Protein AF-0000000067661059 (afdb_homodimer)

InterPro domains:
  IPR000169 Cysteine peptidase, cysteine active site [PS00139] (116-127)
  IPR000668 Peptidase C1A, papain C-terminal [PF00112] (98-311)
  IPR000668 Peptidase C1A, papain C-terminal [PR00705] (116-131)
  IPR000668 Peptidase C1A, papain C-terminal [PR00705] (260-270)
  IPR000668 Peptidase C1A, papain C-terminal [PR00705] (275-281)
  IPR000668 Peptidase C1A, papain C-terminal [SM00645] (98-312)
  IPR013128 Peptidase C1A [PTHR12411] (4-305)
  IPR013201 Cathepsin propeptide inhibitor domain (I29) [PF08246] (10-70)
  IPR013201 Cathepsin propeptide inhibitor domain (I29) [SM00848] (10-70)
  IPR025660 Cysteine peptidase, histidine active site [PS00639] (258-268)
  IPR025661 Cysteine peptidase, asparagine active site [PS00640] (275-294)
  IPR038765 Papain-like cysteine peptidase superfamily [SSF54001] (3-312)
  IPR039417 Papain-like cysteine endopeptidase [cd02248] (99-311)

Radius of gyration: 27.98 Å; Cα contacts (8 Å, |Δi|>4): 1411; chains: 2; bounding box: 58×82×64 Å

Nearest PDB structures (foldseek):
  2c0y-assembly1_A  TM=9.669E-01  e=1.622E-48  Homo sapiens
  7pk4-assembly1_A  TM=9.900E-01  e=1.505E-33  Homo sapiens
  8qkb-assembly1_C  TM=9.863E-01  e=9.351E-33  Homo sapiens
  5mqy-assembly1_A  TM=9.883E-01  e=1.942E-32  Homo sapiens
  2yj9-assembly1_A  TM=9.855E-01  e=2.064E-32  Homo sapiens

Sequence (626 aa):
MFESTLDAHWELWKKTHGRSYKNDVEDAHRRELWENNLKMITVHNLEASMGLHTYELGMNHMGDLTEEEILQFSATLIPPTDIQRAPSPFAGASGSPVPDTVDWRQKGYVTSVKMQGACGACWAFSVAGALEGQLAKTTGKLVDLSPQNLVDCSGKYGNHGCNGGYISRAFQYVIDNQGIDSDASYPYTGRDDPCRYNPATRAANCSSYHFLRHGDEDALKQAVATIGPISVIIDARRPRFSFYRSGVYNDPSCTQNVNHAVLVVGYGTLDGQDYWLVKNSWGTSFGDQGYIRMARNQNDQCGIALYACYPVMMFESTLDAHWELWKKTHGRSYKNDVEDAHRRELWENNLKMITVHNLEASMGLHTYELGMNHMGDLTEEEILQFSATLIPPTDIQRAPSPFAGASGSPVPDTVDWRQKGYVTSVKMQGACGACWAFSVAGALEGQLAKTTGKLVDLSPQNLVDCSGKYGNHGCNGGYISRAFQYVIDNQGIDSDASYPYTGRDDPCRYNPATRAANCSSYHFLRHGDEDALKQAVATIGPISVIIDARRPRFSFYRSGVYNDPSCTQNVNHAVLVVGYGTLDGQDYWLVKNSWGTSFGDQGYIRMARNQNDQCGIALYACYPVM

Organism: Oreochromis niloticus (NCBI:txid8128)

Foldseek 3Di:
DDDPVCVVVLVVLCVVLVDDDDDPVLSVLLRVQLVVLVVVQVVVVVCVVVVNDQFGFADFNCSSDDLVQLCLLQAAADDDPDPPQDAPPCPLPPPDDFDQKFFCVVVQQFDAAAALPSQNLLLLVLLQSLQQNQCCVVPVDRFAFESLLLLAPLVVLPANRSNYYHNQSSLVCLQVVQFTAGCVVVPRDNDHDHRDDDPVRGDGGFNHKHAFDAQDLVRVQSCCRPPFKKKWFFAQSDSRSQGTADGEDDDQVADLPTRHIWIFGMWHDDPNFTWTWIAGRNALRTYPGRIHTYGDPPSCGRRGRRGIMHTDD/DDDPVCVVVLVVLCVVLVDDDPDPVLSVLLRVQLVVLVVVQVVVVVCVVVVNDQFGFADFNCSSDDLVQVCLLQAAADDDPDPPQDAPPCPLPVPDDFDQKFFCVVVQQFDAAAALPSQNLLLLVLLQSLQQNQCCVVPVDRFAFESLLLLAPLVVLPANRSNYYHNQSSLVCLQVVQFTAGCVVVPRDNDHDHRDDDPVRGDGGFNHKHAFDAQDLVRVQSCCRPPFKKKWFFAQSDSRSQRTADGEDDDQVADLPTRHIWIFGMWHDDPNFTWTWIAGRNALRTYPGRIHTYGDPPSCGRRGRRGIMHTDD

Structure (mmCIF, N/CA/C/O backbone):
data_AF-0000000067661059-model_v1
#
loop_
_entity.id
_entity.type
_entity.pdbx_description
1 polymer 'Cathepsin S, ortholog 2, tandem duplicate 2'
#
loop_
_atom_site.group_PDB
_atom_site.id
_atom_site.type_symbol
_atom_site.label_atom_id
_atom_site.label_alt_id
_atom_site.label_comp_id
_atom_site.label_asym_id
_atom_site.label_entity_id
_atom_site.label_seq_id
_atom_site.pdbx_PDB_ins_code
_atom_site.Cartn_x
_atom_site.Cartn_y
_atom_site.Cartn_z
_atom_site.occupancy
_atom_site.B_iso_or_equiv
_atom_site.auth_seq_id
_atom_site.auth_comp_id
_atom_site.auth_asym_id
_atom_site.auth_atom_id
_atom_site.pdbx_PDB_model_num
ATOM 1 N N . MET A 1 1 ? -31.578 3.195 5.457 1 62.59 1 MET A N 1
ATOM 2 C CA . MET A 1 1 ? -31.562 1.883 6.098 1 62.59 1 MET A CA 1
ATOM 3 C C . MET A 1 1 ? -30.141 1.333 6.164 1 62.59 1 MET A C 1
ATOM 5 O O . MET A 1 1 ? -29.391 1.406 5.188 1 62.59 1 MET A O 1
ATOM 9 N N . PHE A 1 2 ? -29.703 1.057 7.441 1 76.62 2 PHE A N 1
ATOM 10 C CA . PHE A 1 2 ? -28.359 0.57 7.727 1 76.62 2 PHE A CA 1
ATOM 11 C C . PHE A 1 2 ? -28.156 -0.832 7.164 1 76.62 2 PHE A C 1
ATOM 13 O O . PHE A 1 2 ? -29.109 -1.612 7.078 1 76.62 2 PHE A O 1
ATOM 20 N N . GLU A 1 3 ? -27.031 -1.055 6.68 1 82.88 3 GLU A N 1
ATOM 21 C CA . GLU A 1 3 ? -26.656 -2.43 6.359 1 82.88 3 GLU A CA 1
ATOM 22 C C . GLU A 1 3 ? -26.422 -3.25 7.625 1 82.88 3 GLU A C 1
ATOM 24 O O . GLU A 1 3 ? -25.391 -3.115 8.273 1 82.88 3 GLU A O 1
ATOM 29 N N . SER A 1 4 ? -27.281 -4.137 7.969 1 86.44 4 SER A N 1
ATOM 30 C CA . SER A 1 4 ? -27.266 -4.867 9.234 1 86.44 4 SER A CA 1
ATOM 31 C C . SER A 1 4 ? -26.031 -5.754 9.336 1 86.44 4 SER A C 1
ATOM 33 O O . SER A 1 4 ? -25.562 -6.062 10.438 1 86.44 4 SER A O 1
ATOM 35 N N . THR A 1 5 ? -25.5 -6.086 8.242 1 88.75 5 THR A N 1
ATOM 36 C CA . THR A 1 5 ? -24.344 -6.957 8.227 1 88.75 5 THR A CA 1
ATOM 37 C C . THR A 1 5 ? -23.109 -6.23 8.766 1 88.75 5 THR A C 1
ATOM 39 O O . THR A 1 5 ? -22.094 -6.855 9.07 1 88.75 5 THR A O 1
ATOM 42 N N . LEU A 1 6 ? -23.188 -4.871 9 1 94.88 6 LEU A N 1
ATOM 43 C CA . LEU A 1 6 ? -22.047 -4.09 9.453 1 94.88 6 LEU A CA 1
ATOM 44 C C . LEU A 1 6 ? -22.203 -3.701 10.922 1 94.88 6 LEU A C 1
ATOM 46 O O . LEU A 1 6 ? -21.391 -2.947 11.461 1 94.88 6 LEU A O 1
ATOM 50 N N . ASP A 1 7 ? -23.266 -4.223 11.594 1 95.88 7 ASP A N 1
ATOM 51 C CA . ASP A 1 7 ? -23.531 -3.85 12.977 1 95.88 7 ASP A CA 1
ATOM 52 C C . ASP A 1 7 ? -22.328 -4.152 13.875 1 95.88 7 ASP A C 1
ATOM 54 O O . ASP A 1 7 ? -21.891 -3.295 14.648 1 95.88 7 ASP A O 1
ATOM 58 N N . ALA A 1 8 ? -21.859 -5.375 13.758 1 96.62 8 ALA A N 1
ATOM 59 C CA . ALA A 1 8 ? -20.734 -5.773 14.586 1 96.62 8 ALA A CA 1
ATOM 60 C C . ALA A 1 8 ? -19.5 -4.926 14.273 1 96.62 8 ALA A C 1
ATOM 62 O O . ALA A 1 8 ? -18.734 -4.562 15.18 1 96.62 8 ALA A O 1
ATOM 63 N N . HIS A 1 9 ? -19.328 -4.609 13.055 1 97.25 9 HIS A N 1
ATOM 64 C CA . HIS A 1 9 ? -18.172 -3.818 12.648 1 97.25 9 HIS A CA 1
ATOM 65 C C . HIS A 1 9 ? -18.281 -2.377 13.133 1 97.25 9 HIS A C 1
ATOM 67 O O . HIS A 1 9 ? -17.281 -1.751 13.484 1 97.25 9 HIS A O 1
ATOM 73 N N . TRP A 1 10 ? -19.516 -1.812 13.117 1 97.56 10 TRP A N 1
ATOM 74 C CA . TRP A 1 10 ? -19.734 -0.48 13.672 1 97.56 10 TRP A CA 1
ATOM 75 C C . TRP A 1 10 ? -19.328 -0.422 15.141 1 97.56 10 TRP A C 1
ATOM 77 O O . TRP A 1 10 ? -18.594 0.479 15.555 1 97.56 10 TRP A O 1
ATOM 87 N N . GLU A 1 11 ? -19.766 -1.435 15.891 1 97.56 11 GLU A N 1
ATOM 88 C CA . GLU A 1 11 ? -19.438 -1.486 17.312 1 97.56 11 GLU A CA 1
ATOM 89 C C . GLU A 1 11 ? -17.922 -1.651 17.516 1 97.56 11 GLU A C 1
ATOM 91 O O . GLU A 1 11 ? -17.344 -1.009 18.391 1 97.56 11 GLU A O 1
ATOM 96 N N . LEU A 1 12 ? -17.359 -2.541 16.734 1 97.56 12 LEU A N 1
ATOM 97 C CA . LEU A 1 12 ? -15.922 -2.752 16.828 1 97.56 12 LEU A CA 1
ATOM 98 C C . LEU A 1 12 ? -15.164 -1.473 16.484 1 97.56 12 LEU A C 1
ATOM 100 O O . LEU A 1 12 ? -14.164 -1.149 17.125 1 97.56 12 LEU A O 1
ATOM 104 N N . TRP A 1 13 ? -15.617 -0.78 15.43 1 97.88 13 TRP A N 1
ATOM 105 C CA . TRP A 1 13 ? -14.984 0.472 15.031 1 97.88 13 TRP A CA 1
ATOM 106 C C . TRP A 1 13 ? -15.062 1.505 16.141 1 97.88 13 TRP A C 1
ATOM 108 O O . TRP A 1 13 ? -14.086 2.191 16.438 1 97.88 13 TRP A O 1
ATOM 118 N N . LYS A 1 14 ? -16.25 1.691 16.781 1 97.75 14 LYS A N 1
ATOM 119 C CA . LYS A 1 14 ? -16.406 2.605 17.922 1 97.75 14 LYS A CA 1
ATOM 120 C C . LYS A 1 14 ? -15.422 2.281 19.031 1 97.75 14 LYS A C 1
ATOM 122 O O . LYS A 1 14 ? -14.781 3.178 19.578 1 97.75 14 LYS A O 1
ATOM 127 N N . LYS A 1 15 ? -15.359 0.996 19.297 1 97.44 15 LYS A N 1
ATOM 128 C CA . LYS A 1 15 ? -14.445 0.563 20.359 1 97.44 15 LYS A CA 1
ATOM 129 C C . LYS A 1 15 ? -12.992 0.874 19.984 1 97.44 15 LYS A C 1
ATOM 131 O O . LYS A 1 15 ? -12.234 1.388 20.812 1 97.44 15 LYS A O 1
ATOM 136 N N . THR A 1 16 ? -12.633 0.566 18.766 1 96.94 16 THR A N 1
ATOM 137 C CA . THR A 1 16 ? -11.273 0.771 18.266 1 96.94 16 THR A CA 1
ATOM 138 C C . THR A 1 16 ? -10.875 2.24 18.375 1 96.94 16 THR A C 1
ATOM 140 O O . THR A 1 16 ? -9.734 2.557 18.703 1 96.94 16 THR A O 1
ATOM 143 N N . HIS A 1 17 ? -11.828 3.123 18.125 1 95.12 17 HIS A N 1
ATOM 144 C CA . HIS A 1 17 ? -11.5 4.543 18.047 1 95.12 17 HIS A CA 1
ATOM 145 C C . HIS A 1 17 ? -12.023 5.297 19.266 1 95.12 17 HIS A C 1
ATOM 147 O O . HIS A 1 17 ? -12.055 6.531 19.266 1 95.12 17 HIS A O 1
ATOM 153 N N . GLY A 1 18 ? -12.57 4.551 20.266 1 94.94 18 GLY A N 1
ATOM 154 C CA . GLY A 1 18 ? -13.008 5.152 21.516 1 94.94 18 GLY A CA 1
ATOM 155 C C . GLY A 1 18 ? -14.188 6.086 21.344 1 94.94 18 GLY A C 1
ATOM 156 O O . GLY A 1 18 ? -14.211 7.172 21.938 1 94.94 18 GLY A O 1
ATOM 157 N N . ARG A 1 19 ? -15.141 5.66 20.531 1 95.56 19 ARG A N 1
ATOM 158 C CA . ARG A 1 19 ? -16.297 6.516 20.25 1 95.56 19 ARG A CA 1
ATOM 159 C C . ARG A 1 19 ? -17.484 6.148 21.125 1 95.56 19 ARG A C 1
ATOM 161 O O . ARG A 1 19 ? -17.75 4.965 21.344 1 95.56 19 ARG A O 1
ATOM 168 N N . SER A 1 20 ? -18.062 7.129 21.672 1 95.25 20 SER A N 1
ATOM 169 C CA . SER A 1 20 ? -19.344 7.035 22.375 1 95.25 20 SER A CA 1
ATOM 170 C C . SER A 1 20 ? -20.234 8.234 22.062 1 95.25 20 SER A C 1
ATOM 172 O O . SER A 1 20 ? -19.734 9.352 21.891 1 95.25 20 SER A O 1
ATOM 174 N N . TYR A 1 21 ? -21.469 7.93 22.031 1 96 21 TYR A N 1
ATOM 175 C CA . TYR A 1 21 ? -22.422 8.984 21.656 1 96 21 TYR A CA 1
ATOM 176 C C . TYR A 1 21 ? -23.453 9.195 22.75 1 96 21 TYR A C 1
ATOM 178 O O . TYR A 1 21 ? -23.766 8.273 23.516 1 96 21 TYR A O 1
ATOM 186 N N . LYS A 1 22 ? -24.031 10.375 22.797 1 94.44 22 LYS A N 1
ATOM 187 C CA . LYS A 1 22 ? -24.891 10.805 23.891 1 94.44 22 LYS A CA 1
ATOM 188 C C . LYS A 1 22 ? -26.188 10 23.922 1 94.44 22 LYS A C 1
ATOM 190 O O . LYS A 1 22 ? -26.734 9.734 25 1 94.44 22 LYS A O 1
ATOM 195 N N . ASN A 1 23 ? -26.688 9.734 22.734 1 94.69 23 ASN A N 1
ATOM 196 C CA . ASN A 1 23 ? -27.953 9.016 22.641 1 94.69 23 ASN A CA 1
ATOM 197 C C . ASN A 1 23 ? -28.031 8.203 21.344 1 94.69 23 ASN A C 1
ATOM 199 O O . ASN A 1 23 ? -27.141 8.266 20.516 1 94.69 23 ASN A O 1
ATOM 203 N N . ASP A 1 24 ? -29.062 7.488 21.188 1 94.5 24 ASP A N 1
ATOM 204 C CA . ASP A 1 24 ? -29.25 6.57 20.062 1 94.5 24 ASP A CA 1
ATOM 205 C C . ASP A 1 24 ? -29.406 7.332 18.75 1 94.5 24 ASP A C 1
ATOM 207 O O . ASP A 1 24 ? -29.031 6.836 17.688 1 94.5 24 ASP A O 1
ATOM 211 N N . VAL A 1 25 ? -29.969 8.469 18.875 1 95.56 25 VAL A N 1
ATOM 212 C CA . VAL A 1 25 ? -30.203 9.273 17.688 1 95.56 25 VAL A CA 1
ATOM 213 C C . VAL A 1 25 ? -28.859 9.711 17.094 1 95.56 25 VAL A C 1
ATOM 215 O O . VAL A 1 25 ? -28.641 9.594 15.883 1 95.56 25 VAL A O 1
ATOM 218 N N . GLU A 1 26 ? -27.984 10.172 17.953 1 95.75 26 GLU A N 1
ATOM 219 C CA . GLU A 1 26 ? -26.656 10.555 17.484 1 95.75 26 GLU A CA 1
ATOM 220 C C . GLU A 1 26 ? -25.891 9.344 16.953 1 95.75 26 GLU A C 1
ATOM 222 O O . GLU A 1 26 ? -25.219 9.438 15.93 1 95.75 26 GLU A O 1
ATOM 227 N N . ASP A 1 27 ? -26.031 8.242 17.656 1 96.5 27 ASP A N 1
ATOM 228 C CA . ASP A 1 27 ? -25.375 7.02 17.219 1 96.5 27 ASP A CA 1
ATOM 229 C C . ASP A 1 27 ? -25.812 6.633 15.805 1 96.5 27 ASP A C 1
ATOM 231 O O . ASP A 1 27 ? -24.984 6.301 14.953 1 96.5 27 ASP A O 1
ATOM 235 N N . ALA A 1 28 ? -27.062 6.723 15.594 1 95.88 28 ALA A N 1
ATOM 236 C CA . ALA A 1 28 ? -27.609 6.367 14.289 1 95.88 28 ALA A CA 1
ATOM 237 C C . ALA A 1 28 ? -27.109 7.316 13.211 1 95.88 28 ALA A C 1
ATOM 239 O O . ALA A 1 28 ? -26.812 6.895 12.094 1 95.88 28 ALA A O 1
ATOM 240 N N . HIS A 1 29 ? -27.094 8.57 13.531 1 96 29 HIS A N 1
ATOM 241 C CA . HIS A 1 29 ? -26.625 9.562 12.57 1 96 29 HIS A CA 1
ATOM 242 C C . HIS A 1 29 ? -25.172 9.32 12.203 1 96 29 HIS A C 1
ATOM 244 O O . HIS A 1 29 ? -24.812 9.336 11.023 1 96 29 HIS A O 1
ATOM 250 N N . ARG A 1 30 ? -24.312 9.102 13.203 1 97.5 30 ARG A N 1
ATOM 251 C CA . ARG A 1 30 ? -22.891 8.836 13 1 97.5 30 ARG A CA 1
ATOM 252 C C . ARG A 1 30 ? -22.672 7.539 12.227 1 97.5 30 ARG A C 1
ATOM 254 O O . ARG A 1 30 ? -21.781 7.449 11.383 1 97.5 30 ARG A O 1
ATOM 261 N N . ARG A 1 31 ? -23.469 6.578 12.477 1 97.38 31 ARG A N 1
ATOM 262 C CA . ARG A 1 31 ? -23.406 5.316 11.75 1 97.38 31 ARG A CA 1
ATOM 263 C C . ARG A 1 31 ? -23.688 5.527 10.266 1 97.38 31 ARG A C 1
ATOM 265 O O . ARG A 1 31 ? -23.047 4.926 9.414 1 97.38 31 ARG A O 1
ATOM 272 N N . GLU A 1 32 ? -24.703 6.324 10.055 1 96.88 32 GLU A N 1
ATOM 273 C CA . GLU A 1 32 ? -25.016 6.633 8.664 1 96.88 32 GLU A CA 1
ATOM 274 C C . GLU A 1 32 ? -23.828 7.281 7.961 1 96.88 32 GLU A C 1
ATOM 276 O O . GLU A 1 32 ? -23.516 6.941 6.82 1 96.88 32 GLU A O 1
ATOM 281 N N . LEU A 1 33 ? -23.203 8.273 8.609 1 96.38 33 LEU A N 1
ATOM 282 C CA . LEU A 1 33 ? -22.016 8.922 8.062 1 96.38 33 LEU A CA 1
ATOM 283 C C . LEU A 1 33 ? -20.906 7.898 7.824 1 96.38 33 LEU A C 1
ATOM 285 O O . LEU A 1 33 ? -20.266 7.91 6.773 1 96.38 33 LEU A O 1
ATOM 289 N N . TRP A 1 34 ? -20.719 7.023 8.773 1 97.5 34 TRP A N 1
ATOM 290 C CA . TRP A 1 34 ? -19.719 5.965 8.703 1 97.5 34 TRP A CA 1
ATOM 291 C C . TRP A 1 34 ? -19.953 5.059 7.504 1 97.5 34 TRP A C 1
ATOM 293 O O . TRP A 1 34 ? -19.031 4.762 6.742 1 97.5 34 TRP A O 1
ATOM 303 N N . GLU A 1 35 ? -21.156 4.652 7.27 1 97.06 35 GLU A N 1
ATOM 304 C CA . GLU A 1 35 ? -21.5 3.793 6.137 1 97.06 35 GLU A CA 1
ATOM 305 C C . GLU A 1 35 ? -21.312 4.523 4.812 1 97.06 35 GLU A C 1
ATOM 307 O O . GLU A 1 35 ? -20.875 3.93 3.826 1 97.06 35 GLU A O 1
ATOM 312 N N . ASN A 1 36 ? -21.734 5.773 4.812 1 95.88 36 ASN A N 1
ATOM 313 C CA . ASN A 1 36 ? -21.547 6.562 3.6 1 95.88 36 ASN A CA 1
ATOM 314 C C . ASN A 1 36 ? -20.078 6.695 3.24 1 95.88 36 ASN A C 1
ATOM 316 O O . ASN A 1 36 ? -19.703 6.586 2.07 1 95.88 36 ASN A O 1
ATOM 320 N N . ASN A 1 37 ? -19.266 6.973 4.23 1 96.69 37 ASN A N 1
ATOM 321 C CA . ASN A 1 37 ? -17.844 7.062 3.994 1 96.69 37 ASN A CA 1
ATOM 322 C C . ASN A 1 37 ? -17.25 5.727 3.545 1 96.69 37 ASN A C 1
ATOM 324 O O . ASN A 1 37 ? -16.375 5.684 2.678 1 96.69 37 ASN A O 1
ATOM 328 N N . LEU A 1 38 ? -17.75 4.609 4.121 1 97.38 38 LEU A N 1
ATOM 329 C CA . LEU A 1 38 ? -17.312 3.281 3.697 1 97.38 38 LEU A CA 1
ATOM 330 C C . LEU A 1 38 ? -17.656 3.039 2.23 1 97.38 38 LEU A C 1
ATOM 332 O O . LEU A 1 38 ? -16.844 2.475 1.486 1 97.38 38 LEU A O 1
ATOM 336 N N . LYS A 1 39 ? -18.828 3.441 1.831 1 96 39 LYS A N 1
ATOM 337 C CA . LYS A 1 39 ? -19.234 3.307 0.436 1 96 39 LYS A CA 1
ATOM 338 C C . LYS A 1 39 ? -18.328 4.113 -0.486 1 96 39 LYS A C 1
ATOM 340 O O . LYS A 1 39 ? -17.922 3.629 -1.544 1 96 39 LYS A O 1
ATOM 345 N N . MET A 1 40 ? -18.047 5.309 -0.098 1 96 40 MET A N 1
ATOM 346 C CA . MET A 1 40 ? -17.141 6.152 -0.886 1 96 40 MET A CA 1
ATOM 347 C C . MET A 1 40 ? -15.781 5.488 -1.052 1 96 40 MET A C 1
ATOM 349 O O . MET A 1 40 ? -15.242 5.434 -2.158 1 96 40 MET A O 1
ATOM 353 N N . ILE A 1 41 ? -15.234 4.98 0.043 1 97.81 41 ILE A N 1
ATOM 354 C CA . ILE A 1 41 ? -13.953 4.293 0.038 1 97.81 41 ILE A CA 1
ATOM 355 C C . ILE A 1 41 ? -14.008 3.094 -0.907 1 97.81 41 ILE A C 1
ATOM 357 O O . ILE A 1 41 ? -13.109 2.898 -1.729 1 97.81 41 ILE A O 1
ATOM 361 N N . THR A 1 42 ? -15.078 2.33 -0.818 1 97.44 42 THR A N 1
ATOM 362 C CA . THR A 1 42 ? -15.258 1.127 -1.623 1 97.44 42 THR A CA 1
ATOM 363 C C . THR A 1 42 ? -15.273 1.469 -3.111 1 97.44 42 THR A C 1
ATOM 365 O O . THR A 1 42 ? -14.562 0.848 -3.904 1 97.44 42 THR A O 1
ATOM 368 N N . VAL A 1 43 ? -16.062 2.43 -3.438 1 97.5 43 VAL A N 1
ATOM 369 C CA . VAL A 1 43 ? -16.203 2.82 -4.836 1 97.5 43 VAL A CA 1
ATOM 370 C C . VAL A 1 43 ? -14.883 3.355 -5.367 1 97.5 43 VAL A C 1
ATOM 372 O O . VAL A 1 43 ? -14.453 2.994 -6.469 1 97.5 43 VAL A O 1
ATOM 375 N N . HIS A 1 44 ? -14.258 4.188 -4.629 1 97.81 44 HIS A N 1
ATOM 376 C CA . HIS A 1 44 ? -12.977 4.734 -5.051 1 97.81 44 HIS A CA 1
ATOM 377 C C . HIS A 1 44 ? -11.961 3.625 -5.297 1 97.81 44 HIS A C 1
ATOM 379 O O . HIS A 1 44 ? -11.258 3.637 -6.309 1 97.81 44 HIS A O 1
ATOM 385 N N . ASN A 1 45 ? -11.859 2.713 -4.332 1 98.12 45 ASN A N 1
ATOM 386 C CA . ASN A 1 45 ? -10.875 1.638 -4.445 1 98.12 45 ASN A CA 1
ATOM 387 C C . ASN A 1 45 ? -11.195 0.708 -5.609 1 98.12 45 ASN A C 1
ATOM 389 O O . ASN A 1 45 ? -10.289 0.174 -6.254 1 98.12 45 ASN A O 1
ATOM 393 N N . LEU A 1 46 ? -12.492 0.472 -5.852 1 97.88 46 LEU A N 1
ATOM 394 C CA . LEU A 1 46 ? -12.898 -0.268 -7.043 1 97.88 46 LEU A CA 1
ATOM 395 C C . LEU A 1 46 ? -12.414 0.433 -8.305 1 97.88 46 LEU A C 1
ATOM 397 O O . LEU A 1 46 ? -11.844 -0.203 -9.195 1 97.88 46 LEU A O 1
ATOM 401 N N . GLU A 1 47 ? -12.602 1.708 -8.383 1 97.88 47 GLU A N 1
ATOM 402 C CA . GLU A 1 47 ? -12.141 2.494 -9.523 1 97.88 47 GLU A CA 1
ATOM 403 C C . GLU A 1 47 ? -10.617 2.443 -9.641 1 97.88 47 GLU A C 1
ATOM 405 O O . GLU A 1 47 ? -10.078 2.346 -10.75 1 97.88 47 GLU A O 1
ATOM 410 N N . ALA A 1 48 ? -9.953 2.57 -8.5 1 97.38 48 ALA A N 1
ATOM 411 C CA . ALA A 1 48 ? -8.5 2.475 -8.508 1 97.38 48 ALA A CA 1
ATOM 412 C C . ALA A 1 48 ? -8.039 1.137 -9.078 1 97.38 48 ALA A C 1
ATOM 414 O O . ALA A 1 48 ? -7.055 1.076 -9.82 1 97.38 48 ALA A O 1
ATOM 415 N N . SER A 1 49 ? -8.75 0.054 -8.742 1 96.44 49 SER A N 1
ATOM 416 C CA . SER A 1 49 ? -8.398 -1.28 -9.219 1 96.44 49 SER A CA 1
ATOM 417 C C . SER A 1 49 ? -8.539 -1.378 -10.734 1 96.44 49 SER A C 1
ATOM 419 O O . SER A 1 49 ? -7.98 -2.285 -11.359 1 96.44 49 SER A O 1
ATOM 421 N N . MET A 1 50 ? -9.289 -0.481 -11.344 1 96.38 50 MET A N 1
ATOM 422 C CA . MET A 1 50 ? -9.484 -0.468 -12.789 1 96.38 50 MET A CA 1
ATOM 423 C C . MET A 1 50 ? -8.609 0.591 -13.445 1 96.38 50 MET A C 1
ATOM 425 O O . MET A 1 50 ? -8.789 0.91 -14.625 1 96.38 50 MET A O 1
ATOM 429 N N . GLY A 1 51 ? -7.754 1.248 -12.68 1 94.5 51 GLY A N 1
ATOM 430 C CA . GLY A 1 51 ? -6.738 2.133 -13.234 1 94.5 51 GLY A CA 1
ATOM 431 C C . GLY A 1 51 ? -7.168 3.588 -13.266 1 94.5 51 GLY A C 1
ATOM 432 O O . GLY A 1 51 ? -6.477 4.434 -13.828 1 94.5 51 GLY A O 1
ATOM 433 N N . LEU A 1 52 ? -8.289 3.928 -12.594 1 96.88 52 LEU A N 1
ATOM 434 C CA . LEU A 1 52 ? -8.82 5.285 -12.68 1 96.88 52 LEU A CA 1
ATOM 435 C C . LEU A 1 52 ? -8.141 6.199 -11.664 1 96.88 52 LEU A C 1
ATOM 437 O O . LEU A 1 52 ? -8.219 7.426 -11.781 1 96.88 52 LEU A O 1
ATOM 441 N N . HIS A 1 53 ? -7.559 5.613 -10.633 1 96.94 53 HIS A N 1
ATOM 442 C CA . HIS A 1 53 ? -6.855 6.371 -9.602 1 96.94 53 HIS A CA 1
ATOM 443 C C . HIS A 1 53 ? -5.504 5.742 -9.281 1 96.94 53 HIS A C 1
ATOM 445 O O . HIS A 1 53 ? -5.316 4.539 -9.461 1 96.94 53 HIS A O 1
ATOM 451 N N . THR A 1 54 ? -4.562 6.535 -8.734 1 97.5 54 THR A N 1
ATOM 452 C CA . THR A 1 54 ? -3.217 6.078 -8.406 1 97.5 54 THR A CA 1
ATOM 453 C C . THR A 1 54 ? -3.064 5.883 -6.902 1 97.5 54 THR A C 1
ATOM 455 O O . THR A 1 54 ? -1.954 5.676 -6.406 1 97.5 54 THR A O 1
ATOM 458 N N . TYR A 1 55 ? -4.18 5.988 -6.184 1 97.69 55 TYR A N 1
ATOM 459 C CA . TYR A 1 55 ? -4.156 5.852 -4.73 1 97.69 55 TYR A CA 1
ATOM 460 C C . TYR A 1 55 ? -5.422 5.168 -4.227 1 97.69 55 TYR A C 1
ATOM 462 O O . TYR A 1 55 ? -6.406 5.059 -4.961 1 97.69 55 TYR A O 1
ATOM 470 N N . GLU A 1 56 ? -5.332 4.672 -3.025 1 97.88 56 GLU A N 1
ATOM 471 C CA . GLU A 1 56 ? -6.457 4.012 -2.373 1 97.88 56 GLU A CA 1
ATOM 472 C C . GLU A 1 56 ? -6.848 4.727 -1.082 1 97.88 56 GLU A C 1
ATOM 474 O O . GLU A 1 56 ? -6.074 5.527 -0.553 1 97.88 56 GLU A O 1
ATOM 479 N N . LEU A 1 57 ? -8.039 4.449 -0.714 1 98.38 57 LEU A N 1
ATOM 480 C CA . LEU A 1 57 ? -8.578 5 0.526 1 98.38 57 LEU A CA 1
ATOM 481 C C . LEU A 1 57 ? -8.758 3.908 1.574 1 98.38 57 LEU A C 1
ATOM 483 O O . LEU A 1 57 ? -8.742 2.719 1.247 1 98.38 57 LEU A O 1
ATOM 487 N N . GLY A 1 58 ? -8.898 4.293 2.785 1 98 58 GLY A N 1
ATOM 488 C CA . GLY A 1 58 ? -9.172 3.4 3.9 1 98 58 GLY A CA 1
ATOM 489 C C . GLY A 1 58 ? -9.875 4.082 5.055 1 98 58 GLY A C 1
ATOM 490 O O . GLY A 1 58 ? -9.664 5.27 5.305 1 98 58 GLY A O 1
ATOM 491 N N . MET A 1 59 ? -10.672 3.291 5.711 1 97.75 59 MET A N 1
ATOM 492 C CA . MET A 1 59 ? -11.359 3.803 6.895 1 97.75 59 MET A CA 1
ATOM 493 C C . MET A 1 59 ? -10.359 4.172 7.984 1 97.75 59 MET A C 1
ATOM 495 O O . MET A 1 59 ? -9.312 3.535 8.109 1 97.75 59 MET A O 1
ATOM 499 N N . ASN A 1 60 ? -10.633 5.176 8.727 1 96.81 60 ASN A N 1
ATOM 500 C CA . ASN A 1 60 ? -9.82 5.602 9.859 1 96.81 60 ASN A CA 1
ATOM 501 C C . ASN A 1 60 ? -10.672 6.238 10.953 1 96.81 60 ASN A C 1
ATOM 503 O O . ASN A 1 60 ? -11.867 5.984 11.039 1 96.81 60 ASN A O 1
ATOM 507 N N . HIS A 1 61 ? -10.094 7 11.844 1 95.19 61 HIS A N 1
ATOM 508 C CA . HIS A 1 61 ? -10.766 7.5 13.039 1 95.19 61 HIS A CA 1
ATOM 509 C C . HIS A 1 61 ? -11.773 8.586 12.68 1 95.19 61 HIS A C 1
ATOM 511 O O . HIS A 1 61 ? -12.531 9.039 13.539 1 95.19 61 HIS A O 1
ATOM 517 N N . MET A 1 62 ? -11.859 8.992 11.406 1 94.56 62 MET A N 1
ATOM 518 C CA . MET A 1 62 ? -12.773 10.062 11.008 1 94.56 62 MET A CA 1
ATOM 519 C C . MET A 1 62 ? -14.016 9.492 10.328 1 94.56 62 MET A C 1
ATOM 521 O O . MET A 1 62 ? -14.789 10.227 9.711 1 94.56 62 MET A O 1
ATOM 525 N N . GLY A 1 63 ? -14.195 8.258 10.375 1 96.12 63 GLY A N 1
ATOM 526 C CA . GLY A 1 63 ? -15.234 7.562 9.641 1 96.12 63 GLY A CA 1
ATOM 527 C C . GLY A 1 63 ? -16.625 8.07 9.953 1 96.12 63 GLY A C 1
ATOM 528 O O . GLY A 1 63 ? -17.516 8.016 9.094 1 96.12 63 GLY A O 1
ATOM 529 N N . ASP A 1 64 ? -16.891 8.562 11.188 1 96.38 64 ASP A N 1
ATOM 530 C CA . ASP A 1 64 ? -18.234 8.961 11.625 1 96.38 64 ASP A CA 1
ATOM 531 C C . ASP A 1 64 ? -18.422 10.469 11.484 1 96.38 64 ASP A C 1
ATOM 533 O O . ASP A 1 64 ? -19.391 11.023 12.023 1 96.38 64 ASP A O 1
ATOM 537 N N . LEU A 1 65 ? -17.5 11.156 10.766 1 93.75 65 LEU A N 1
ATOM 538 C CA . LEU A 1 65 ? -17.547 12.617 10.703 1 93.75 65 LEU A CA 1
ATOM 539 C C . LEU A 1 65 ? -18.078 13.086 9.352 1 93.75 65 LEU A C 1
ATOM 541 O O . LEU A 1 65 ? -17.875 12.406 8.336 1 93.75 65 LEU A O 1
ATOM 545 N N . THR A 1 66 ? -18.734 14.242 9.422 1 91.12 66 THR A N 1
ATOM 546 C CA . THR A 1 66 ? -19.125 14.93 8.195 1 91.12 66 THR A CA 1
ATOM 547 C C . THR A 1 66 ? -17.922 15.609 7.559 1 91.12 66 THR A C 1
ATOM 549 O O . THR A 1 66 ? -16.875 15.773 8.195 1 91.12 66 THR A O 1
ATOM 552 N N . GLU A 1 67 ? -18.109 15.984 6.332 1 85.62 67 GLU A N 1
ATOM 553 C CA . GLU A 1 67 ? -17.047 16.734 5.656 1 85.62 67 GLU A CA 1
ATOM 554 C C . GLU A 1 67 ? -16.703 18.016 6.426 1 85.62 67 GLU A C 1
ATOM 556 O O . GLU A 1 67 ? -15.531 18.375 6.551 1 85.62 67 GLU A O 1
ATOM 561 N N . GLU A 1 68 ? -17.719 18.672 6.934 1 83.88 68 GLU A N 1
ATOM 562 C CA . GLU A 1 68 ? -17.531 19.922 7.68 1 83.88 68 GLU A CA 1
ATOM 563 C C . GLU A 1 68 ? -16.766 19.672 8.977 1 83.88 68 GLU A C 1
ATOM 565 O O . GLU A 1 68 ? -15.914 20.469 9.359 1 83.88 68 GLU A O 1
ATOM 570 N N . GLU A 1 69 ? -17.078 18.594 9.617 1 86.38 69 GLU A N 1
ATOM 571 C CA . GLU A 1 69 ? -16.375 18.266 10.852 1 86.38 69 GLU A CA 1
ATOM 572 C C . GLU A 1 69 ? -14.914 17.922 10.578 1 86.38 69 GLU A C 1
ATOM 574 O O . GLU A 1 69 ? -14.031 18.281 11.359 1 86.38 69 GLU A O 1
ATOM 579 N N . ILE A 1 70 ? -14.68 17.281 9.516 1 82.5 70 ILE A N 1
ATOM 580 C CA . ILE A 1 70 ? -13.32 16.891 9.141 1 82.5 70 ILE A CA 1
ATOM 581 C C . ILE A 1 70 ? -12.492 18.141 8.844 1 82.5 70 ILE A C 1
ATOM 583 O O . ILE A 1 70 ? -11.312 18.219 9.188 1 82.5 70 ILE A O 1
ATOM 587 N N . LEU A 1 71 ? -13.133 19.141 8.234 1 80.06 71 LEU A N 1
ATOM 588 C CA . LEU A 1 71 ? -12.453 20.375 7.891 1 80.06 71 LEU A CA 1
ATOM 589 C C . LEU A 1 71 ? -11.953 21.094 9.141 1 80.06 71 LEU A C 1
ATOM 591 O O . LEU A 1 71 ? -11.008 21.875 9.078 1 80.06 71 LEU A O 1
ATOM 595 N N . GLN A 1 72 ? -12.594 20.797 10.25 1 75.88 72 GLN A N 1
ATOM 596 C CA . GLN A 1 72 ? -12.164 21.422 11.492 1 75.88 72 GLN A CA 1
ATOM 597 C C . GLN A 1 72 ? -10.766 20.969 11.891 1 75.88 72 GLN A C 1
ATOM 599 O O . GLN A 1 72 ? -10.07 21.641 12.648 1 75.88 72 GLN A O 1
ATOM 604 N N . PHE A 1 73 ? -10.43 19.797 11.391 1 69.31 73 PHE A N 1
ATOM 605 C CA . PHE A 1 73 ? -9.086 19.297 11.633 1 69.31 73 PHE A CA 1
ATOM 606 C C . PHE A 1 73 ? -8.055 20.141 10.891 1 69.31 73 PHE A C 1
ATOM 608 O O . PHE A 1 73 ? -6.863 20.094 11.195 1 69.31 73 PHE A O 1
ATOM 615 N N . SER A 1 74 ? -8.406 20.891 9.867 1 66.94 74 SER A N 1
ATOM 616 C CA . SER A 1 74 ? -7.48 21.609 9 1 66.94 74 SER A CA 1
ATOM 617 C C . SER A 1 74 ? -7.793 23.109 8.977 1 66.94 74 SER A C 1
ATOM 619 O O . SER A 1 74 ? -6.988 23.906 8.492 1 66.94 74 SER A O 1
ATOM 621 N N . ALA A 1 75 ? -9.062 23.547 9.586 1 59.88 75 ALA A N 1
ATOM 622 C CA . ALA A 1 75 ? -9.633 24.875 9.359 1 59.88 75 ALA A CA 1
ATOM 623 C C . ALA A 1 75 ? -8.945 25.922 10.219 1 59.88 75 ALA A C 1
ATOM 625 O O . ALA A 1 75 ? -8.312 25.594 11.227 1 59.88 75 ALA A O 1
ATOM 626 N N . THR A 1 76 ? -8.258 26.812 9.625 1 64 76 THR A N 1
ATOM 627 C CA . THR A 1 76 ? -8.094 28.141 10.211 1 64 76 THR A CA 1
ATOM 628 C C . THR A 1 76 ? -6.695 28.672 9.945 1 64 76 THR A C 1
ATOM 630 O O . THR A 1 76 ? -6.094 29.312 10.812 1 64 76 THR A O 1
ATOM 633 N N . LEU A 1 77 ? -6.309 28.188 8.672 1 65.81 77 LEU A N 1
ATOM 634 C CA . LEU A 1 77 ? -5.09 28.906 8.312 1 65.81 77 LEU A CA 1
ATOM 635 C C . LEU A 1 77 ? -5.422 30.234 7.652 1 65.81 77 LEU A C 1
ATOM 637 O O . LEU A 1 77 ? -6.227 30.297 6.723 1 65.81 77 LEU A O 1
ATOM 641 N N . ILE A 1 78 ? -5.199 31.297 8.258 1 60.44 78 ILE A N 1
ATOM 642 C CA . ILE A 1 78 ? -5.426 32.625 7.707 1 60.44 78 ILE A CA 1
ATOM 643 C C . ILE A 1 78 ? -4.113 33.188 7.168 1 60.44 78 ILE A C 1
ATOM 645 O O . ILE A 1 78 ? -3.221 33.562 7.938 1 60.44 78 ILE A O 1
ATOM 649 N N . PRO A 1 79 ? -3.977 33.062 5.777 1 61.19 79 PRO A N 1
ATOM 650 C CA . PRO A 1 79 ? -2.732 33.656 5.289 1 61.19 79 PRO A CA 1
ATOM 651 C C . PRO A 1 79 ? -2.656 35.156 5.566 1 61.19 79 PRO A C 1
ATOM 653 O O . PRO A 1 79 ? -3.678 35.844 5.535 1 61.19 79 PRO A O 1
ATOM 656 N N . PRO A 1 80 ? -1.428 35.562 5.953 1 59.38 80 PRO A N 1
ATOM 657 C CA . PRO A 1 80 ? -1.304 37 6.094 1 59.38 80 PRO A CA 1
ATOM 658 C C . PRO A 1 80 ? -1.408 37.75 4.758 1 59.38 80 PRO A C 1
ATOM 660 O O . PRO A 1 80 ? -1.135 37.156 3.705 1 59.38 80 PRO A O 1
ATOM 663 N N . THR A 1 81 ? -2.119 38.844 4.695 1 54.84 81 THR A N 1
ATOM 664 C CA . THR A 1 81 ? -2.244 39.688 3.508 1 54.84 81 THR A CA 1
ATOM 665 C C . THR A 1 81 ? -0.879 40.188 3.066 1 54.84 81 THR A C 1
ATOM 667 O O . THR A 1 81 ? -0.694 40.562 1.905 1 54.84 81 THR A O 1
ATOM 670 N N . ASP A 1 82 ? 0.099 40.312 3.896 1 55 82 ASP A N 1
ATOM 671 C CA . ASP A 1 82 ? 1.364 40.969 3.574 1 55 82 ASP A CA 1
ATOM 672 C C . ASP A 1 82 ? 2.537 40 3.732 1 55 82 ASP A C 1
ATOM 674 O O . ASP A 1 82 ? 3.33 40.125 4.668 1 55 82 ASP A O 1
ATOM 678 N N . ILE A 1 83 ? 2.521 38.906 2.99 1 60.47 83 ILE A N 1
ATOM 679 C CA . ILE A 1 83 ? 3.658 38 3.113 1 60.47 83 ILE A CA 1
ATOM 680 C C . ILE A 1 83 ? 4.898 38.625 2.5 1 60.47 83 ILE A C 1
ATOM 682 O O . ILE A 1 83 ? 4.887 39.031 1.335 1 60.47 83 ILE A O 1
ATOM 686 N N . GLN A 1 84 ? 5.855 39.188 3.367 1 52.38 84 GLN A N 1
ATOM 687 C CA . GLN A 1 84 ? 7.148 39.656 2.859 1 52.38 84 GLN A CA 1
ATOM 688 C C . GLN A 1 84 ? 7.984 38.469 2.365 1 52.38 84 GLN A C 1
ATOM 690 O O . GLN A 1 84 ? 8.328 37.562 3.141 1 52.38 84 GLN A O 1
ATOM 695 N N . ARG A 1 85 ? 7.852 38.156 1.035 1 56.75 85 ARG A N 1
ATOM 696 C CA . ARG A 1 85 ? 8.664 37.094 0.467 1 56.75 85 ARG A CA 1
ATOM 697 C C . ARG A 1 85 ? 10.086 37.562 0.181 1 56.75 85 ARG A C 1
ATOM 699 O O . ARG A 1 85 ? 10.305 38.312 -0.76 1 56.75 85 ARG A O 1
ATOM 706 N N . ALA A 1 86 ? 10.898 37.781 1.26 1 50.81 86 ALA A N 1
ATOM 707 C CA . ALA A 1 86 ? 12.289 38.094 0.93 1 50.81 86 ALA A CA 1
ATOM 708 C C . ALA A 1 86 ? 12.898 36.969 0.094 1 50.81 86 ALA A C 1
ATOM 710 O O . ALA A 1 86 ? 12.516 35.812 0.227 1 50.81 86 ALA A O 1
ATOM 711 N N . PRO A 1 87 ? 13.586 37.344 -1.002 1 49.97 87 PRO A N 1
ATOM 712 C CA . PRO A 1 87 ? 14.273 36.344 -1.801 1 49.97 87 PRO A CA 1
ATOM 713 C C . PRO A 1 87 ? 15.039 35.344 -0.943 1 49.97 87 PRO A C 1
ATOM 715 O O . PRO A 1 87 ? 15.781 35.719 -0.04 1 49.97 87 PRO A O 1
ATOM 718 N N . SER A 1 88 ? 14.477 34.188 -0.608 1 57.56 88 SER A N 1
ATOM 719 C CA . SER A 1 88 ? 15.195 33.125 0.085 1 57.56 88 SER A CA 1
ATOM 720 C C . SER A 1 88 ? 16.609 32.969 -0.46 1 57.56 88 SER A C 1
ATOM 722 O O . SER A 1 88 ? 16.828 33 -1.675 1 57.56 88 SER A O 1
ATOM 724 N N . PRO A 1 89 ? 17.688 33.281 0.454 1 55.66 89 PRO A N 1
ATOM 725 C CA . PRO A 1 89 ? 19.047 32.969 -0.019 1 55.66 89 PRO A CA 1
ATOM 726 C C . PRO A 1 89 ? 19.141 31.578 -0.648 1 55.66 89 PRO A C 1
ATOM 728 O O . PRO A 1 89 ? 20.156 31.25 -1.264 1 55.66 89 PRO A O 1
ATOM 731 N N . PHE A 1 90 ? 18.234 30.812 -0.261 1 58.88 90 PHE A N 1
ATOM 732 C CA . PHE A 1 90 ? 18.328 29.469 -0.838 1 58.88 90 PHE A CA 1
ATOM 733 C C . PHE A 1 90 ? 18.188 29.531 -2.355 1 58.88 90 PHE A C 1
ATOM 735 O O . PHE A 1 90 ? 17.078 29.688 -2.877 1 58.88 90 PHE A O 1
ATOM 742 N N . ALA A 1 91 ? 19.203 30.203 -2.834 1 49.78 91 ALA A N 1
ATOM 743 C CA . ALA A 1 91 ? 19.344 30.016 -4.273 1 49.78 91 ALA A CA 1
ATOM 744 C C . ALA A 1 91 ? 19.594 28.547 -4.609 1 49.78 91 ALA A C 1
ATOM 746 O O . ALA A 1 91 ? 20.688 28.031 -4.367 1 49.78 91 ALA A O 1
ATOM 747 N N . GLY A 1 92 ? 18.766 27.688 -4.043 1 49.44 92 GLY A N 1
ATOM 748 C CA . GLY A 1 92 ? 19.062 26.344 -4.531 1 49.44 92 GLY A CA 1
ATOM 749 C C . GLY A 1 92 ? 19.859 26.344 -5.82 1 49.44 92 GLY A C 1
ATOM 750 O O . GLY A 1 92 ? 19.594 27.125 -6.73 1 49.44 92 GLY A O 1
ATOM 751 N N . ALA A 1 93 ? 21.172 26.297 -5.617 1 43.19 93 ALA A N 1
ATOM 752 C CA . ALA A 1 93 ? 21.953 26.234 -6.852 1 43.19 93 ALA A CA 1
ATOM 753 C C . ALA A 1 93 ? 21.125 25.656 -7.992 1 43.19 93 ALA A C 1
ATOM 755 O O . ALA A 1 93 ? 20.844 24.453 -8.008 1 43.19 93 ALA A O 1
ATOM 756 N N . SER A 1 94 ? 20.344 26.344 -8.414 1 48.72 94 SER A N 1
ATOM 757 C CA . SER A 1 94 ? 19.766 26.078 -9.727 1 48.72 94 SER A CA 1
ATOM 758 C C . SER A 1 94 ? 20.75 25.328 -10.625 1 48.72 94 SER A C 1
ATOM 760 O O . SER A 1 94 ? 21.875 25.766 -10.828 1 48.72 94 SER A O 1
ATOM 762 N N . GLY A 1 95 ? 20.828 24.016 -10.305 1 55.88 95 GLY A N 1
ATOM 763 C CA . GLY A 1 95 ? 21.531 23.188 -11.289 1 55.88 95 GLY A CA 1
ATOM 764 C C . GLY A 1 95 ? 22.203 21.969 -10.688 1 55.88 95 GLY A C 1
ATOM 765 O O . GLY A 1 95 ? 22.672 21.094 -11.406 1 55.88 95 GLY A O 1
ATOM 766 N N . SER A 1 96 ? 22.406 22.172 -9.297 1 65.75 96 SER A N 1
ATOM 767 C CA . SER A 1 96 ? 23.141 20.984 -8.859 1 65.75 96 SER A CA 1
ATOM 768 C C . SER A 1 96 ? 22.203 19.781 -8.742 1 65.75 96 SER A C 1
ATOM 770 O O . SER A 1 96 ? 21.078 19.891 -8.258 1 65.75 96 SER A O 1
ATOM 772 N N . PRO A 1 97 ? 22.625 18.766 -9.188 1 87 97 PRO A N 1
ATOM 773 C CA . PRO A 1 97 ? 21.797 17.547 -9.172 1 87 97 PRO A CA 1
ATOM 774 C C . PRO A 1 97 ? 21.5 17.078 -7.758 1 87 97 PRO A C 1
ATOM 776 O O . PRO A 1 97 ? 22.344 17.156 -6.875 1 87 97 PRO A O 1
ATOM 779 N N . VAL A 1 98 ? 20.219 17.094 -7.41 1 93.69 98 VAL A N 1
ATOM 780 C CA . VAL A 1 98 ? 19.781 16.5 -6.148 1 93.69 98 VAL A CA 1
ATOM 781 C C . VAL A 1 98 ? 19.375 15.055 -6.371 1 93.69 98 VAL A C 1
ATOM 783 O O . VAL A 1 98 ? 19.109 14.641 -7.504 1 93.69 98 VAL A O 1
ATOM 786 N N . PRO A 1 99 ? 19.422 14.281 -5.242 1 96.5 99 PRO A N 1
ATOM 787 C CA . PRO A 1 99 ? 19.047 12.875 -5.391 1 96.5 99 PRO A CA 1
ATOM 788 C C . PRO A 1 99 ? 17.641 12.703 -5.945 1 96.5 99 PRO A C 1
ATOM 790 O O . PRO A 1 99 ? 16.781 13.57 -5.754 1 96.5 99 PRO A O 1
ATOM 793 N N . ASP A 1 100 ? 17.375 11.555 -6.559 1 95.81 100 ASP A N 1
ATOM 794 C CA . ASP A 1 100 ? 16.062 11.234 -7.109 1 95.81 100 ASP A CA 1
ATOM 795 C C . ASP A 1 100 ? 15.055 10.953 -6 1 95.81 100 ASP A C 1
ATOM 797 O O . ASP A 1 100 ? 13.852 11.141 -6.188 1 95.81 100 ASP A O 1
ATOM 801 N N . THR A 1 101 ? 15.594 10.477 -4.895 1 97.81 101 THR A N 1
ATOM 802 C CA . THR A 1 101 ? 14.742 10.148 -3.758 1 97.81 101 THR A CA 1
ATOM 803 C C . THR A 1 101 ? 15.359 10.641 -2.453 1 97.81 101 THR A C 1
ATOM 805 O O . THR A 1 101 ? 16.578 10.516 -2.256 1 97.81 101 THR A O 1
ATOM 808 N N . VAL A 1 102 ? 14.547 11.25 -1.643 1 98.44 102 VAL A N 1
ATOM 809 C CA . VAL A 1 102 ? 14.93 11.672 -0.301 1 98.44 102 VAL A CA 1
ATOM 810 C C . VAL A 1 102 ? 13.859 11.258 0.702 1 98.44 102 VAL A C 1
ATOM 812 O O . VAL A 1 102 ? 12.664 11.375 0.425 1 98.44 102 VAL A O 1
ATOM 815 N N . ASP A 1 103 ? 14.266 10.695 1.808 1 98.5 103 ASP A N 1
ATOM 816 C CA . ASP A 1 103 ? 13.422 10.375 2.955 1 98.5 103 ASP A CA 1
ATOM 817 C C . ASP A 1 103 ? 14.133 10.695 4.266 1 98.5 103 ASP A C 1
ATOM 819 O O . ASP A 1 103 ? 14.977 9.922 4.723 1 98.5 103 ASP A O 1
ATOM 823 N N . TRP A 1 104 ? 13.805 11.727 4.824 1 98.75 104 TRP A N 1
ATOM 824 C CA . TRP A 1 104 ? 14.523 12.219 5.996 1 98.75 104 TRP A CA 1
ATOM 825 C C . TRP A 1 104 ? 14.188 11.391 7.23 1 98.75 104 TRP A C 1
ATOM 827 O O . TRP A 1 104 ? 14.859 11.492 8.258 1 98.75 104 TRP A O 1
ATOM 837 N N . ARG A 1 105 ? 13.109 10.57 7.191 1 97.94 105 ARG A N 1
ATOM 838 C CA . ARG A 1 105 ? 12.82 9.648 8.281 1 97.94 105 ARG A CA 1
ATOM 839 C C . ARG A 1 105 ? 13.984 8.688 8.508 1 97.94 105 ARG A C 1
ATOM 841 O O . ARG A 1 105 ? 14.258 8.289 9.641 1 97.94 105 ARG A O 1
ATOM 848 N N . GLN A 1 106 ? 14.656 8.406 7.438 1 95.44 106 GLN A N 1
ATOM 849 C CA . GLN A 1 106 ? 15.727 7.418 7.469 1 95.44 106 GLN A CA 1
ATOM 850 C C . GLN A 1 106 ? 17.031 8.031 7.98 1 95.44 106 GLN A C 1
ATOM 852 O O . GLN A 1 106 ? 17.984 7.316 8.266 1 95.44 106 GLN A O 1
ATOM 857 N N . LYS A 1 107 ? 17.047 9.305 8.172 1 96.5 107 LYS A N 1
ATOM 858 C CA . LYS A 1 107 ? 18.266 9.992 8.562 1 96.5 107 LYS A CA 1
ATOM 859 C C . LYS A 1 107 ? 18.125 10.633 9.938 1 96.5 107 LYS A C 1
ATOM 861 O O . LYS A 1 107 ? 19 11.383 10.375 1 96.5 107 LYS A O 1
ATOM 866 N N . GLY A 1 108 ? 17 10.484 10.516 1 97.12 108 GLY A N 1
ATOM 867 C CA . GLY A 1 108 ? 16.812 10.93 11.883 1 97.12 108 GLY A CA 1
ATOM 868 C C . GLY A 1 108 ? 16.422 12.391 11.984 1 97.12 108 GLY A C 1
ATOM 869 O O . GLY A 1 108 ? 16.75 13.062 12.961 1 97.12 108 GLY A O 1
ATOM 870 N N . TYR A 1 109 ? 15.75 12.906 10.977 1 98.31 109 TYR A N 1
ATOM 871 C CA . TYR A 1 109 ? 15.383 14.32 10.969 1 98.31 109 TYR A CA 1
ATOM 872 C C . TYR A 1 109 ? 13.898 14.5 11.258 1 98.31 109 TYR A C 1
ATOM 874 O O . TYR A 1 109 ? 13.391 15.625 11.258 1 98.31 109 TYR A O 1
ATOM 882 N N . VAL A 1 110 ? 13.156 13.422 11.422 1 98.81 110 VAL A N 1
ATOM 883 C CA . VAL A 1 110 ? 11.703 13.5 11.547 1 98.81 110 VAL A CA 1
ATOM 884 C C . VAL A 1 110 ? 11.25 12.781 12.812 1 98.81 110 VAL A C 1
ATOM 886 O O . VAL A 1 110 ? 11.562 11.602 13.008 1 98.81 110 VAL A O 1
ATOM 889 N N . THR A 1 111 ? 10.594 13.461 13.703 1 98.56 111 THR A N 1
ATOM 890 C CA . THR A 1 111 ? 10.047 12.844 14.898 1 98.56 111 THR A CA 1
ATOM 891 C C . THR A 1 111 ? 8.797 12.031 14.57 1 98.56 111 THR A C 1
ATOM 893 O O . THR A 1 111 ? 8.336 12.031 13.422 1 98.56 111 THR A O 1
ATOM 896 N N . SER A 1 112 ? 8.25 11.367 15.508 1 97.81 112 SER A N 1
ATOM 897 C CA . SER A 1 112 ? 7.086 10.508 15.312 1 97.81 112 SER A CA 1
ATOM 898 C C . SER A 1 112 ? 5.863 11.328 14.914 1 97.81 112 SER A C 1
ATOM 900 O O . SER A 1 112 ? 5.816 12.539 15.148 1 97.81 112 SER A O 1
ATOM 902 N N . VAL A 1 113 ? 4.953 10.672 14.273 1 98.06 113 VAL A N 1
ATOM 903 C CA . VAL A 1 113 ? 3.676 11.281 13.914 1 98.06 113 VAL A CA 1
ATOM 904 C C . VAL A 1 113 ? 2.879 11.594 15.18 1 98.06 113 VAL A C 1
ATOM 906 O O . VAL A 1 113 ? 2.783 10.758 16.078 1 98.06 113 VAL A O 1
ATOM 909 N N . LYS A 1 114 ? 2.357 12.789 15.195 1 96.31 114 LYS A N 1
ATOM 910 C CA . LYS A 1 114 ? 1.584 13.242 16.344 1 96.31 114 LYS A CA 1
ATOM 911 C C . LYS A 1 114 ? 0.107 13.391 15.992 1 96.31 114 LYS A C 1
ATOM 913 O O . LYS A 1 114 ? -0.295 13.117 14.859 1 96.31 114 LYS A O 1
ATOM 918 N N . MET A 1 115 ? -0.701 13.719 17.016 1 93.94 115 MET A N 1
ATOM 919 C CA . MET A 1 115 ? -2.145 13.875 16.859 1 93.94 115 MET A CA 1
ATOM 920 C C . MET A 1 115 ? -2.605 15.234 17.359 1 93.94 115 MET A C 1
ATOM 922 O O . MET A 1 115 ? -2.711 15.453 18.578 1 93.94 115 MET A O 1
ATOM 926 N N . GLN A 1 116 ? -2.953 16.062 16.484 1 92.69 116 GLN A N 1
ATOM 927 C CA . GLN A 1 116 ? -3.348 17.406 16.875 1 92.69 116 GLN A CA 1
ATOM 928 C C . GLN A 1 116 ? -4.754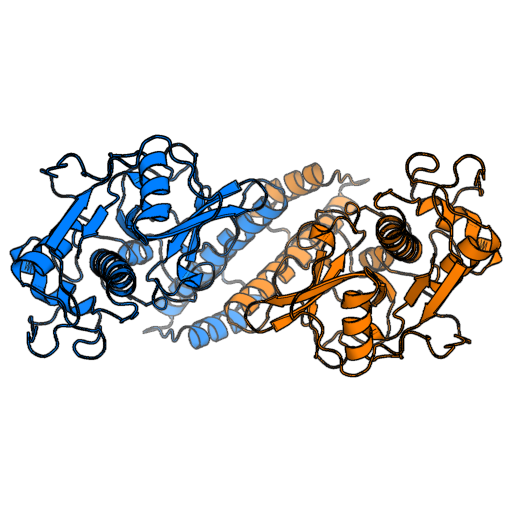 17.422 17.469 1 92.69 116 GLN A C 1
ATOM 930 O O . GLN A 1 116 ? -5.098 18.312 18.25 1 92.69 116 GLN A O 1
ATOM 935 N N . GLY A 1 117 ? -5.562 16.391 17.031 1 88.31 117 GLY A N 1
ATOM 936 C CA . GLY A 1 117 ? -6.93 16.359 17.531 1 88.31 117 GLY A CA 1
ATOM 937 C C . GLY A 1 117 ? -7.809 17.438 16.938 1 88.31 117 GLY A C 1
ATOM 938 O O . GLY A 1 117 ? -7.652 17.797 15.766 1 88.31 117 GLY A O 1
ATOM 939 N N . ALA A 1 118 ? -8.766 17.906 17.688 1 84 118 ALA A N 1
ATOM 940 C CA . ALA A 1 118 ? -9.773 18.844 17.188 1 84 118 ALA A CA 1
ATOM 941 C C . ALA A 1 118 ? -9.242 20.281 17.188 1 84 118 ALA A C 1
ATOM 943 O O . ALA A 1 118 ? -9.852 21.172 16.594 1 84 118 ALA A O 1
ATOM 944 N N . CYS A 1 119 ? -8.086 20.469 17.844 1 89.38 119 CYS A N 1
ATOM 945 C CA . CYS A 1 119 ? -7.473 21.797 17.859 1 89.38 119 CYS A CA 1
ATOM 946 C C . CYS A 1 119 ? -6.891 22.141 16.484 1 89.38 119 CYS A C 1
ATOM 948 O O . CYS A 1 119 ? -6.152 21.344 15.906 1 89.38 119 CYS A O 1
ATOM 950 N N . GLY A 1 120 ? -7.281 23.312 15.914 1 89 120 GLY A N 1
ATOM 951 C CA . GLY A 1 120 ? -6.719 23.781 14.656 1 89 120 GLY A CA 1
ATOM 952 C C . GLY A 1 120 ? -5.26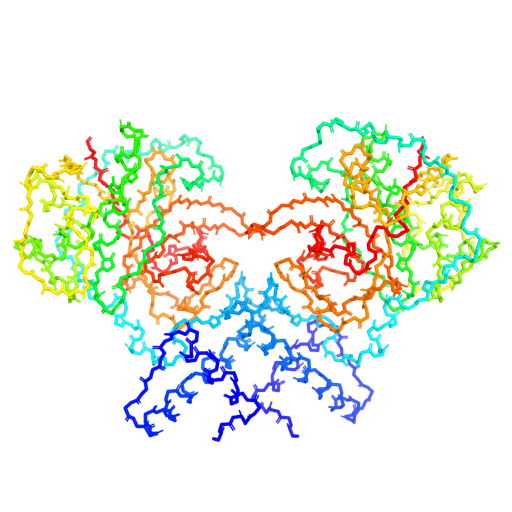2 24.188 14.773 1 89 120 GLY A C 1
ATOM 953 O O . GLY A 1 120 ? -4.902 25.328 14.477 1 89 120 GLY A O 1
ATOM 954 N N . ALA A 1 121 ? -4.418 23.234 15.195 1 92.38 121 ALA A N 1
ATOM 955 C CA . ALA A 1 121 ? -3.035 23.547 15.539 1 92.38 121 ALA A CA 1
ATOM 956 C C . ALA A 1 121 ? -2.07 22.984 14.5 1 92.38 121 ALA A C 1
ATOM 958 O O . ALA A 1 121 ? -0.872 22.844 14.758 1 92.38 121 ALA A O 1
ATOM 959 N N . CYS A 1 122 ? -2.59 22.688 13.273 1 94.75 122 CYS A N 1
ATOM 960 C CA . CYS A 1 122 ? -1.743 22.094 12.25 1 94.75 122 CYS A CA 1
ATOM 961 C C . CYS A 1 122 ? -0.534 22.984 11.961 1 94.75 122 CYS A C 1
ATOM 963 O O . CYS A 1 122 ? 0.566 22.484 11.727 1 94.75 122 CYS A O 1
ATOM 965 N N . TRP A 1 123 ? -0.732 24.312 12.016 1 94.62 123 TRP A N 1
ATOM 966 C CA . TRP A 1 123 ? 0.351 25.266 11.797 1 94.62 123 TRP A CA 1
ATOM 967 C C . TRP A 1 123 ? 1.46 25.078 12.82 1 94.62 123 TRP A C 1
ATOM 969 O O . TRP A 1 123 ? 2.645 25.109 12.484 1 94.62 123 TRP A O 1
ATOM 979 N N . ALA A 1 124 ? 1.07 24.844 14.008 1 96.5 124 ALA A N 1
ATOM 980 C CA . ALA A 1 124 ? 2.039 24.672 15.094 1 96.5 124 ALA A CA 1
ATOM 981 C C . ALA A 1 124 ? 2.811 23.359 14.93 1 96.5 124 ALA A C 1
ATOM 983 O O . ALA A 1 124 ? 4.023 23.312 15.148 1 96.5 124 ALA A O 1
ATOM 984 N N . PHE A 1 125 ? 2.082 22.297 14.531 1 97 125 PHE A N 1
ATOM 985 C CA . PHE A 1 125 ? 2.723 21 14.328 1 97 125 PHE A CA 1
ATOM 986 C C . PHE A 1 125 ? 3.697 21.062 13.156 1 97 125 PHE A C 1
ATOM 988 O O . PHE A 1 125 ? 4.797 20.5 13.234 1 97 125 PHE A O 1
ATOM 995 N N . SER A 1 126 ? 3.301 21.672 12.117 1 97.62 126 SER A N 1
ATOM 996 C CA . SER A 1 126 ? 4.152 21.812 10.945 1 97.62 126 SER A CA 1
ATOM 997 C C . SER A 1 126 ? 5.441 22.562 11.281 1 97.62 126 SER A C 1
ATOM 999 O O . SER A 1 126 ? 6.535 22.109 10.945 1 97.62 126 SER A O 1
ATOM 1001 N N . VAL A 1 127 ? 5.305 23.672 11.977 1 97.5 127 VAL A N 1
ATOM 1002 C CA . VAL A 1 127 ? 6.438 24.516 12.328 1 97.5 127 VAL A CA 1
ATOM 1003 C C . VAL A 1 127 ? 7.363 23.766 13.289 1 97.5 127 VAL A C 1
ATOM 1005 O O . VAL A 1 127 ? 8.578 23.75 13.094 1 97.5 127 VAL A O 1
ATOM 1008 N N . ALA A 1 128 ? 6.77 23.172 14.312 1 98.38 128 ALA A N 1
ATOM 1009 C CA . ALA A 1 128 ? 7.578 22.406 15.25 1 98.38 128 ALA A CA 1
ATOM 1010 C C . ALA A 1 128 ? 8.375 21.328 14.523 1 98.38 128 ALA A C 1
ATOM 1012 O O . ALA A 1 128 ? 9.562 21.125 14.805 1 98.38 128 ALA A O 1
ATOM 1013 N N . GLY A 1 129 ? 7.707 20.641 13.586 1 98.62 129 GLY A N 1
ATOM 1014 C CA . GLY A 1 129 ? 8.383 19.594 12.836 1 98.62 129 GLY A CA 1
ATOM 1015 C C . GLY A 1 129 ? 9.57 20.109 12.039 1 98.62 129 GLY A C 1
ATOM 1016 O O . GLY A 1 129 ? 10.625 19.469 12 1 98.62 129 GLY A O 1
ATOM 1017 N N . ALA A 1 130 ? 9.391 21.219 11.367 1 98.56 130 ALA A N 1
ATOM 1018 C CA . ALA A 1 130 ? 10.484 21.812 10.602 1 98.56 130 ALA A CA 1
ATOM 1019 C C . ALA A 1 130 ? 11.656 22.188 11.508 1 98.56 130 ALA A C 1
ATOM 1021 O O . ALA A 1 130 ? 12.812 21.953 11.172 1 98.56 130 ALA A O 1
ATOM 1022 N N . LEU A 1 131 ? 11.367 22.734 12.648 1 98.62 131 LEU A N 1
ATOM 1023 C CA . LEU A 1 131 ? 12.391 23.109 13.609 1 98.62 131 LEU A CA 1
ATOM 1024 C C . LEU A 1 131 ? 13.117 21.875 14.133 1 98.62 131 LEU A C 1
ATOM 1026 O O . LEU A 1 131 ? 14.336 21.906 14.32 1 98.62 131 LEU A O 1
ATOM 1030 N N . GLU A 1 132 ? 12.352 20.828 14.406 1 98.69 132 GLU A N 1
ATOM 1031 C CA . GLU A 1 132 ? 12.953 19.578 14.867 1 98.69 132 GLU A CA 1
ATOM 1032 C C . GLU A 1 132 ? 13.984 19.047 13.867 1 98.69 132 GLU A C 1
ATOM 1034 O O . GLU A 1 132 ? 15.062 18.609 14.258 1 98.69 132 GLU A O 1
ATOM 1039 N N . GLY A 1 133 ? 13.602 19.094 12.625 1 98.31 133 GLY A N 1
ATOM 1040 C CA . GLY A 1 133 ? 14.531 18.672 11.594 1 98.31 133 GLY A CA 1
ATOM 1041 C C . GLY A 1 133 ? 15.812 19.484 11.578 1 98.31 133 GLY A C 1
ATOM 1042 O O . GLY A 1 133 ? 16.906 18.922 11.508 1 98.31 133 GLY A O 1
ATOM 1043 N N . GLN A 1 134 ? 15.695 20.781 11.672 1 97.44 134 GLN A N 1
ATOM 1044 C CA . GLN A 1 134 ? 16.859 21.656 11.672 1 97.44 134 GLN A CA 1
ATOM 1045 C C . GLN A 1 134 ? 17.703 21.438 12.93 1 97.44 134 GLN A C 1
ATOM 1047 O O . GLN A 1 134 ? 18.938 21.484 12.867 1 97.44 134 GLN A O 1
ATOM 1052 N N . LEU A 1 135 ? 17.031 21.266 14 1 97.69 135 LEU A N 1
ATOM 1053 C CA . LEU A 1 135 ? 17.734 20.969 15.242 1 97.69 135 LEU A CA 1
ATOM 1054 C C . LEU A 1 135 ? 18.578 19.703 15.102 1 97.69 135 LEU A C 1
ATOM 1056 O O . LEU A 1 135 ? 19.734 19.672 15.508 1 97.69 135 LEU A O 1
ATOM 1060 N N . ALA A 1 136 ? 17.953 18.688 14.594 1 97.94 136 ALA A N 1
ATOM 1061 C CA . ALA A 1 136 ? 18.656 17.438 14.367 1 97.94 136 ALA A CA 1
ATOM 1062 C C . ALA A 1 136 ? 19.859 17.641 13.438 1 97.94 136 ALA A C 1
ATOM 1064 O O . ALA A 1 136 ? 20.938 17.094 13.688 1 97.94 136 ALA A O 1
ATOM 1065 N N . LYS A 1 137 ? 19.609 18.375 12.453 1 96 137 LYS A N 1
ATOM 1066 C CA . LYS A 1 137 ? 20.672 18.656 11.492 1 96 137 LYS A CA 1
ATOM 1067 C C . LYS A 1 137 ? 21.844 19.375 12.156 1 96 137 LYS A C 1
ATOM 1069 O O . LYS A 1 137 ? 23 19.047 11.898 1 96 137 LYS A O 1
ATOM 1074 N N . THR A 1 138 ? 21.609 20.266 12.984 1 95.31 138 THR A N 1
ATOM 1075 C CA . THR A 1 138 ? 22.609 21.156 13.562 1 95.31 138 THR A CA 1
ATOM 1076 C C . THR A 1 138 ? 23.297 20.484 14.75 1 95.31 138 THR A C 1
ATOM 1078 O O . THR A 1 138 ? 24.516 20.656 14.953 1 95.31 138 THR A O 1
ATOM 1081 N N . THR A 1 139 ? 22.578 19.719 15.477 1 96.12 139 THR A N 1
ATOM 1082 C CA . THR A 1 139 ? 23.109 19.234 16.734 1 96.12 139 THR A CA 1
ATOM 1083 C C . THR A 1 139 ? 23.359 17.734 16.688 1 96.12 139 THR A C 1
ATOM 1085 O O . THR A 1 139 ? 24.031 17.172 17.547 1 96.12 139 THR A O 1
ATOM 1088 N N . GLY A 1 140 ? 22.688 17.078 15.734 1 96.44 140 GLY A N 1
ATOM 1089 C CA . GLY A 1 140 ? 22.75 15.625 15.672 1 96.44 140 GLY A CA 1
ATOM 1090 C C . GLY A 1 140 ? 21.75 14.945 16.578 1 96.44 140 GLY A C 1
ATOM 1091 O O . GLY A 1 140 ? 21.703 13.719 16.656 1 96.44 140 GLY A O 1
ATOM 1092 N N . LYS A 1 141 ? 20.953 15.789 17.234 1 96.31 141 LYS A N 1
ATOM 1093 C CA . LYS A 1 141 ? 19.984 15.234 18.172 1 96.31 141 LYS A CA 1
ATOM 1094 C C . LYS A 1 141 ? 18.562 15.539 17.734 1 96.31 141 LYS A C 1
ATOM 1096 O O . LYS A 1 141 ? 18.219 16.703 17.5 1 96.31 141 LYS A O 1
ATOM 1101 N N . LEU A 1 142 ? 17.781 14.477 17.641 1 97.62 142 LEU A N 1
ATOM 1102 C CA . LEU A 1 142 ? 16.375 14.641 17.328 1 97.62 142 LEU A CA 1
ATOM 1103 C C . LEU A 1 142 ? 15.539 14.797 18.594 1 97.62 142 LEU A C 1
ATOM 1105 O O . LEU A 1 142 ? 15.523 13.906 19.438 1 97.62 142 LEU A O 1
ATOM 1109 N N . VAL A 1 143 ? 14.922 15.922 18.75 1 97.62 143 VAL A N 1
ATOM 1110 C CA . VAL A 1 143 ? 14.133 16.25 19.922 1 97.62 143 VAL A CA 1
ATOM 1111 C C . VAL A 1 143 ? 12.719 16.641 19.516 1 97.62 143 VAL A C 1
ATOM 1113 O O . VAL A 1 143 ? 12.531 17.375 18.547 1 97.62 143 VAL A O 1
ATOM 1116 N N . ASP A 1 144 ? 11.742 16.078 20.266 1 98.5 144 ASP A N 1
ATOM 1117 C CA . ASP A 1 144 ? 10.367 16.531 20.078 1 98.5 144 ASP A CA 1
ATOM 1118 C C . ASP A 1 144 ? 10.164 17.938 20.641 1 98.5 144 ASP A C 1
ATOM 1120 O O . ASP A 1 144 ? 10.32 18.156 21.844 1 98.5 144 ASP A O 1
ATOM 1124 N N . LEU A 1 145 ? 9.789 18.844 19.766 1 98.56 145 LEU A N 1
ATOM 1125 C CA . LEU A 1 145 ? 9.484 20.203 20.219 1 98.56 145 LEU A CA 1
ATOM 1126 C C . LEU A 1 145 ? 7.984 20.359 20.484 1 98.56 145 LEU A C 1
ATOM 1128 O O . LEU A 1 145 ? 7.188 19.516 20.062 1 98.56 145 LEU A O 1
ATOM 1132 N N . SER A 1 146 ? 7.605 21.406 21.141 1 98.56 146 SER A N 1
ATOM 1133 C CA . SER A 1 146 ? 6.254 21.531 21.672 1 98.56 146 SER A CA 1
ATOM 1134 C C . SER A 1 146 ? 5.363 22.344 20.734 1 98.56 146 SER A C 1
ATOM 1136 O O . SER A 1 146 ? 5.461 23.562 20.688 1 98.56 146 SER A O 1
ATOM 1138 N N . PRO A 1 147 ? 4.441 21.688 20.078 1 97.94 147 PRO A N 1
ATOM 1139 C CA . PRO A 1 147 ? 3.43 22.469 19.375 1 97.94 147 PRO A CA 1
ATOM 1140 C C . PRO A 1 147 ? 2.564 23.297 20.312 1 97.94 147 PRO A C 1
ATOM 1142 O O . PRO A 1 147 ? 2.119 24.391 19.953 1 97.94 147 PRO A O 1
ATOM 1145 N N . GLN A 1 148 ? 2.354 22.844 21.562 1 98.25 148 GLN A N 1
ATOM 1146 C CA . GLN A 1 148 ? 1.53 23.547 22.531 1 98.25 148 GLN A CA 1
ATOM 1147 C C . GLN A 1 148 ? 2.15 24.891 22.891 1 98.25 148 GLN A C 1
ATOM 1149 O O . GLN A 1 148 ? 1.435 25.875 23.141 1 98.25 148 GLN A O 1
ATOM 1154 N N . ASN A 1 149 ? 3.439 24.891 22.984 1 98.56 149 ASN A N 1
ATOM 1155 C CA . ASN A 1 149 ? 4.141 26.141 23.234 1 98.56 149 ASN A CA 1
ATOM 1156 C C . ASN A 1 149 ? 3.785 27.188 22.172 1 98.56 149 ASN A C 1
ATOM 1158 O O . ASN A 1 149 ? 3.576 28.359 22.5 1 98.56 149 ASN A O 1
ATOM 1162 N N . LEU A 1 150 ? 3.674 26.844 20.953 1 97.69 150 LEU A N 1
ATOM 1163 C CA . LEU A 1 150 ? 3.305 27.75 19.875 1 97.69 150 LEU A CA 1
ATOM 1164 C C . LEU A 1 150 ? 1.835 28.141 19.969 1 97.69 150 LEU A C 1
ATOM 1166 O O . LEU A 1 150 ? 1.491 29.312 19.812 1 97.69 150 LEU A O 1
ATOM 1170 N N . VAL A 1 151 ? 1.003 27.188 20.266 1 96.38 151 VAL A N 1
ATOM 1171 C CA . VAL A 1 151 ? -0.437 27.406 20.359 1 96.38 151 VAL A CA 1
ATOM 1172 C C . VAL A 1 151 ? -0.731 28.438 21.438 1 96.38 151 VAL A C 1
ATOM 1174 O O . VAL A 1 151 ? -1.504 29.375 21.219 1 96.38 151 VAL A O 1
ATOM 1177 N N . ASP A 1 152 ? -0.047 28.312 22.531 1 98 152 ASP A N 1
ATOM 1178 C CA . ASP A 1 152 ? -0.37 29.109 23.703 1 98 152 ASP A CA 1
ATOM 1179 C C . ASP A 1 152 ? 0.309 30.484 23.641 1 98 152 ASP A C 1
ATOM 1181 O O . ASP A 1 152 ? -0.206 31.469 24.188 1 98 152 ASP A O 1
ATOM 1185 N N . CYS A 1 153 ? 1.414 30.562 23 1 98.19 153 CYS A N 1
ATOM 1186 C CA . CYS A 1 153 ? 2.264 31.703 23.328 1 98.19 153 CYS A CA 1
ATOM 1187 C C . CYS A 1 153 ? 2.418 32.625 22.109 1 98.19 153 CYS A C 1
ATOM 1189 O O . CYS A 1 153 ? 2.963 33.719 22.234 1 98.19 153 CYS A O 1
ATOM 1191 N N . SER A 1 154 ? 1.868 32.25 20.969 1 95.88 154 SER A N 1
ATOM 1192 C CA . SER A 1 154 ? 2.178 33.062 19.781 1 95.88 154 SER A CA 1
ATOM 1193 C C . SER A 1 154 ? 1.01 33.969 19.406 1 95.88 154 SER A C 1
ATOM 1195 O O . SER A 1 154 ? 0.936 34.438 18.266 1 95.88 154 SER A O 1
ATOM 1197 N N . GLY A 1 155 ? 0.108 34.188 20.281 1 93.94 155 GLY A N 1
ATOM 1198 C CA . GLY A 1 155 ? -1.069 35 20.016 1 93.94 155 GLY A CA 1
ATOM 1199 C C . GLY A 1 155 ? -0.733 36.406 19.578 1 93.94 155 GLY A C 1
ATOM 1200 O O . GLY A 1 155 ? -1.389 36.969 18.688 1 93.94 155 GLY A O 1
ATOM 1201 N N . LYS A 1 156 ? 0.276 37.031 20.188 1 94.5 156 LYS A N 1
ATOM 1202 C CA . LYS A 1 156 ? 0.658 38.406 19.906 1 94.5 156 LYS A CA 1
ATOM 1203 C C . LYS A 1 156 ? 1.139 38.562 18.453 1 94.5 156 LYS A C 1
ATOM 1205 O O . LYS A 1 156 ? 1.21 39.688 17.938 1 94.5 156 LYS A O 1
ATOM 1210 N N . TYR A 1 157 ? 1.439 37.469 17.828 1 93.25 157 TYR A N 1
ATOM 1211 C CA . TYR A 1 157 ? 1.967 37.5 16.453 1 93.25 157 TYR A CA 1
ATOM 1212 C C . TYR A 1 157 ? 0.856 37.281 15.438 1 93.25 157 TYR A C 1
ATOM 1214 O O . TYR A 1 157 ? 1.116 37.219 14.234 1 93.25 157 TYR A O 1
ATOM 1222 N N . GLY A 1 158 ? -0.375 37.094 15.945 1 90.31 158 GLY A N 1
ATOM 1223 C CA . GLY A 1 158 ? -1.521 36.969 15.062 1 90.31 158 GLY A CA 1
ATOM 1224 C C . GLY A 1 158 ? -2.066 35.562 14.984 1 90.31 158 GLY A C 1
ATOM 1225 O O . GLY A 1 158 ? -3.012 35.281 14.242 1 90.31 158 GLY A O 1
ATOM 1226 N N . ASN A 1 159 ? -1.484 34.625 15.664 1 92.44 159 ASN A N 1
ATOM 1227 C CA . ASN A 1 159 ? -2.037 33.281 15.75 1 92.44 159 ASN A CA 1
ATOM 1228 C C . ASN A 1 159 ? -3.174 33.219 16.766 1 92.44 159 ASN A C 1
ATOM 1230 O O . ASN A 1 159 ? -3.203 33.969 17.734 1 92.44 159 ASN A O 1
ATOM 1234 N N . HIS A 1 160 ? -4.09 32.281 16.562 1 91.69 160 HIS A N 1
ATOM 1235 C CA . HIS A 1 160 ? -5.289 32.188 17.391 1 91.69 160 HIS A CA 1
ATOM 1236 C C . HIS A 1 160 ? -5.438 30.828 18.047 1 91.69 160 HIS A C 1
ATOM 1238 O O . HIS A 1 160 ? -6.539 30.281 18.109 1 91.69 160 HIS A O 1
ATOM 1244 N N . GLY A 1 161 ? -4.301 30.25 18.391 1 92.44 161 GLY A N 1
ATOM 1245 C CA . GLY A 1 161 ? -4.344 28.953 19.078 1 92.44 161 GLY A CA 1
ATOM 1246 C C . GLY A 1 161 ? -5.086 27.891 18.281 1 92.44 161 GLY A C 1
ATOM 1247 O O . GLY A 1 161 ? -4.777 27.656 17.109 1 92.44 161 GLY A O 1
ATOM 1248 N N . CYS A 1 162 ? -6.109 27.375 18.891 1 91.06 162 CYS A N 1
ATOM 1249 C CA . CYS A 1 162 ? -6.883 26.297 18.297 1 91.06 162 CYS A CA 1
ATOM 1250 C C . CYS A 1 162 ? -7.805 26.828 17.203 1 91.06 162 CYS A C 1
ATOM 1252 O O . CYS A 1 162 ? -8.438 26.062 16.484 1 91.06 162 CYS A O 1
ATOM 1254 N N . ASN A 1 163 ? -7.805 28.031 17 1 88.94 163 ASN A N 1
ATOM 1255 C CA . ASN A 1 163 ? -8.625 28.625 15.953 1 88.94 163 ASN A CA 1
ATOM 1256 C C . ASN A 1 163 ? -7.793 29 14.727 1 88.94 163 ASN A C 1
ATOM 1258 O O . ASN A 1 163 ? -8.25 29.766 13.867 1 88.94 163 ASN A O 1
ATOM 1262 N N . GLY A 1 164 ? -6.566 28.578 14.766 1 89.06 164 GLY A N 1
ATOM 1263 C CA . GLY A 1 164 ? -5.77 28.734 13.562 1 89.06 164 GLY A CA 1
ATOM 1264 C C . GLY A 1 164 ? -4.523 29.578 13.781 1 89.06 164 GLY A C 1
ATOM 1265 O O . GLY A 1 164 ? -4.352 30.172 14.844 1 89.06 164 GLY A O 1
ATOM 1266 N N . GLY A 1 165 ? -3.723 29.594 12.773 1 91.56 165 GLY A N 1
ATOM 1267 C CA . GLY A 1 165 ? -2.469 30.328 12.734 1 91.56 165 GLY A CA 1
ATOM 1268 C C . GLY A 1 165 ? -1.731 30.188 11.422 1 91.56 165 GLY A C 1
ATOM 1269 O O . GLY A 1 165 ? -2.26 29.625 10.461 1 91.56 165 GLY A O 1
ATOM 1270 N N . TYR A 1 166 ? -0.597 30.797 11.461 1 92.06 166 TYR A N 1
ATOM 1271 C CA . TYR A 1 166 ? 0.206 30.766 10.242 1 92.06 166 TYR A CA 1
ATOM 1272 C C . TYR A 1 166 ? 1.655 30.422 10.555 1 92.06 166 TYR A C 1
ATOM 1274 O O . TYR A 1 166 ? 2.191 30.828 11.586 1 92.06 166 TYR A O 1
ATOM 1282 N N . ILE A 1 167 ? 2.234 29.766 9.625 1 93.38 167 ILE A N 1
ATOM 1283 C CA . ILE A 1 167 ? 3.547 29.172 9.812 1 93.38 167 ILE A CA 1
ATOM 1284 C C . ILE A 1 167 ? 4.582 30.25 10.102 1 93.38 167 ILE A C 1
ATOM 1286 O O . ILE A 1 167 ? 5.344 30.156 11.062 1 93.38 167 ILE A O 1
ATOM 1290 N N . SER A 1 168 ? 4.609 31.312 9.289 1 92.81 168 SER A N 1
ATOM 1291 C CA . SER A 1 168 ? 5.645 32.312 9.445 1 92.81 168 SER A CA 1
ATOM 1292 C C . SER A 1 168 ? 5.504 33.062 10.773 1 92.81 168 SER A C 1
ATOM 1294 O O . SER A 1 168 ? 6.508 33.438 11.383 1 92.81 168 SER A O 1
ATOM 1296 N N . ARG A 1 169 ? 4.285 33.25 11.242 1 93.88 169 ARG A N 1
ATOM 1297 C CA . ARG A 1 169 ? 4.039 33.906 12.523 1 93.88 169 ARG A CA 1
ATOM 1298 C C . ARG A 1 169 ? 4.574 33.062 13.68 1 93.88 169 ARG A C 1
ATOM 1300 O O . ARG A 1 169 ? 5.078 33.594 14.664 1 93.88 169 ARG A O 1
ATOM 1307 N N . ALA A 1 170 ? 4.406 31.812 13.508 1 95.5 170 ALA A N 1
ATOM 1308 C CA . ALA A 1 170 ? 4.926 30.891 14.523 1 95.5 170 ALA A CA 1
ATOM 1309 C C . ALA A 1 170 ? 6.453 30.922 14.547 1 95.5 170 ALA A C 1
ATOM 1311 O O . ALA A 1 170 ? 7.062 30.938 15.625 1 95.5 170 ALA A O 1
ATOM 1312 N N . PHE A 1 171 ? 7.078 30.922 13.391 1 96.62 171 PHE A N 1
ATOM 1313 C CA . PHE A 1 171 ? 8.531 31.031 13.336 1 96.62 171 PHE A CA 1
ATOM 1314 C C . PHE A 1 171 ? 8.984 32.344 13.969 1 96.62 171 PHE A C 1
ATOM 1316 O O . PHE A 1 171 ? 9.953 32.375 14.734 1 96.62 171 PHE A O 1
ATOM 1323 N N . GLN A 1 172 ? 8.289 33.438 13.648 1 96.19 172 GLN A N 1
ATOM 1324 C CA . GLN A 1 172 ? 8.656 34.75 14.18 1 96.19 172 GLN A CA 1
ATOM 1325 C C . GLN A 1 172 ? 8.586 34.75 15.703 1 96.19 172 GLN A C 1
ATOM 1327 O O . GLN A 1 172 ? 9.438 35.344 16.375 1 96.19 172 GLN A O 1
ATOM 1332 N N . TYR A 1 173 ? 7.574 34.125 16.219 1 97.25 173 TYR A N 1
ATOM 1333 C CA . TYR A 1 173 ? 7.492 34 17.672 1 97.25 173 TYR A CA 1
ATOM 1334 C C . TYR A 1 173 ? 8.742 33.344 18.234 1 97.25 173 TYR A C 1
ATOM 1336 O O . TYR A 1 173 ? 9.336 33.844 19.203 1 97.25 173 TYR A O 1
ATOM 1344 N N . VAL A 1 174 ? 9.164 32.219 17.656 1 98.06 174 VAL A N 1
ATOM 1345 C CA . VAL A 1 174 ? 10.305 31.469 18.156 1 98.06 174 VAL A CA 1
ATOM 1346 C C . VAL A 1 174 ? 11.57 32.312 18.078 1 98.06 174 VAL A C 1
ATOM 1348 O O . VAL A 1 174 ? 12.406 32.281 18.984 1 98.06 174 VAL A O 1
ATOM 1351 N N . ILE A 1 175 ? 11.727 33.094 17.016 1 97.25 175 ILE A N 1
ATOM 1352 C CA . ILE A 1 175 ? 12.867 33.969 16.828 1 97.25 175 ILE A CA 1
ATOM 1353 C C . ILE A 1 175 ? 12.891 35.031 17.953 1 97.25 175 ILE A C 1
ATOM 1355 O O . ILE A 1 175 ? 13.883 35.125 18.672 1 97.25 175 ILE A O 1
ATOM 1359 N N . ASP A 1 176 ? 11.789 35.719 18.156 1 97.75 176 ASP A N 1
ATOM 1360 C CA . ASP A 1 176 ? 11.719 36.812 19.094 1 97.75 176 ASP A CA 1
ATOM 1361 C C . ASP A 1 176 ? 11.797 36.312 20.531 1 97.75 176 ASP A C 1
ATOM 1363 O O . ASP A 1 176 ? 12.391 36.969 21.406 1 97.75 176 ASP A O 1
ATOM 1367 N N . ASN A 1 177 ? 11.164 35.156 20.719 1 97.44 177 ASN A N 1
ATOM 1368 C CA . ASN A 1 177 ? 11.148 34.562 22.047 1 97.44 177 ASN A CA 1
ATOM 1369 C C . ASN A 1 177 ? 12.492 33.969 22.406 1 97.44 177 ASN A C 1
ATOM 1371 O O . ASN A 1 177 ? 12.742 33.625 23.562 1 97.44 177 ASN A O 1
ATOM 1375 N N . GLN A 1 178 ? 13.297 33.75 21.422 1 96.44 178 GLN A N 1
ATOM 1376 C CA . GLN A 1 178 ? 14.617 33.156 21.516 1 96.44 178 GLN A CA 1
ATOM 1377 C C . GLN A 1 178 ? 14.531 31.703 22 1 96.44 178 GLN A C 1
ATOM 1379 O O . GLN A 1 178 ? 15.32 31.281 22.859 1 96.44 178 GLN A O 1
ATOM 1384 N N . GLY A 1 179 ? 13.445 31.094 21.531 1 97.06 179 GLY A N 1
ATOM 1385 C CA . GLY A 1 179 ? 13.414 29.688 21.906 1 97.06 179 GLY A CA 1
ATOM 1386 C C . GLY A 1 179 ? 12.023 29.078 21.844 1 97.06 179 GLY A C 1
ATOM 1387 O O . GLY A 1 179 ? 11.031 29.797 21.719 1 97.06 179 GLY A O 1
ATOM 1388 N N . ILE A 1 180 ? 12.016 27.766 21.938 1 98.19 180 ILE A N 1
ATOM 1389 C CA . ILE A 1 180 ? 10.836 26.922 22.047 1 98.19 180 ILE A CA 1
ATOM 1390 C C . ILE A 1 180 ? 11.125 25.75 22.984 1 98.19 180 ILE A C 1
ATOM 1392 O O . ILE A 1 180 ? 12.242 25.219 23 1 98.19 180 ILE A O 1
ATOM 1396 N N . ASP A 1 181 ? 10.125 25.344 23.703 1 98.19 181 ASP A N 1
ATOM 1397 C CA . ASP A 1 181 ? 10.281 24.266 24.672 1 98.19 181 ASP A CA 1
ATOM 1398 C C . ASP A 1 181 ? 10.148 22.906 23.984 1 98.19 181 ASP A C 1
ATOM 1400 O O . ASP A 1 181 ? 9.602 22.812 22.875 1 98.19 181 ASP A O 1
ATOM 1404 N N . SER A 1 182 ? 10.672 21.891 24.672 1 97.75 182 SER A N 1
ATOM 1405 C CA . SER A 1 182 ? 10.445 20.516 24.25 1 97.75 182 SER A CA 1
ATOM 1406 C C . SER A 1 182 ? 9.023 20.062 24.562 1 97.75 182 SER A C 1
ATOM 1408 O O . SER A 1 182 ? 8.359 20.656 25.438 1 97.75 182 SER A O 1
ATOM 1410 N N . ASP A 1 183 ? 8.625 19.094 23.812 1 97.5 183 ASP A N 1
ATOM 1411 C CA . ASP A 1 183 ? 7.316 18.5 24.109 1 97.5 183 ASP A CA 1
ATOM 1412 C C . ASP A 1 183 ? 7.293 17.891 25.516 1 97.5 183 ASP A C 1
ATOM 1414 O O . ASP A 1 183 ? 6.254 17.891 26.172 1 97.5 183 ASP A O 1
ATOM 1418 N N . ALA A 1 184 ? 8.375 17.406 26.016 1 97.19 184 ALA A N 1
ATOM 1419 C CA . ALA A 1 184 ? 8.477 16.812 27.344 1 97.19 184 ALA A CA 1
ATOM 1420 C C . ALA A 1 184 ? 8.203 17.844 28.438 1 97.19 184 ALA A C 1
ATOM 1422 O O . ALA A 1 184 ? 7.523 17.562 29.422 1 97.19 184 ALA A O 1
ATOM 1423 N N . SER A 1 185 ? 8.711 19.031 28.266 1 97.62 185 SER A N 1
ATOM 1424 C CA . SER A 1 185 ? 8.586 20.078 29.281 1 97.62 185 SER A CA 1
ATOM 1425 C C . SER A 1 185 ? 7.297 20.875 29.078 1 97.62 185 SER A C 1
ATOM 1427 O O . SER A 1 185 ? 6.816 21.516 30.016 1 97.62 185 SER A O 1
ATOM 1429 N N . TYR A 1 186 ? 6.742 20.844 27.906 1 98.12 186 TYR A N 1
ATOM 1430 C CA . TYR A 1 186 ? 5.527 21.562 27.547 1 98.12 186 TYR A CA 1
ATOM 1431 C C . TYR A 1 186 ? 4.617 20.688 26.688 1 98.12 186 TYR A C 1
ATOM 1433 O O . TYR A 1 186 ? 4.457 20.953 25.484 1 98.12 186 TYR A O 1
ATOM 1441 N N . PRO A 1 187 ? 4.012 19.688 27.281 1 97.94 187 PRO A N 1
ATOM 1442 C CA . PRO A 1 187 ? 3.262 18.672 26.547 1 97.94 187 PRO A CA 1
ATOM 1443 C C . PRO A 1 187 ? 2.02 19.25 25.859 1 97.94 187 PRO A C 1
ATOM 1445 O O . PRO A 1 187 ? 1.383 20.156 26.391 1 97.94 187 PRO A O 1
ATOM 1448 N N . TYR A 1 188 ? 1.695 18.672 24.781 1 97.69 188 TYR A N 1
ATOM 1449 C CA . TYR A 1 188 ? 0.533 19.078 24 1 97.69 188 TYR A CA 1
ATOM 1450 C C . TYR A 1 188 ? -0.761 18.734 24.719 1 97.69 188 TYR A C 1
ATOM 1452 O O . TYR A 1 188 ? -0.948 17.609 25.188 1 97.69 188 TYR A O 1
ATOM 1460 N N . THR A 1 189 ? -1.657 19.688 24.828 1 96.88 189 THR A N 1
ATOM 1461 C CA . THR A 1 189 ? -2.93 19.484 25.516 1 96.88 189 THR A CA 1
ATOM 1462 C C . THR A 1 189 ? -4.094 19.594 24.531 1 96.88 189 THR A C 1
ATOM 1464 O O . THR A 1 189 ? -5.203 19.141 24.828 1 96.88 189 THR A O 1
ATOM 1467 N N . GLY A 1 190 ? -3.92 20.312 23.422 1 93.62 190 GLY A N 1
ATOM 1468 C CA . GLY A 1 190 ? -4.934 20.438 22.375 1 93.62 190 GLY A CA 1
ATOM 1469 C C . GLY A 1 190 ? -6 21.453 22.703 1 93.62 190 GLY A C 1
ATOM 1470 O O . GLY A 1 190 ? -7.113 21.391 22.172 1 93.62 190 GLY A O 1
ATOM 1471 N N . ARG A 1 191 ? -5.746 22.297 23.625 1 94.88 191 ARG A N 1
ATOM 1472 C CA . ARG A 1 191 ? -6.625 23.406 23.984 1 94.88 191 ARG A CA 1
ATOM 1473 C C . ARG A 1 191 ? -5.828 24.688 24.203 1 94.88 191 ARG A C 1
ATOM 1475 O O . ARG A 1 191 ? -4.609 24.641 24.375 1 94.88 191 ARG A O 1
ATOM 1482 N N . ASP A 1 192 ? -6.598 25.797 24.141 1 94.81 192 ASP A N 1
ATOM 1483 C CA . ASP A 1 192 ? -5.945 27.078 24.406 1 94.81 192 ASP A CA 1
ATOM 1484 C C . ASP A 1 192 ? -5.664 27.25 25.906 1 94.81 192 ASP A C 1
ATOM 1486 O O . ASP A 1 192 ? -6.586 27.25 26.719 1 94.81 192 ASP A O 1
ATOM 1490 N N . ASP A 1 193 ? -4.453 27.375 26.25 1 96.75 193 ASP A N 1
ATOM 1491 C CA . ASP A 1 193 ? -4.016 27.594 27.625 1 96.75 193 ASP A CA 1
ATOM 1492 C C . ASP A 1 193 ? -3.164 28.859 27.734 1 96.75 193 ASP A C 1
ATOM 1494 O O . ASP A 1 193 ? -2.709 29.391 26.719 1 96.75 193 ASP A O 1
ATOM 1498 N N . PRO A 1 194 ? -3.018 29.406 28.984 1 96.75 194 PRO A N 1
ATOM 1499 C CA . PRO A 1 194 ? -2.061 30.5 29.141 1 96.75 194 PRO A CA 1
ATOM 1500 C C . PRO A 1 194 ? -0.63 30.094 28.797 1 96.75 194 PRO A C 1
ATOM 1502 O O . PRO A 1 194 ? -0.238 28.953 29.062 1 96.75 194 PRO A O 1
ATOM 1505 N N . CYS A 1 195 ? 0.079 31.047 28.234 1 97.81 195 CYS A N 1
ATOM 1506 C CA . CYS A 1 195 ? 1.474 30.781 27.891 1 97.81 195 CYS A CA 1
ATOM 1507 C C . CYS A 1 195 ? 2.279 30.438 29.141 1 97.81 195 CYS A C 1
ATOM 1509 O O . CYS A 1 195 ? 2.27 31.188 30.109 1 97.81 195 CYS A O 1
ATOM 1511 N N . ARG A 1 196 ? 2.971 29.375 29.109 1 96.88 196 ARG A N 1
ATOM 1512 C CA . ARG A 1 196 ? 3.787 28.953 30.25 1 96.88 196 ARG A CA 1
ATOM 1513 C C . ARG A 1 196 ? 5.219 28.656 29.812 1 96.88 196 ARG A C 1
ATOM 1515 O O . ARG A 1 196 ? 5.883 27.781 30.375 1 96.88 196 ARG A O 1
ATOM 1522 N N . TYR A 1 197 ? 5.633 29.281 28.766 1 97 197 TYR A N 1
ATOM 1523 C CA . TYR A 1 197 ? 7 29.109 28.297 1 97 197 TYR A CA 1
ATOM 1524 C C . TYR A 1 197 ? 7.996 29.328 29.422 1 97 197 TYR A C 1
ATOM 1526 O O . TYR A 1 197 ? 7.84 30.266 30.219 1 97 197 TYR A O 1
ATOM 1534 N N . ASN A 1 198 ? 9.016 28.469 29.5 1 94.12 198 ASN A N 1
ATOM 1535 C CA . ASN A 1 198 ? 10.117 28.562 30.453 1 94.12 198 ASN A CA 1
ATOM 1536 C C . ASN A 1 198 ? 11.477 28.484 29.75 1 94.12 198 ASN A C 1
ATOM 1538 O O . ASN A 1 198 ? 11.844 27.438 29.219 1 94.12 198 ASN A O 1
ATOM 1542 N N . PRO A 1 199 ? 12.25 29.578 29.781 1 94.75 199 PRO A N 1
ATOM 1543 C CA . PRO A 1 199 ? 13.555 29.562 29.109 1 94.75 199 PRO A CA 1
ATOM 1544 C C . PRO A 1 199 ? 14.477 28.469 29.656 1 94.75 199 PRO A C 1
ATOM 1546 O O . PRO A 1 199 ? 15.367 28.016 28.938 1 94.75 199 PRO A O 1
ATOM 1549 N N . ALA A 1 200 ? 14.258 28.031 30.812 1 94.88 200 ALA A N 1
ATOM 1550 C CA . ALA A 1 200 ? 15.102 27 31.438 1 94.88 200 ALA A CA 1
ATOM 1551 C C . ALA A 1 200 ? 14.945 25.672 30.719 1 94.88 200 ALA A C 1
ATOM 1553 O O . ALA A 1 200 ? 15.828 24.797 30.812 1 94.88 200 ALA A O 1
ATOM 1554 N N . THR A 1 201 ? 13.867 25.5 30 1 94.25 201 THR A N 1
ATOM 1555 C CA . THR A 1 201 ? 13.633 24.219 29.328 1 94.25 201 THR A CA 1
ATOM 1556 C C . THR A 1 201 ? 13.609 24.406 27.812 1 94.25 201 THR A C 1
ATOM 1558 O O . THR A 1 201 ? 13.008 23.609 27.094 1 94.25 201 THR A O 1
ATOM 1561 N N . ARG A 1 202 ? 14.234 25.484 27.438 1 95.12 202 ARG A N 1
ATOM 1562 C CA . ARG A 1 202 ? 14.367 25.75 26.016 1 95.12 202 ARG A CA 1
ATOM 1563 C C . ARG A 1 202 ? 15.086 24.609 25.312 1 95.12 202 ARG A C 1
ATOM 1565 O O . ARG A 1 202 ? 16.141 24.156 25.766 1 95.12 202 ARG A O 1
ATOM 1572 N N . ALA A 1 203 ? 14.461 24.188 24.234 1 96.81 203 ALA A N 1
ATOM 1573 C CA . ALA A 1 203 ? 15.055 23.031 23.562 1 96.81 203 ALA A CA 1
ATOM 1574 C C . ALA A 1 203 ? 15.641 23.438 22.203 1 96.81 203 ALA A C 1
ATOM 1576 O O . ALA A 1 203 ? 16.531 22.75 21.688 1 96.81 203 ALA A O 1
ATOM 1577 N N . ALA A 1 204 ? 15.141 24.469 21.641 1 96.38 204 ALA A N 1
ATOM 1578 C CA . ALA A 1 204 ? 15.633 24.938 20.344 1 96.38 204 ALA A CA 1
ATOM 1579 C C . ALA A 1 204 ? 15.414 26.438 20.172 1 96.38 204 ALA A C 1
ATOM 1581 O O . ALA A 1 204 ? 14.672 27.047 20.938 1 96.38 204 ALA A O 1
ATOM 1582 N N . ASN A 1 205 ? 16.172 26.953 19.25 1 93.94 205 ASN A N 1
ATOM 1583 C CA . ASN A 1 205 ? 15.992 28.344 18.812 1 93.94 205 ASN A CA 1
ATOM 1584 C C . ASN A 1 205 ? 15.906 28.453 17.297 1 93.94 205 ASN A C 1
ATOM 1586 O O . ASN A 1 205 ? 16.078 27.453 16.594 1 93.94 205 ASN A O 1
ATOM 1590 N N . CYS A 1 206 ? 15.492 29.625 16.812 1 94.62 206 CYS A N 1
ATOM 1591 C CA . CYS A 1 206 ? 15.391 29.969 15.406 1 94.62 206 CYS A CA 1
ATOM 1592 C C . CYS A 1 206 ? 15.984 31.344 15.133 1 94.62 206 CYS A C 1
ATOM 1594 O O . CYS A 1 206 ? 15.664 32.312 15.828 1 94.62 206 CYS A O 1
ATOM 1596 N N . SER A 1 207 ? 16.906 31.375 14.164 1 95.81 207 SER A N 1
ATOM 1597 C CA . SER A 1 207 ? 17.547 32.656 13.867 1 95.81 207 SER A CA 1
ATOM 1598 C C . SER A 1 207 ? 16.75 33.438 12.82 1 95.81 207 SER A C 1
ATOM 1600 O O . SER A 1 207 ? 16.656 34.656 12.875 1 95.81 207 SER A O 1
ATOM 1602 N N . SER A 1 208 ? 16.297 32.719 11.844 1 95.75 208 SER A N 1
ATOM 1603 C CA . SER A 1 208 ? 15.477 33.312 10.781 1 95.75 208 SER A CA 1
ATOM 1604 C C . SER A 1 208 ? 14.633 32.25 10.094 1 95.75 208 SER A C 1
ATOM 1606 O O . SER A 1 208 ? 14.719 31.062 10.43 1 95.75 208 SER A O 1
ATOM 1608 N N . TYR A 1 209 ? 13.695 32.688 9.297 1 95.81 209 TYR A N 1
ATOM 1609 C CA . TYR A 1 209 ? 12.938 31.797 8.422 1 95.81 209 TYR A CA 1
ATOM 1610 C C . TYR A 1 209 ? 12.859 32.375 7.008 1 95.81 209 TYR A C 1
ATOM 1612 O O . TYR A 1 209 ? 13.008 33.562 6.809 1 95.81 209 TYR A O 1
ATOM 1620 N N . HIS A 1 210 ? 12.648 31.422 6.039 1 94.25 210 HIS A N 1
ATOM 1621 C CA . HIS A 1 210 ? 12.594 31.844 4.645 1 94.25 210 HIS A CA 1
ATOM 1622 C C . HIS A 1 210 ? 11.484 31.109 3.893 1 94.25 210 HIS A C 1
ATOM 1624 O O . HIS A 1 210 ? 11.289 29.906 4.082 1 94.25 210 HIS A O 1
ATOM 1630 N N . PHE A 1 211 ? 10.758 31.891 3.078 1 94.62 211 PHE A N 1
ATOM 1631 C CA . PHE A 1 211 ? 9.836 31.297 2.121 1 94.62 211 PHE A CA 1
ATOM 1632 C C . PHE A 1 211 ? 10.57 30.875 0.851 1 94.62 211 PHE A C 1
ATOM 1634 O O . PHE A 1 211 ? 11.477 31.578 0.398 1 94.62 211 PHE A O 1
ATOM 1641 N N . LEU A 1 212 ? 10.141 29.766 0.375 1 94.19 212 LEU A N 1
ATOM 1642 C CA . LEU A 1 212 ? 10.594 29.406 -0.962 1 94.19 212 LEU A CA 1
ATOM 1643 C C . LEU A 1 212 ? 9.797 30.141 -2.029 1 94.19 212 LEU A C 1
ATOM 1645 O O . LEU A 1 212 ? 8.773 30.766 -1.727 1 94.19 212 LEU A O 1
ATOM 1649 N N . ARG A 1 213 ? 10.359 30.047 -3.301 1 92.94 213 ARG A N 1
ATOM 1650 C CA . ARG A 1 213 ? 9.656 30.688 -4.406 1 92.94 213 ARG A CA 1
ATOM 1651 C C . ARG A 1 213 ? 8.242 30.156 -4.539 1 92.94 213 ARG A C 1
ATOM 1653 O O . ARG A 1 213 ? 8.023 28.938 -4.539 1 92.94 213 ARG A O 1
ATOM 1660 N N . HIS A 1 214 ? 7.324 31.094 -4.633 1 92.88 214 HIS A N 1
ATOM 1661 C CA . HIS A 1 214 ? 5.891 30.828 -4.637 1 92.88 214 HIS A CA 1
ATOM 1662 C C . HIS A 1 214 ? 5.508 29.891 -5.773 1 92.88 214 HIS A C 1
ATOM 1664 O O . HIS A 1 214 ? 5.77 30.172 -6.941 1 92.88 214 HIS A O 1
ATOM 1670 N N . GLY A 1 215 ? 4.941 28.719 -5.398 1 94.62 215 GLY A N 1
ATOM 1671 C CA . GLY A 1 215 ? 4.41 27.781 -6.379 1 94.62 215 GLY A CA 1
ATOM 1672 C C . GLY A 1 215 ? 5.488 27.031 -7.133 1 94.62 215 GLY A C 1
ATOM 1673 O O . GLY A 1 215 ? 5.207 26.359 -8.125 1 94.62 215 GLY A O 1
ATOM 1674 N N . ASP A 1 216 ? 6.715 27.094 -6.691 1 95.38 216 ASP A N 1
ATOM 1675 C CA . ASP A 1 216 ? 7.848 26.5 -7.402 1 95.38 216 ASP A CA 1
ATOM 1676 C C . ASP A 1 216 ? 8.203 25.125 -6.828 1 95.38 216 ASP A C 1
ATOM 1678 O O . ASP A 1 216 ? 8.945 25.047 -5.844 1 95.38 216 ASP A O 1
ATOM 1682 N N . GLU A 1 217 ? 7.746 24.109 -7.48 1 97.25 217 GLU A N 1
ATOM 1683 C CA . GLU A 1 217 ? 7.984 22.75 -7.012 1 97.25 217 GLU A CA 1
ATOM 1684 C C . GLU A 1 217 ? 9.469 22.391 -7.094 1 97.25 217 GLU A C 1
ATOM 1686 O O . GLU A 1 217 ? 9.969 21.594 -6.289 1 97.25 217 GLU A O 1
ATOM 1691 N N . ASP A 1 218 ? 10.148 22.922 -8.07 1 95.12 218 ASP A N 1
ATOM 1692 C CA . ASP A 1 218 ? 11.578 22.656 -8.172 1 95.12 218 ASP A CA 1
ATOM 1693 C C . ASP A 1 218 ? 12.336 23.234 -6.98 1 95.12 218 ASP A C 1
ATOM 1695 O O . ASP A 1 218 ? 13.242 22.594 -6.441 1 95.12 218 ASP A O 1
ATOM 1699 N N . ALA A 1 219 ? 12 24.391 -6.617 1 94.94 219 ALA A N 1
ATOM 1700 C CA . ALA A 1 219 ? 12.602 25 -5.434 1 94.94 219 ALA A CA 1
ATOM 1701 C C . ALA A 1 219 ? 12.297 24.172 -4.184 1 94.94 219 ALA A C 1
ATOM 1703 O O . ALA A 1 219 ? 13.172 24 -3.326 1 94.94 219 ALA A O 1
ATOM 1704 N N . LEU A 1 220 ? 11.086 23.734 -4.113 1 97.38 220 LEU A N 1
ATOM 1705 C CA . LEU A 1 220 ? 10.711 22.906 -2.973 1 97.38 220 LEU A CA 1
ATOM 1706 C C . LEU A 1 220 ? 11.523 21.625 -2.934 1 97.38 220 LEU A C 1
ATOM 1708 O O . LEU A 1 220 ? 12.039 21.234 -1.879 1 97.38 220 LEU A O 1
ATOM 1712 N N . LYS A 1 221 ? 11.672 20.984 -4.102 1 97.69 221 LYS A N 1
ATOM 1713 C CA . LYS A 1 221 ? 12.453 19.75 -4.168 1 97.69 221 LYS A CA 1
ATOM 1714 C C . LYS A 1 221 ? 13.891 19.984 -3.732 1 97.69 221 LYS A C 1
ATOM 1716 O O . LYS A 1 221 ? 14.445 19.219 -2.945 1 97.69 221 LYS A O 1
ATOM 1721 N N . GLN A 1 222 ? 14.508 21.031 -4.223 1 96.31 222 GLN A N 1
ATOM 1722 C CA . GLN A 1 222 ? 15.883 21.391 -3.854 1 96.31 222 GLN A CA 1
ATOM 1723 C C . GLN A 1 222 ? 16 21.641 -2.354 1 96.31 222 GLN A C 1
ATOM 1725 O O . GLN A 1 222 ? 16.969 21.219 -1.72 1 96.31 222 GLN A O 1
ATOM 1730 N N . ALA A 1 223 ? 15.047 22.359 -1.869 1 96.88 223 ALA A N 1
ATOM 1731 C CA . ALA A 1 223 ? 15.062 22.688 -0.444 1 96.88 223 ALA A CA 1
ATOM 1732 C C . ALA A 1 223 ? 14.93 21.422 0.405 1 96.88 223 ALA A C 1
ATOM 1734 O O . ALA A 1 223 ? 15.672 21.234 1.373 1 96.88 223 ALA A O 1
ATOM 1735 N N . VAL A 1 224 ? 14.016 20.547 0.029 1 98.25 224 VAL A N 1
ATOM 1736 C CA . VAL A 1 224 ? 13.836 19.297 0.767 1 98.25 224 VAL A CA 1
ATOM 1737 C C . VAL A 1 224 ? 15.141 18.5 0.749 1 98.25 224 VAL A C 1
ATOM 1739 O O . VAL A 1 224 ? 15.547 17.938 1.771 1 98.25 224 VAL A O 1
ATOM 1742 N N . ALA A 1 225 ? 15.781 18.5 -0.349 1 97.44 225 ALA A N 1
ATOM 1743 C CA . ALA A 1 225 ? 17 17.703 -0.522 1 97.44 225 ALA A CA 1
ATOM 1744 C C . ALA A 1 225 ? 18.141 18.266 0.307 1 97.44 225 ALA A C 1
ATOM 1746 O O . ALA A 1 225 ? 18.969 17.5 0.837 1 97.44 225 ALA A O 1
ATOM 1747 N N . THR A 1 226 ? 18.203 19.531 0.429 1 95.5 226 THR A N 1
ATOM 1748 C CA . THR A 1 226 ? 19.438 20.125 0.925 1 95.5 226 THR A CA 1
ATOM 1749 C C . THR A 1 226 ? 19.25 20.672 2.332 1 95.5 226 THR A C 1
ATOM 1751 O O . THR A 1 226 ? 20.203 20.766 3.105 1 95.5 226 THR A O 1
ATOM 1754 N N . ILE A 1 227 ? 18.062 21.078 2.654 1 95.62 227 ILE A N 1
ATOM 1755 C CA . ILE A 1 227 ? 17.812 21.719 3.941 1 95.62 227 ILE A CA 1
ATOM 1756 C C . ILE A 1 227 ? 17.25 20.688 4.926 1 95.62 227 ILE A C 1
ATOM 1758 O O . ILE A 1 227 ? 17.75 20.578 6.055 1 95.62 227 ILE A O 1
ATOM 1762 N N . GLY A 1 228 ? 16.359 19.906 4.578 1 97.69 228 GLY A N 1
ATOM 1763 C CA . GLY A 1 228 ? 15.617 18.984 5.43 1 97.69 228 GLY A CA 1
ATOM 1764 C C . GLY A 1 228 ? 14.109 19.141 5.293 1 97.69 228 GLY A C 1
ATOM 1765 O O . GLY A 1 228 ? 13.617 19.562 4.25 1 97.69 228 GLY A O 1
ATOM 1766 N N . PRO A 1 229 ? 13.398 18.797 6.371 1 98.69 229 PRO A N 1
ATOM 1767 C CA . PRO A 1 229 ? 11.945 18.938 6.316 1 98.69 229 PRO A CA 1
ATOM 1768 C C . PRO A 1 229 ? 11.492 20.391 6.129 1 98.69 229 PRO A C 1
ATOM 1770 O O . PRO A 1 229 ? 12.094 21.297 6.703 1 98.69 229 PRO A O 1
ATOM 1773 N N . ILE A 1 230 ? 10.43 20.562 5.301 1 98.56 230 ILE A N 1
ATOM 1774 C CA . ILE A 1 230 ? 9.93 21.891 4.953 1 98.56 230 ILE A CA 1
ATOM 1775 C C . ILE A 1 230 ? 8.469 22.016 5.371 1 98.56 230 ILE A C 1
ATOM 1777 O O . ILE A 1 230 ? 7.656 21.125 5.078 1 98.56 230 ILE A O 1
ATOM 1781 N N . SER A 1 231 ? 8.164 23.094 6.082 1 98.19 231 SER A N 1
ATOM 1782 C CA . SER A 1 231 ? 6.77 23.391 6.402 1 98.19 231 SER A CA 1
ATOM 1783 C C . SER A 1 231 ? 6.02 23.906 5.18 1 98.19 231 SER A C 1
ATOM 1785 O O . SER A 1 231 ? 6.484 24.812 4.496 1 98.19 231 SER A O 1
ATOM 1787 N N . VAL A 1 232 ? 4.848 23.266 4.906 1 97.31 232 VAL A N 1
ATOM 1788 C CA . VAL A 1 232 ? 4.047 23.672 3.758 1 97.31 232 VAL A CA 1
ATOM 1789 C C . VAL A 1 232 ? 2.576 23.75 4.156 1 97.31 232 VAL A C 1
ATOM 1791 O O . VAL A 1 232 ? 2.201 23.359 5.262 1 97.31 232 VAL A O 1
ATOM 1794 N N . ILE A 1 233 ? 1.808 24.344 3.281 1 95.75 233 ILE A N 1
ATOM 1795 C CA . ILE A 1 233 ? 0.358 24.406 3.436 1 95.75 233 ILE A CA 1
ATOM 1796 C C . ILE A 1 233 ? -0.318 23.828 2.191 1 95.75 233 ILE A C 1
ATOM 1798 O O . ILE A 1 233 ? 0.096 24.125 1.065 1 95.75 233 ILE A O 1
ATOM 1802 N N . ILE A 1 234 ? -1.35 23.031 2.441 1 95.88 234 ILE A N 1
ATOM 1803 C CA . ILE A 1 234 ? -2.012 22.375 1.322 1 95.88 234 ILE A CA 1
ATOM 1804 C C . ILE A 1 234 ? -3.521 22.562 1.424 1 95.88 234 ILE A C 1
ATOM 1806 O O . ILE A 1 234 ? -4.031 22.984 2.469 1 95.88 234 ILE A O 1
ATOM 1810 N N . ASP A 1 235 ? -4.215 22.328 0.348 1 94.38 235 ASP A N 1
ATOM 1811 C CA . ASP A 1 235 ? -5.668 22.188 0.345 1 94.38 235 ASP A CA 1
ATOM 1812 C C . ASP A 1 235 ? -6.074 20.781 0.769 1 94.38 235 ASP A C 1
ATOM 1814 O O . ASP A 1 235 ? -5.867 19.812 0.025 1 94.38 235 ASP A O 1
ATOM 1818 N N . ALA A 1 236 ? -6.582 20.641 1.932 1 93 236 ALA A N 1
ATOM 1819 C CA . ALA A 1 236 ? -6.961 19.344 2.461 1 93 236 ALA A CA 1
ATOM 1820 C C . ALA A 1 236 ? -8.477 19.203 2.566 1 93 236 ALA A C 1
ATOM 1822 O O . ALA A 1 236 ? -8.984 18.453 3.404 1 93 236 ALA A O 1
ATOM 1823 N N . ARG A 1 237 ? -9.266 19.875 1.739 1 91.5 237 ARG A N 1
ATOM 1824 C CA . ARG A 1 237 ? -10.711 19.953 1.898 1 91.5 237 ARG A CA 1
ATOM 1825 C C . ARG A 1 237 ? -11.398 18.766 1.238 1 91.5 237 ARG A C 1
ATOM 1827 O O . ARG A 1 237 ? -12.562 18.469 1.528 1 91.5 237 ARG A O 1
ATOM 1834 N N . ARG A 1 238 ? -10.703 18.078 0.382 1 92.38 238 ARG A N 1
ATOM 1835 C CA . ARG A 1 238 ? -11.352 17 -0.342 1 92.38 238 ARG A CA 1
ATOM 1836 C C . ARG A 1 238 ? -11.539 15.781 0.558 1 92.38 238 ARG A C 1
ATOM 1838 O O . ARG A 1 238 ? -10.625 15.383 1.279 1 92.38 238 ARG A O 1
ATOM 1845 N N . PRO A 1 239 ? -12.68 15.141 0.46 1 91.56 239 PRO A N 1
ATOM 1846 C CA . PRO A 1 239 ? -12.938 13.969 1.298 1 91.56 239 PRO A CA 1
ATOM 1847 C C . PRO A 1 239 ? -11.945 12.828 1.053 1 91.56 239 PRO A C 1
ATOM 1849 O O . PRO A 1 239 ? -11.57 12.117 1.989 1 91.56 239 PRO A O 1
ATOM 1852 N N . ARG A 1 240 ? -11.539 12.672 -0.175 1 95.12 240 ARG A N 1
ATOM 1853 C CA . ARG A 1 240 ? -10.617 11.594 -0.51 1 95.12 240 ARG A CA 1
ATOM 1854 C C . ARG A 1 240 ? -9.266 11.805 0.156 1 95.12 240 ARG A C 1
ATOM 1856 O O . ARG A 1 240 ? -8.555 10.836 0.439 1 95.12 240 ARG A O 1
ATOM 1863 N N . PHE A 1 241 ? -8.938 13.055 0.46 1 96.38 241 PHE A N 1
ATOM 1864 C CA . PHE A 1 241 ? -7.707 13.32 1.2 1 96.38 241 PHE A CA 1
ATOM 1865 C C . PHE A 1 241 ? -7.785 12.734 2.605 1 96.38 241 PHE A C 1
ATOM 1867 O O . PHE A 1 241 ? -6.848 12.078 3.064 1 96.38 241 PHE A O 1
ATOM 1874 N N . SER A 1 242 ? -8.898 12.922 3.291 1 95.5 242 SER A N 1
ATOM 1875 C CA . SER A 1 242 ? -9.055 12.539 4.688 1 95.5 242 SER A CA 1
ATOM 1876 C C . SER A 1 242 ? -8.984 11.023 4.859 1 95.5 242 SER A C 1
ATOM 1878 O O . SER A 1 242 ? -8.625 10.531 5.93 1 95.5 242 SER A O 1
ATOM 1880 N N . PHE A 1 243 ? -9.281 10.297 3.754 1 97.5 243 PHE A N 1
ATOM 1881 C CA . PHE A 1 243 ? -9.32 8.844 3.865 1 97.5 243 PHE A CA 1
ATOM 1882 C C . PHE A 1 243 ? -8.211 8.203 3.043 1 97.5 243 PHE A C 1
ATOM 1884 O O . PHE A 1 243 ? -8.258 7.004 2.762 1 97.5 243 PHE A O 1
ATOM 1891 N N . TYR A 1 244 ? -7.258 9.039 2.65 1 98.19 244 TYR A N 1
ATOM 1892 C CA . TYR A 1 244 ? -6.098 8.484 1.956 1 98.19 244 TYR A CA 1
ATOM 1893 C C . TYR A 1 244 ? -5.48 7.344 2.75 1 98.19 244 TYR A C 1
ATOM 1895 O O . TYR A 1 244 ? -5.395 7.406 3.979 1 98.19 244 TYR A O 1
ATOM 1903 N N . ARG A 1 245 ? -5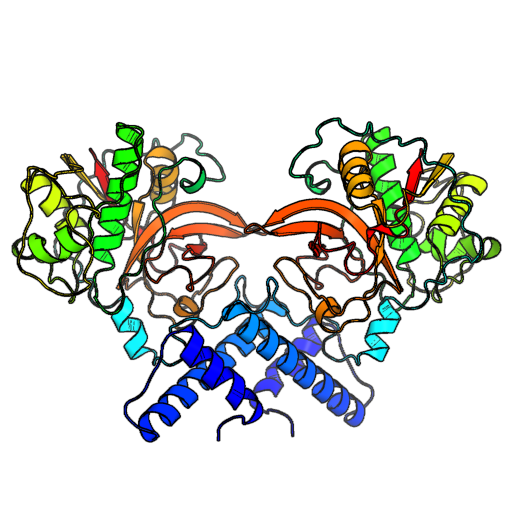.016 6.301 1.998 1 97.81 245 ARG A N 1
ATOM 1904 C CA . ARG A 1 245 ? -4.418 5.156 2.678 1 97.81 245 ARG A CA 1
ATOM 1905 C C . ARG A 1 245 ? -3.072 4.793 2.057 1 97.81 245 ARG A C 1
ATOM 1907 O O . ARG A 1 245 ? -2.107 4.512 2.77 1 97.81 245 ARG A O 1
ATOM 1914 N N . SER A 1 246 ? -3.027 4.742 0.756 1 96.81 246 SER A N 1
ATOM 1915 C CA . SER A 1 246 ? -1.802 4.316 0.09 1 96.81 246 SER A CA 1
ATOM 1916 C C . SER A 1 246 ? -1.759 4.801 -1.354 1 96.81 246 SER A C 1
ATOM 1918 O O . SER A 1 246 ? -2.756 5.305 -1.875 1 96.81 246 SER A O 1
ATOM 1920 N N . GLY A 1 247 ? -0.567 4.68 -1.997 1 97.5 247 GLY A N 1
ATOM 1921 C CA . GLY A 1 247 ? -0.38 5.156 -3.357 1 97.5 247 GLY A CA 1
ATOM 1922 C C . GLY A 1 247 ? 0.023 6.617 -3.428 1 97.5 247 GLY A C 1
ATOM 1923 O O . GLY A 1 247 ? 0.479 7.188 -2.434 1 97.5 247 GLY A O 1
ATOM 1924 N N . VAL A 1 248 ? -0.035 7.164 -4.621 1 98.69 248 VAL A N 1
ATOM 1925 C CA . VAL A 1 248 ? 0.294 8.57 -4.824 1 98.69 248 VAL A CA 1
ATOM 1926 C C . VAL A 1 248 ? -0.988 9.383 -4.992 1 98.69 248 VAL A C 1
ATOM 1928 O O . VAL A 1 248 ? -1.686 9.25 -6.004 1 98.69 248 VAL A O 1
ATOM 1931 N N . TYR A 1 249 ? -1.297 10.156 -4 1 98.75 249 TYR A N 1
ATOM 1932 C CA . TYR A 1 249 ? -2.49 11 -4.008 1 98.75 249 TYR A CA 1
ATOM 1933 C C . TYR A 1 249 ? -2.453 11.984 -5.168 1 98.75 249 TYR A C 1
ATOM 1935 O O . TYR A 1 249 ? -1.586 12.859 -5.219 1 98.75 249 TYR A O 1
ATOM 1943 N N . ASN A 1 250 ? -3.279 11.766 -6.113 1 98.12 250 ASN A N 1
ATOM 1944 C CA . ASN A 1 250 ? -3.461 12.602 -7.297 1 98.12 250 ASN A CA 1
ATOM 1945 C C . ASN A 1 250 ? -4.93 12.961 -7.504 1 98.12 250 ASN A C 1
ATOM 1947 O O . ASN A 1 250 ? -5.695 12.172 -8.055 1 98.12 250 ASN A O 1
ATOM 1951 N N . ASP A 1 251 ? -5.316 14.133 -7.004 1 96.56 251 ASP A N 1
ATOM 1952 C CA . ASP A 1 251 ? -6.695 14.609 -7.062 1 96.56 251 ASP A CA 1
ATOM 1953 C C . ASP A 1 251 ? -6.781 15.953 -7.789 1 96.56 251 ASP A C 1
ATOM 1955 O O . ASP A 1 251 ? -6.586 17 -7.184 1 96.56 251 ASP A O 1
ATOM 1959 N N . PRO A 1 252 ? -7.121 15.875 -9.016 1 93.62 252 PRO A N 1
ATOM 1960 C CA . PRO A 1 252 ? -7.137 17.109 -9.812 1 93.62 252 PRO A CA 1
ATOM 1961 C C . PRO A 1 252 ? -8.18 18.109 -9.336 1 93.62 252 PRO A C 1
ATOM 1963 O O . PRO A 1 252 ? -8.18 19.266 -9.766 1 93.62 252 PRO A O 1
ATOM 1966 N N . SER A 1 253 ? -9.062 17.703 -8.453 1 94.31 253 SER A N 1
ATOM 1967 C CA . SER A 1 253 ? -10.062 18.625 -7.938 1 94.31 253 SER A CA 1
ATOM 1968 C C . SER A 1 253 ? -9.508 19.484 -6.801 1 94.31 253 SER A C 1
ATOM 1970 O O . SER A 1 253 ? -10.148 20.422 -6.348 1 94.31 253 SER A O 1
ATOM 1972 N N . CYS A 1 254 ? -8.32 19.109 -6.391 1 93.62 254 CYS A N 1
ATOM 1973 C CA . CYS A 1 254 ? -7.656 19.938 -5.383 1 93.62 254 CYS A CA 1
ATOM 1974 C C . CYS A 1 254 ? -7.422 21.344 -5.902 1 93.62 254 CYS A C 1
ATOM 1976 O O . CYS A 1 254 ? -7.055 21.531 -7.062 1 93.62 254 CYS A O 1
ATOM 1978 N N . THR A 1 255 ? -7.594 22.375 -5.031 1 93.25 255 THR A N 1
ATOM 1979 C CA . THR A 1 255 ? -7.461 23.766 -5.457 1 93.25 255 THR A CA 1
ATOM 1980 C C . THR A 1 255 ? -6.172 24.375 -4.91 1 93.25 255 THR A C 1
ATOM 1982 O O . THR A 1 255 ? -5.391 23.688 -4.242 1 93.25 255 THR A O 1
ATOM 1985 N N . GLN A 1 256 ? -6.035 25.641 -5.258 1 93.75 256 GLN A N 1
ATOM 1986 C CA . GLN A 1 256 ? -4.891 26.406 -4.758 1 93.75 256 GLN A CA 1
ATOM 1987 C C . GLN A 1 256 ? -5.254 27.172 -3.496 1 93.75 256 GLN A C 1
ATOM 1989 O O . GLN A 1 256 ? -4.43 27.922 -2.963 1 93.75 256 GLN A O 1
ATOM 1994 N N . ASN A 1 257 ? -6.5 26.969 -3.016 1 91.38 257 ASN A N 1
ATOM 1995 C CA . ASN A 1 257 ? -6.914 27.562 -1.753 1 91.38 257 ASN A CA 1
ATOM 1996 C C . ASN A 1 257 ? -6.531 26.688 -0.562 1 91.38 257 ASN A C 1
ATOM 1998 O O . ASN A 1 257 ? -7.32 25.859 -0.113 1 91.38 257 ASN A O 1
ATOM 2002 N N . VAL A 1 258 ? -5.379 26.906 -0.038 1 92.88 258 VAL A N 1
ATOM 2003 C CA . VAL A 1 258 ? -4.773 26.031 0.95 1 92.88 258 VAL A CA 1
ATOM 2004 C C . VAL A 1 258 ? -5.387 26.281 2.324 1 92.88 258 VAL A C 1
ATOM 2006 O O . VAL A 1 258 ? -5.848 27.391 2.604 1 92.88 258 VAL A O 1
ATOM 2009 N N . ASN A 1 259 ? -5.395 25.234 3.24 1 91.38 259 ASN A N 1
ATOM 2010 C CA . ASN A 1 259 ? -6.062 25.391 4.531 1 91.38 259 ASN A CA 1
ATOM 2011 C C . ASN A 1 259 ? -5.438 24.484 5.59 1 91.38 259 ASN A C 1
ATOM 2013 O O . ASN A 1 259 ? -5.902 24.453 6.734 1 91.38 259 ASN A O 1
ATOM 2017 N N . HIS A 1 260 ? -4.387 23.766 5.277 1 94.31 260 HIS A N 1
ATOM 2018 C CA . HIS A 1 260 ? -3.834 22.781 6.199 1 94.31 260 HIS A CA 1
ATOM 2019 C C . HIS A 1 260 ? -2.312 22.75 6.125 1 94.31 260 HIS A C 1
ATOM 2021 O O . HIS A 1 260 ? -1.745 22.453 5.066 1 94.31 260 HIS A O 1
ATOM 2027 N N . ALA A 1 261 ? -1.679 23.031 7.238 1 95.69 261 ALA A N 1
ATOM 2028 C CA . ALA A 1 261 ? -0.219 23.016 7.289 1 95.69 261 ALA A CA 1
ATOM 2029 C C . ALA A 1 261 ? 0.303 21.609 7.598 1 95.69 261 ALA A C 1
ATOM 2031 O O . ALA A 1 261 ? -0.202 20.938 8.5 1 95.69 261 ALA A O 1
ATOM 2032 N N . VAL A 1 262 ? 1.215 21.188 6.816 1 97.44 262 VAL A N 1
ATOM 2033 C CA . VAL A 1 262 ? 1.835 19.875 6.977 1 97.44 262 VAL A CA 1
ATOM 2034 C C . VAL A 1 262 ? 3.342 19.984 6.75 1 97.44 262 VAL A C 1
ATOM 2036 O O . VAL A 1 262 ? 3.883 21.094 6.664 1 97.44 262 VAL A O 1
ATOM 2039 N N . LEU A 1 263 ? 4.004 18.844 6.832 1 98.75 263 LEU A N 1
ATOM 2040 C CA . LEU A 1 263 ? 5.461 18.828 6.754 1 98.75 263 LEU A CA 1
ATOM 2041 C C . LEU A 1 263 ? 5.938 17.922 5.625 1 98.75 263 LEU A C 1
ATOM 2043 O O . LEU A 1 263 ? 5.676 16.703 5.645 1 98.75 263 LEU A O 1
ATOM 2047 N N . VAL A 1 264 ? 6.613 18.516 4.613 1 98.94 264 VAL A N 1
ATOM 2048 C CA . VAL A 1 264 ? 7.254 17.688 3.594 1 98.94 264 VAL A CA 1
ATOM 2049 C C . VAL A 1 264 ? 8.578 17.141 4.133 1 98.94 264 VAL A C 1
ATOM 2051 O O . VAL A 1 264 ? 9.445 17.906 4.551 1 98.94 264 VAL A O 1
ATOM 2054 N N . VAL A 1 265 ? 8.734 15.805 4.082 1 98.94 265 VAL A N 1
ATOM 2055 C CA . VAL A 1 265 ? 9.906 15.195 4.703 1 98.94 265 VAL A CA 1
ATOM 2056 C C . VAL A 1 265 ? 10.695 14.406 3.658 1 98.94 265 VAL A C 1
ATOM 2058 O O . VAL A 1 265 ? 11.672 13.734 3.988 1 98.94 265 VAL A O 1
ATOM 2061 N N . GLY A 1 266 ? 10.281 14.461 2.428 1 98.88 266 GLY A N 1
ATOM 2062 C CA . GLY A 1 266 ? 10.977 13.758 1.356 1 98.88 266 GLY A CA 1
ATOM 2063 C C . GLY A 1 266 ? 10.219 13.789 0.041 1 98.88 266 GLY A C 1
ATOM 2064 O O . GLY A 1 266 ? 9.211 14.492 -0.085 1 98.88 266 GLY A O 1
ATOM 2065 N N . TYR A 1 267 ? 10.773 13.125 -0.913 1 98.81 267 TYR A N 1
ATOM 2066 C CA . TYR A 1 267 ? 10.172 12.922 -2.225 1 98.81 267 TYR A CA 1
ATOM 2067 C C . TYR A 1 267 ? 10.727 11.672 -2.896 1 98.81 267 TYR A C 1
ATOM 2069 O O . TYR A 1 267 ? 11.758 11.141 -2.471 1 98.81 267 TYR A O 1
ATOM 2077 N N . GLY A 1 268 ? 10.031 11.227 -3.865 1 98.5 268 GLY A N 1
ATOM 2078 C CA . GLY A 1 268 ? 10.461 10.055 -4.625 1 98.5 268 GLY A CA 1
ATOM 2079 C C . GLY A 1 268 ? 9.531 9.727 -5.777 1 98.5 268 GLY A C 1
ATOM 2080 O O . GLY A 1 268 ? 8.859 10.609 -6.312 1 98.5 268 GLY A O 1
ATOM 2081 N N . THR A 1 269 ? 9.68 8.5 -6.273 1 97.94 269 THR A N 1
ATOM 2082 C CA . THR A 1 269 ? 8.836 7.965 -7.336 1 97.94 269 THR A CA 1
ATOM 2083 C C . THR A 1 269 ? 8.273 6.602 -6.949 1 97.94 269 THR A C 1
ATOM 2085 O O . THR A 1 269 ? 9 5.75 -6.426 1 97.94 269 THR A O 1
ATOM 2088 N N . LEU A 1 270 ? 6.988 6.438 -7.031 1 95.75 270 LEU A N 1
ATOM 2089 C CA . LEU A 1 270 ? 6.297 5.176 -6.809 1 95.75 270 LEU A CA 1
ATOM 2090 C C . LEU A 1 270 ? 5.5 4.762 -8.047 1 95.75 270 LEU A C 1
ATOM 2092 O O . LEU A 1 270 ? 4.598 5.484 -8.477 1 95.75 270 LEU A O 1
ATOM 2096 N N . ASP A 1 271 ? 5.867 3.58 -8.609 1 89.75 271 ASP A N 1
ATOM 2097 C CA . ASP A 1 271 ? 5.203 3.057 -9.797 1 89.75 271 ASP A CA 1
ATOM 2098 C C . ASP A 1 271 ? 5.137 4.109 -10.906 1 89.75 271 ASP A C 1
ATOM 2100 O O . ASP A 1 271 ? 4.07 4.355 -11.477 1 89.75 271 ASP A O 1
ATOM 2104 N N . GLY A 1 272 ? 6.215 4.789 -11.055 1 93.94 272 GLY A N 1
ATOM 2105 C CA . GLY A 1 272 ? 6.352 5.75 -12.133 1 93.94 272 GLY A CA 1
ATOM 2106 C C . GLY A 1 272 ? 5.773 7.109 -11.805 1 93.94 272 GLY A C 1
ATOM 2107 O O . GLY A 1 272 ? 5.848 8.039 -12.609 1 93.94 272 GLY A O 1
ATOM 2108 N N . GLN A 1 273 ? 5.172 7.27 -10.594 1 97 273 GLN A N 1
ATOM 2109 C CA . GLN A 1 273 ? 4.566 8.531 -10.18 1 97 273 GLN A CA 1
ATOM 2110 C C . GLN A 1 273 ? 5.438 9.25 -9.156 1 97 273 GLN A C 1
ATOM 2112 O O . GLN A 1 273 ? 5.762 8.688 -8.109 1 97 273 GLN A O 1
ATOM 2117 N N . ASP A 1 274 ? 5.793 10.477 -9.484 1 98.5 274 ASP A N 1
ATOM 2118 C CA . ASP A 1 274 ? 6.578 11.273 -8.555 1 98.5 274 ASP A CA 1
ATOM 2119 C C . ASP A 1 274 ? 5.711 11.781 -7.398 1 98.5 274 ASP A C 1
ATOM 2121 O O . ASP A 1 274 ? 4.555 12.156 -7.602 1 98.5 274 ASP A O 1
ATOM 2125 N N . TYR A 1 275 ? 6.285 11.805 -6.211 1 98.88 275 TYR A N 1
ATOM 2126 C CA . TYR A 1 275 ? 5.469 12.227 -5.074 1 98.88 275 TYR A CA 1
ATOM 2127 C C . TYR A 1 275 ? 6.293 13.047 -4.086 1 98.88 275 TYR A C 1
ATOM 2129 O O . TYR A 1 275 ? 7.523 12.977 -4.09 1 98.88 275 TYR A O 1
ATOM 2137 N N . TRP A 1 276 ? 5.609 13.906 -3.309 1 98.88 276 TRP A N 1
ATOM 2138 C CA . TRP A 1 276 ? 6.086 14.445 -2.039 1 98.88 276 TRP A CA 1
ATOM 2139 C C . TRP A 1 276 ? 5.723 13.516 -0.885 1 98.88 276 TRP A C 1
ATOM 2141 O O . TRP A 1 276 ? 4.59 13.039 -0.798 1 98.88 276 TRP A O 1
ATOM 2151 N N . LEU A 1 277 ? 6.68 13.203 -0.062 1 98.88 277 LEU A N 1
ATOM 2152 C CA . LEU A 1 277 ? 6.363 12.531 1.19 1 98.88 277 LEU A CA 1
ATOM 2153 C C . LEU A 1 277 ? 6.02 13.539 2.283 1 98.88 277 LEU A C 1
ATOM 2155 O O . LEU A 1 277 ? 6.867 14.344 2.676 1 98.88 277 LEU A O 1
ATOM 2159 N N . VAL A 1 278 ? 4.773 13.422 2.783 1 98.88 278 VAL A N 1
ATOM 2160 C CA . VAL A 1 278 ? 4.254 14.461 3.67 1 98.88 278 VAL A CA 1
ATOM 2161 C C . VAL A 1 278 ? 3.85 13.844 5.008 1 98.88 278 VAL A C 1
ATOM 2163 O O . VAL A 1 278 ? 3.139 12.836 5.043 1 98.88 278 VAL A O 1
ATOM 2166 N N . LYS A 1 279 ? 4.336 14.391 6.098 1 98.81 279 LYS A N 1
ATOM 2167 C CA . LYS A 1 279 ? 3.936 14.016 7.449 1 98.81 279 LYS A CA 1
ATOM 2168 C C . LYS A 1 279 ? 2.732 14.828 7.914 1 98.81 279 LYS A C 1
ATOM 2170 O O . LYS A 1 279 ? 2.783 16.062 7.941 1 98.81 279 LYS A O 1
ATOM 2175 N N . ASN A 1 280 ? 1.671 14.141 8.203 1 97.12 280 ASN A N 1
ATOM 2176 C CA . ASN A 1 280 ? 0.47 14.758 8.75 1 97.12 280 ASN A CA 1
ATOM 2177 C C . ASN A 1 280 ? 0.466 14.727 10.273 1 97.12 280 ASN A C 1
ATOM 2179 O O . ASN A 1 280 ? 1.367 14.156 10.891 1 97.12 280 ASN A O 1
ATOM 2183 N N . SER A 1 281 ? -0.482 15.43 10.852 1 96.62 281 SER A N 1
ATOM 2184 C CA . SER A 1 281 ? -0.592 15.477 12.305 1 96.62 281 SER A CA 1
ATOM 2185 C C . SER A 1 281 ? -1.938 14.938 12.773 1 96.62 281 SER A C 1
ATOM 2187 O O . SER A 1 281 ? -2.51 15.438 13.742 1 96.62 281 SER A O 1
ATOM 2189 N N . TRP A 1 282 ? -2.48 14.008 12.023 1 94.81 282 TRP A N 1
ATOM 2190 C CA . TRP A 1 282 ? -3.783 13.43 12.336 1 94.81 282 TRP A CA 1
ATOM 2191 C C . TRP A 1 282 ? -3.637 12.016 12.891 1 94.81 282 TRP A C 1
ATOM 2193 O O . TRP A 1 282 ? -4.543 11.195 12.758 1 94.81 282 TRP A O 1
ATOM 2203 N N . GLY A 1 283 ? -2.436 11.695 13.422 1 95.06 283 GLY A N 1
ATOM 2204 C CA . GLY A 1 283 ? -2.205 10.375 14.008 1 95.06 283 GLY A CA 1
ATOM 2205 C C . GLY A 1 283 ? -1.759 9.344 12.992 1 95.06 283 GLY A C 1
ATOM 2206 O O . GLY A 1 283 ? -1.774 9.609 11.781 1 95.06 283 GLY A O 1
ATOM 2207 N N . THR A 1 284 ? -1.418 8.148 13.469 1 95.31 284 THR A N 1
ATOM 2208 C CA . THR A 1 284 ? -0.852 7.102 12.625 1 95.31 284 THR A CA 1
ATOM 2209 C C . THR A 1 284 ? -1.955 6.34 11.891 1 95.31 284 THR A C 1
ATOM 2211 O O . THR A 1 284 ? -1.681 5.586 10.961 1 95.31 284 THR A O 1
ATOM 2214 N N . SER A 1 285 ? -3.242 6.559 12.328 1 92.69 285 SER A N 1
ATOM 2215 C CA . SER A 1 285 ? -4.344 5.875 11.656 1 92.69 285 SER A CA 1
ATOM 2216 C C . SER A 1 285 ? -4.684 6.543 10.328 1 92.69 285 SER A C 1
ATOM 2218 O O . SER A 1 285 ? -5.398 5.969 9.508 1 92.69 285 SER A O 1
ATOM 2220 N N . PHE A 1 286 ? -4.195 7.754 10.125 1 94.75 286 PHE A N 1
ATOM 2221 C CA . PHE A 1 286 ? -4.344 8.43 8.844 1 94.75 286 PHE A CA 1
ATOM 2222 C C . PHE A 1 286 ? -3.301 7.941 7.844 1 94.75 286 PHE A C 1
ATOM 2224 O O . PHE A 1 286 ? -2.133 7.762 8.195 1 94.75 286 PHE A O 1
ATOM 2231 N N . GLY A 1 287 ? -3.732 7.746 6.594 1 96.62 287 GLY A N 1
ATOM 2232 C CA . GLY A 1 287 ? -2.812 7.488 5.5 1 96.62 287 GLY A CA 1
ATOM 2233 C C . GLY A 1 287 ? -1.924 6.281 5.738 1 96.62 287 GLY A C 1
ATOM 2234 O O . GLY A 1 287 ? -2.396 5.238 6.191 1 96.62 287 GLY A O 1
ATOM 2235 N N . ASP A 1 288 ? -0.702 6.375 5.324 1 96.19 288 ASP A N 1
ATOM 2236 C CA . ASP A 1 288 ? 0.324 5.363 5.551 1 96.19 288 ASP A CA 1
ATOM 2237 C C . ASP A 1 288 ? 1.104 5.645 6.832 1 96.19 288 ASP A C 1
ATOM 2239 O O . ASP A 1 288 ? 2.197 6.215 6.785 1 96.19 288 ASP A O 1
ATOM 2243 N N . GLN A 1 289 ? 0.487 5.285 7.973 1 95.44 289 GLN A N 1
ATOM 2244 C CA . GLN A 1 289 ? 1.075 5.496 9.289 1 95.44 289 GLN A CA 1
ATOM 2245 C C . GLN A 1 289 ? 1.317 6.98 9.555 1 95.44 289 GLN A C 1
ATOM 2247 O O . GLN A 1 289 ? 2.393 7.363 10.023 1 95.44 289 GLN A O 1
ATOM 2252 N N . GLY A 1 290 ? 0.428 7.805 9.109 1 97.75 290 GLY A N 1
ATOM 2253 C CA . GLY A 1 290 ? 0.489 9.234 9.391 1 97.75 290 GLY A CA 1
ATOM 2254 C C . GLY A 1 290 ? 1.057 10.039 8.234 1 97.75 290 GLY A C 1
ATOM 2255 O O . GLY A 1 290 ? 1.106 11.273 8.305 1 97.75 290 GLY A O 1
ATOM 2256 N N . TYR A 1 291 ? 1.439 9.328 7.1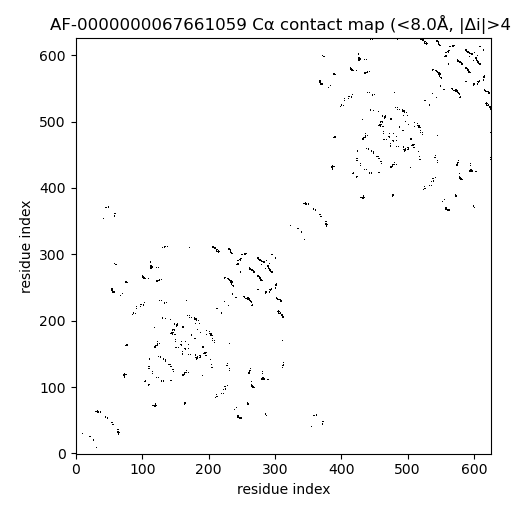37 1 98.56 291 TYR A N 1
ATOM 2257 C CA . TYR A 1 291 ? 2.055 9.992 5.996 1 98.56 291 TYR A CA 1
ATOM 2258 C C . TYR A 1 291 ? 1.175 9.875 4.758 1 98.56 291 TYR A C 1
ATOM 2260 O O . TYR A 1 291 ? 0.297 9.016 4.691 1 98.56 291 TYR A O 1
ATOM 2268 N N . ILE A 1 292 ? 1.385 10.766 3.865 1 98.69 292 ILE A N 1
ATOM 2269 C CA . ILE A 1 292 ? 0.726 10.734 2.564 1 98.69 292 ILE A CA 1
ATOM 2270 C C . ILE A 1 292 ? 1.732 11.078 1.469 1 98.69 292 ILE A C 1
ATOM 2272 O O . ILE A 1 292 ? 2.611 11.922 1.664 1 98.69 292 ILE A O 1
ATOM 2276 N N . ARG A 1 293 ? 1.679 10.406 0.345 1 98.88 293 ARG A N 1
ATOM 2277 C CA . ARG A 1 293 ? 2.432 10.734 -0.86 1 98.88 293 ARG A CA 1
ATOM 2278 C C . ARG A 1 293 ? 1.599 11.594 -1.807 1 98.88 293 ARG A C 1
ATOM 2280 O O . ARG A 1 293 ? 0.649 11.109 -2.424 1 98.88 293 ARG A O 1
ATOM 2287 N N . MET A 1 294 ? 1.963 12.859 -1.888 1 98.81 294 MET A N 1
ATOM 2288 C CA . MET A 1 294 ? 1.218 13.781 -2.744 1 98.81 294 MET A CA 1
ATOM 2289 C C . MET A 1 294 ? 1.89 13.922 -4.105 1 98.81 294 MET A C 1
ATOM 2291 O O . MET A 1 294 ? 3.115 14.016 -4.191 1 98.81 294 MET A O 1
ATOM 2295 N N . ALA A 1 295 ? 1.126 13.984 -5.117 1 98.62 295 ALA A N 1
ATOM 2296 C CA . ALA A 1 295 ? 1.658 14.016 -6.477 1 98.62 295 ALA A CA 1
ATOM 2297 C C . ALA A 1 295 ? 2.568 15.219 -6.688 1 98.62 295 ALA A C 1
ATOM 2299 O O . ALA A 1 295 ? 2.229 16.344 -6.289 1 98.62 295 ALA A O 1
ATOM 2300 N N . ARG A 1 296 ? 3.656 14.953 -7.219 1 98.12 296 ARG A N 1
ATOM 2301 C CA . ARG A 1 296 ? 4.621 15.969 -7.625 1 98.12 296 ARG A CA 1
ATOM 2302 C C . ARG A 1 296 ? 4.637 16.125 -9.141 1 98.12 296 ARG A C 1
ATOM 2304 O O . ARG A 1 296 ? 4.336 15.188 -9.875 1 98.12 296 ARG A O 1
ATOM 2311 N N . ASN A 1 297 ? 4.984 17.344 -9.617 1 96.81 297 ASN A N 1
ATOM 2312 C CA . ASN A 1 297 ? 5.039 17.641 -11.039 1 96.81 297 ASN A CA 1
ATOM 2313 C C . ASN A 1 297 ? 3.658 17.578 -11.688 1 96.81 297 ASN A C 1
ATOM 2315 O O . ASN A 1 297 ? 3.516 17.078 -12.805 1 96.81 297 ASN A O 1
ATOM 2319 N N . GLN A 1 298 ? 2.631 17.922 -10.945 1 96.75 298 GLN A N 1
ATOM 2320 C CA . GLN A 1 298 ? 1.245 17.984 -11.398 1 96.75 298 GLN A CA 1
ATOM 2321 C C . GLN A 1 298 ? 0.655 19.375 -11.18 1 96.75 298 GLN A C 1
ATOM 2323 O O . GLN A 1 298 ? -0.409 19.516 -10.57 1 96.75 298 GLN A O 1
ATOM 2328 N N . ASN A 1 299 ? 1.453 20.391 -11.617 1 96.25 299 ASN A N 1
ATOM 2329 C CA . ASN A 1 299 ? 1.023 21.781 -11.562 1 96.25 299 ASN A CA 1
ATOM 2330 C C . ASN A 1 299 ? 0.76 22.234 -10.125 1 96.25 299 ASN A C 1
ATOM 2332 O O . ASN A 1 299 ? -0.306 22.766 -9.828 1 96.25 299 ASN A O 1
ATOM 2336 N N . ASP A 1 300 ? 1.665 21.922 -9.188 1 97.38 300 ASP A N 1
ATOM 2337 C CA . ASP A 1 300 ? 1.595 22.312 -7.777 1 97.38 300 ASP A CA 1
ATOM 2338 C C . ASP A 1 300 ? 0.251 21.922 -7.172 1 97.38 300 ASP A C 1
ATOM 2340 O O . ASP A 1 300 ? -0.419 22.734 -6.547 1 97.38 300 ASP A O 1
ATOM 2344 N N . GLN A 1 301 ? -0.142 20.656 -7.457 1 97.06 301 GLN A N 1
ATOM 2345 C CA . GLN A 1 301 ? -1.439 20.156 -7.012 1 97.06 301 GLN A CA 1
ATOM 2346 C C . GLN A 1 301 ? -1.64 20.406 -5.52 1 97.06 301 GLN A C 1
ATOM 2348 O O . GLN A 1 301 ? -0.729 20.188 -4.719 1 97.06 301 GLN A O 1
ATOM 2353 N N . CYS A 1 302 ? -2.797 20.938 -5.129 1 96.75 302 CYS A N 1
ATOM 2354 C CA . CYS A 1 302 ? -3.242 21.234 -3.773 1 96.75 302 CYS A CA 1
ATOM 2355 C C . CYS A 1 302 ? -2.447 22.406 -3.184 1 96.75 302 CYS A C 1
ATOM 2357 O O . CYS A 1 302 ? -2.486 22.641 -1.976 1 96.75 302 CYS A O 1
ATOM 2359 N N . GLY A 1 303 ? -1.556 23.094 -3.967 1 96.62 303 GLY A N 1
ATOM 2360 C CA . GLY A 1 303 ? -0.875 24.312 -3.559 1 96.62 303 GLY A CA 1
ATOM 2361 C C . GLY A 1 303 ? 0.296 24.062 -2.629 1 96.62 303 GLY A C 1
ATOM 2362 O O . GLY A 1 303 ? 0.651 24.922 -1.822 1 96.62 303 GLY A O 1
ATOM 2363 N N . ILE A 1 304 ? 0.893 22.906 -2.721 1 97.62 304 ILE A N 1
ATOM 2364 C CA . ILE A 1 304 ? 1.852 22.453 -1.717 1 97.62 304 ILE A CA 1
ATOM 2365 C C . ILE A 1 304 ? 3.096 23.344 -1.759 1 97.62 304 ILE A C 1
ATOM 2367 O O . ILE A 1 304 ? 3.775 23.516 -0.745 1 97.62 304 ILE A O 1
ATOM 2371 N N . ALA A 1 305 ? 3.387 24 -2.863 1 97.31 305 ALA A N 1
ATOM 2372 C CA . ALA A 1 305 ? 4.605 24.797 -2.988 1 97.31 305 ALA A CA 1
ATOM 2373 C C . ALA A 1 305 ? 4.312 26.281 -2.811 1 97.31 305 ALA A C 1
ATOM 2375 O O . ALA A 1 305 ? 5.215 27.109 -2.898 1 97.31 305 ALA A O 1
ATOM 2376 N N . LEU A 1 306 ? 3.074 26.688 -2.535 1 95.06 306 LEU A N 1
ATOM 2377 C CA . LEU A 1 306 ? 2.686 28.094 -2.506 1 95.06 306 LEU A CA 1
ATOM 2378 C C . LEU A 1 306 ? 3.326 28.812 -1.323 1 95.06 306 LEU A C 1
ATOM 2380 O O . LEU A 1 306 ? 3.773 29.953 -1.452 1 95.06 306 LEU A O 1
ATOM 2384 N N . TYR A 1 307 ? 3.35 28.109 -0.216 1 94.06 307 TYR A N 1
ATOM 2385 C CA . TYR A 1 307 ? 3.789 28.781 1.001 1 94.06 307 TYR A CA 1
ATOM 2386 C C . TYR A 1 307 ? 4.82 27.938 1.745 1 94.06 307 TYR A C 1
ATOM 2388 O O . TYR A 1 307 ? 4.789 27.859 2.975 1 94.06 307 TYR A O 1
ATOM 2396 N N . ALA A 1 308 ? 5.676 27.297 0.953 1 96.38 308 ALA A N 1
ATOM 2397 C CA . ALA A 1 308 ? 6.742 26.5 1.562 1 96.38 308 ALA A CA 1
ATOM 2398 C C . ALA A 1 308 ? 7.719 27.391 2.324 1 96.38 308 ALA A C 1
ATOM 2400 O O . ALA A 1 308 ? 8.18 28.406 1.802 1 96.38 308 ALA A O 1
ATOM 2401 N N . CYS A 1 309 ? 8.016 27 3.568 1 95.69 309 CYS A N 1
ATOM 2402 C CA . CYS A 1 309 ? 8.812 27.828 4.465 1 95.69 309 CYS A CA 1
ATOM 2403 C C . CYS A 1 309 ? 9.688 26.969 5.363 1 95.69 309 CYS A C 1
ATOM 2405 O O . CYS A 1 309 ? 9.297 25.859 5.754 1 95.69 309 CYS A O 1
ATOM 2407 N N . TYR A 1 310 ? 10.922 27.422 5.582 1 96.5 310 TYR A N 1
ATOM 2408 C CA . TYR A 1 310 ? 11.812 26.656 6.457 1 96.5 310 TYR A CA 1
ATOM 2409 C C . TYR A 1 310 ? 12.555 27.594 7.418 1 96.5 310 TYR A C 1
ATOM 2411 O O . TYR A 1 310 ? 12.82 28.75 7.086 1 96.5 310 TYR A O 1
ATOM 2419 N N . PRO A 1 311 ? 12.836 27.078 8.617 1 96.75 311 PRO A N 1
ATOM 2420 C CA . PRO A 1 311 ? 13.617 27.828 9.602 1 96.75 311 PRO A CA 1
ATOM 2421 C C . PRO A 1 311 ? 15.125 27.672 9.414 1 96.75 311 PRO A C 1
ATOM 2423 O O . PRO A 1 311 ? 15.57 26.703 8.781 1 96.75 311 PRO A O 1
ATOM 2426 N N . VAL A 1 312 ? 15.836 28.625 9.922 1 94.75 312 VAL A N 1
ATOM 2427 C CA . VAL A 1 312 ? 17.297 28.578 10.023 1 94.75 312 VAL A CA 1
ATOM 2428 C C . VAL A 1 312 ? 17.703 28.672 11.492 1 94.75 312 VAL A C 1
ATOM 2430 O O . VAL A 1 312 ? 17.203 29.516 12.234 1 94.75 312 VAL A O 1
ATOM 2433 N N . MET A 1 313 ? 18.547 27.734 11.898 1 92.12 313 MET A N 1
ATOM 2434 C CA . MET A 1 313 ? 19 27.734 13.281 1 92.12 313 MET A CA 1
ATOM 2435 C C . MET A 1 313 ? 20.375 28.391 13.414 1 92.12 313 MET A C 1
ATOM 2437 O O . MET A 1 313 ? 21.172 28.359 12.469 1 92.12 313 MET A O 1
ATOM 2441 N N . MET B 1 1 ? -30.859 -8.68 -4.691 1 64.81 1 MET B N 1
ATOM 2442 C CA . MET B 1 1 ? -31.062 -7.379 -5.328 1 64.81 1 MET B CA 1
ATOM 2443 C C . MET B 1 1 ? -29.734 -6.621 -5.445 1 64.81 1 MET B C 1
ATOM 2445 O O . MET B 1 1 ? -28.953 -6.578 -4.492 1 64.81 1 MET B O 1
ATOM 2449 N N . PHE B 1 2 ? -29.406 -6.277 -6.734 1 77.38 2 PHE B N 1
ATOM 2450 C CA . PHE B 1 2 ? -28.172 -5.598 -7.062 1 77.38 2 PHE B CA 1
ATOM 2451 C C . PHE B 1 2 ? -28.156 -4.176 -6.508 1 77.38 2 PHE B C 1
ATOM 2453 O O . PHE B 1 2 ? -29.219 -3.553 -6.379 1 77.38 2 PHE B O 1
ATOM 2460 N N . GLU B 1 3 ? -27.062 -3.768 -6.07 1 83.12 3 GLU B N 1
ATOM 2461 C CA . GLU B 1 3 ? -26.906 -2.35 -5.762 1 83.12 3 GLU B CA 1
ATOM 2462 C C . GLU B 1 3 ? -26.844 -1.511 -7.035 1 83.12 3 GLU B C 1
ATOM 2464 O O . GLU B 1 3 ? -25.828 -1.489 -7.727 1 83.12 3 GLU B O 1
ATOM 2469 N N . SER B 1 4 ? -27.844 -0.776 -7.348 1 86.94 4 SER B N 1
ATOM 2470 C CA . SER B 1 4 ? -27.984 -0.057 -8.609 1 86.94 4 SER B CA 1
ATOM 2471 C C . SER B 1 4 ? -26.891 1.01 -8.758 1 86.94 4 SER B C 1
ATOM 2473 O O . SER B 1 4 ? -26.531 1.376 -9.875 1 86.94 4 SER B O 1
ATOM 2475 N N . THR B 1 5 ? -26.391 1.428 -7.68 1 89 5 THR B N 1
ATOM 2476 C CA . THR B 1 5 ? -25.375 2.471 -7.707 1 89 5 THR B CA 1
ATOM 2477 C C . THR B 1 5 ? -24.062 1.935 -8.289 1 89 5 THR B C 1
ATOM 2479 O O . THR B 1 5 ? -23.172 2.709 -8.633 1 89 5 THR B O 1
ATOM 2482 N N . LEU B 1 6 ? -23.938 0.586 -8.523 1 95 6 LEU B N 1
ATOM 2483 C CA . LEU B 1 6 ? -22.719 -0.014 -9.023 1 95 6 LEU B CA 1
ATOM 2484 C C . LEU B 1 6 ? -22.859 -0.428 -10.477 1 95 6 LEU B C 1
ATOM 2486 O O . LEU B 1 6 ? -21.969 -1.053 -11.047 1 95 6 LEU B O 1
ATOM 2490 N N . ASP B 1 7 ? -24.016 -0.081 -11.117 1 95.94 7 ASP B N 1
ATOM 2491 C CA . ASP B 1 7 ? -24.281 -0.494 -12.492 1 95.94 7 ASP B CA 1
ATOM 2492 C C . ASP B 1 7 ? -23.172 -0.016 -13.43 1 95.94 7 ASP B C 1
ATOM 2494 O O . ASP B 1 7 ? -22.641 -0.797 -14.219 1 95.94 7 ASP B O 1
ATOM 2498 N N . ALA B 1 8 ? -22.891 1.265 -13.32 1 96.69 8 ALA B N 1
ATOM 2499 C CA . ALA B 1 8 ? -21.859 1.831 -14.188 1 96.69 8 ALA B CA 1
ATOM 2500 C C . ALA B 1 8 ? -20.516 1.183 -13.93 1 96.69 8 ALA B C 1
ATOM 2502 O O . ALA B 1 8 ? -19.734 0.933 -14.859 1 96.69 8 ALA B O 1
ATOM 2503 N N . HIS B 1 9 ? -20.25 0.904 -12.711 1 97.31 9 HIS B N 1
ATOM 2504 C CA . HIS B 1 9 ? -18.969 0.301 -12.352 1 97.31 9 HIS B CA 1
ATOM 2505 C C . HIS B 1 9 ? -18.875 -1.143 -12.836 1 97.31 9 HIS B C 1
ATOM 2507 O O . HIS B 1 9 ? -17.812 -1.609 -13.219 1 97.31 9 HIS B O 1
ATOM 2513 N N . TRP B 1 10 ? -20 -1.894 -12.773 1 97.62 10 TRP B N 1
ATOM 2514 C CA . TRP B 1 10 ? -20.047 -3.246 -13.32 1 97.62 10 TRP B CA 1
ATOM 2515 C C . TRP B 1 10 ? -19.688 -3.244 -14.805 1 97.62 10 TRP B C 1
ATOM 2517 O O . TRP B 1 10 ? -18.828 -4.02 -15.242 1 97.62 10 TRP B O 1
ATOM 2527 N N . GLU B 1 11 ? -20.297 -2.316 -15.539 1 97.56 11 GLU B N 1
ATOM 2528 C CA . GLU B 1 11 ? -20.031 -2.215 -16.969 1 97.56 11 GLU B CA 1
ATOM 2529 C C . GLU B 1 11 ? -18.578 -1.823 -17.219 1 97.56 11 GLU B C 1
ATOM 2531 O O . GLU B 1 11 ? -17.922 -2.369 -18.125 1 97.56 11 GLU B O 1
ATOM 2536 N N . LEU B 1 12 ? -18.125 -0.854 -16.453 1 97.62 12 LEU B N 1
ATOM 2537 C CA . LEU B 1 12 ? -16.75 -0.425 -16.594 1 97.62 12 LEU B CA 1
ATOM 2538 C C . LEU B 1 12 ? -15.781 -1.571 -16.297 1 97.62 12 LEU B C 1
ATOM 2540 O O . LEU B 1 12 ? -14.773 -1.737 -16.984 1 97.62 12 LEU B O 1
ATOM 2544 N N . TRP B 1 13 ? -16.078 -2.316 -15.234 1 97.94 13 TRP B N 1
ATOM 2545 C CA . TRP B 1 13 ? -15.25 -3.457 -14.859 1 97.94 13 TRP B CA 1
ATOM 2546 C C . TRP B 1 13 ? -15.211 -4.492 -15.977 1 97.94 13 TRP B C 1
ATOM 2548 O O . TRP B 1 13 ? -14.148 -5.02 -16.312 1 97.94 13 TRP B O 1
ATOM 2558 N N . LYS B 1 14 ? -16.375 -4.871 -16.578 1 97.75 14 LYS B N 1
ATOM 2559 C CA . LYS B 1 14 ? -16.438 -5.805 -17.703 1 97.75 14 LYS B CA 1
ATOM 2560 C C . LYS B 1 14 ? -15.555 -5.336 -18.844 1 97.75 14 LYS B C 1
ATOM 2562 O O . LYS B 1 14 ? -14.805 -6.125 -19.422 1 97.75 14 LYS B O 1
ATOM 2567 N N . LYS B 1 15 ? -15.695 -4.051 -19.125 1 97.44 15 LYS B N 1
ATOM 2568 C CA . LYS B 1 15 ? -14.898 -3.486 -20.203 1 97.44 15 LYS B CA 1
ATOM 2569 C C . LYS B 1 15 ? -13.406 -3.568 -19.891 1 97.44 15 LYS B C 1
ATOM 2571 O O . LYS B 1 15 ? -12.609 -3.965 -20.75 1 97.44 15 LYS B O 1
ATOM 2576 N N . THR B 1 16 ? -13.047 -3.205 -18.688 1 96.94 16 THR B N 1
ATOM 2577 C CA . THR B 1 16 ? -11.656 -3.195 -18.234 1 96.94 16 THR B CA 1
ATOM 2578 C C . THR B 1 16 ? -11.047 -4.586 -18.359 1 96.94 16 THR B C 1
ATOM 2580 O O . THR B 1 16 ? -9.875 -4.727 -18.734 1 96.94 16 THR B O 1
ATOM 2583 N N . HIS B 1 17 ? -11.836 -5.605 -18.078 1 95.19 17 HIS B N 1
ATOM 2584 C CA . HIS B 1 17 ? -11.289 -6.957 -18.016 1 95.19 17 HIS B CA 1
ATOM 2585 C C . HIS B 1 17 ? -11.742 -7.785 -19.203 1 95.19 17 HIS B C 1
ATOM 2587 O O . HIS B 1 17 ? -11.586 -9.008 -19.219 1 95.19 17 HIS B O 1
ATOM 2593 N N . GLY B 1 18 ? -12.422 -7.137 -20.188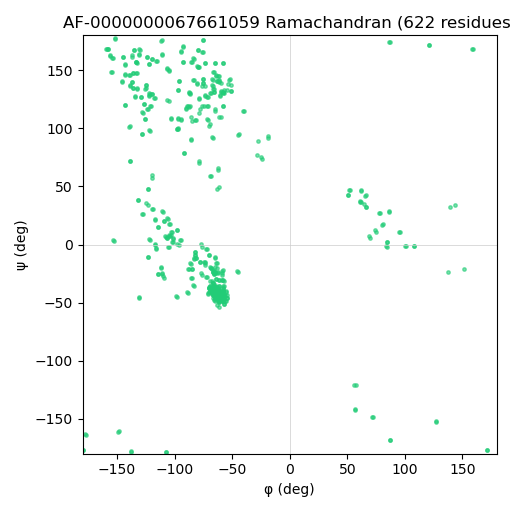 1 94.94 18 GLY B N 1
ATOM 2594 C CA . GLY B 1 18 ? -12.812 -7.797 -21.422 1 94.94 18 GLY B CA 1
ATOM 2595 C C . GLY B 1 18 ? -13.828 -8.898 -21.219 1 94.94 18 GLY B C 1
ATOM 2596 O O . GLY B 1 18 ? -13.719 -9.977 -21.797 1 94.94 18 GLY B O 1
ATOM 2597 N N . ARG B 1 19 ? -14.812 -8.633 -20.359 1 95.56 19 ARG B N 1
ATOM 2598 C CA . ARG B 1 19 ? -15.805 -9.648 -20.047 1 95.56 19 ARG B CA 1
ATOM 2599 C C . ARG B 1 19 ? -17.078 -9.469 -20.875 1 95.56 19 ARG B C 1
ATOM 2601 O O . ARG B 1 19 ? -17.516 -8.344 -21.078 1 95.56 19 ARG B O 1
ATOM 2608 N N . SER B 1 20 ? -17.516 -10.531 -21.406 1 95.25 20 SER B N 1
ATOM 2609 C CA . SER B 1 20 ? -18.812 -10.641 -22.062 1 95.25 20 SER B CA 1
ATOM 2610 C C . SER B 1 20 ? -19.5 -11.961 -21.719 1 95.25 20 SER B C 1
ATOM 2612 O O . SER B 1 20 ? -18.828 -12.984 -21.562 1 95.25 20 SER B O 1
ATOM 2614 N N . TYR B 1 21 ? -20.781 -11.852 -21.641 1 96.06 21 TYR B N 1
ATOM 2615 C CA . TYR B 1 21 ? -21.531 -13.039 -21.25 1 96.06 21 TYR B CA 1
ATOM 2616 C C . TYR B 1 21 ? -22.562 -13.414 -22.297 1 96.06 21 TYR B C 1
ATOM 2618 O O . TYR B 1 21 ? -23.031 -12.547 -23.047 1 96.06 21 TYR B O 1
ATOM 2626 N N . LYS B 1 22 ? -22.953 -14.656 -22.344 1 94.5 22 LYS B N 1
ATOM 2627 C CA . LYS B 1 22 ? -23.766 -15.219 -23.406 1 94.5 22 LYS B CA 1
ATOM 2628 C C . LYS B 1 22 ? -25.172 -14.625 -23.391 1 94.5 22 LYS B C 1
ATOM 2630 O O . LYS B 1 22 ? -25.781 -14.445 -24.453 1 94.5 22 LYS B O 1
ATOM 2635 N N . ASN B 1 23 ? -25.656 -14.43 -22.172 1 94.75 23 ASN B N 1
ATOM 2636 C CA . ASN B 1 23 ? -27.016 -13.914 -22.031 1 94.75 23 ASN B CA 1
ATOM 2637 C C . ASN B 1 23 ? -27.172 -13.117 -20.734 1 94.75 23 ASN B C 1
ATOM 2639 O O . ASN B 1 23 ? -26.25 -13.039 -19.922 1 94.75 23 ASN B O 1
ATOM 2643 N N . ASP B 1 24 ? -28.297 -12.578 -20.531 1 94.62 24 ASP B N 1
ATOM 2644 C CA . ASP B 1 24 ? -28.578 -11.695 -19.406 1 94.62 24 ASP B CA 1
ATOM 2645 C C . ASP B 1 24 ? -28.578 -12.469 -18.094 1 94.62 24 ASP B C 1
ATOM 2647 O O . ASP B 1 24 ? -28.234 -11.922 -17.031 1 94.62 24 ASP B O 1
ATOM 2651 N N . VAL B 1 25 ? -28.969 -13.672 -18.188 1 95.69 25 VAL B N 1
ATOM 2652 C CA . VAL B 1 25 ? -29.016 -14.5 -17 1 95.69 25 VAL B CA 1
ATOM 2653 C C . VAL B 1 25 ? -27.609 -14.719 -16.453 1 95.69 25 VAL B C 1
ATOM 2655 O O . VAL B 1 25 ? -27.375 -14.57 -15.25 1 95.69 25 VAL B O 1
ATOM 2658 N N . GLU B 1 26 ? -26.719 -15.055 -17.359 1 95.81 26 GLU B N 1
ATOM 2659 C CA . GLU B 1 26 ? -25.328 -15.227 -16.938 1 95.81 26 GLU B CA 1
ATOM 2660 C C . GLU B 1 26 ? -24.75 -13.914 -16.422 1 95.81 26 GLU B C 1
ATOM 2662 O O . GLU B 1 26 ? -24.016 -13.898 -15.43 1 95.81 26 GLU B O 1
ATOM 2667 N N . ASP B 1 27 ? -25.078 -12.852 -17.125 1 96.56 27 ASP B N 1
ATOM 2668 C CA . ASP B 1 27 ? -24.594 -11.539 -16.703 1 96.56 27 ASP B CA 1
ATOM 2669 C C . ASP B 1 27 ? -25.031 -11.219 -15.281 1 96.56 27 ASP B C 1
ATOM 2671 O O . ASP B 1 27 ? -24.234 -10.766 -14.461 1 96.56 27 ASP B O 1
ATOM 2675 N N . ALA B 1 28 ? -26.25 -11.492 -15.016 1 95.94 28 ALA B N 1
ATOM 2676 C CA . ALA B 1 28 ? -26.797 -11.227 -13.695 1 95.94 28 ALA B CA 1
ATOM 2677 C C . ALA B 1 28 ? -26.125 -12.086 -12.633 1 95.94 28 ALA B C 1
ATOM 2679 O O . ALA B 1 28 ? -25.844 -11.617 -11.523 1 95.94 28 ALA B O 1
ATOM 2680 N N . HIS B 1 29 ? -25.922 -13.32 -12.953 1 96.06 29 HIS B N 1
ATOM 2681 C CA . HIS B 1 29 ? -25.266 -14.227 -12.023 1 96.06 29 HIS B CA 1
ATOM 2682 C C . HIS B 1 29 ? -23.859 -13.766 -11.711 1 96.06 29 HIS B C 1
ATOM 2684 O O . HIS B 1 29 ? -23.453 -13.727 -10.539 1 96.06 29 HIS B O 1
ATOM 2690 N N . ARG B 1 30 ? -23.078 -13.414 -12.734 1 97.5 30 ARG B N 1
ATOM 2691 C CA . ARG B 1 30 ? -21.703 -12.938 -12.578 1 97.5 30 ARG B CA 1
ATOM 2692 C C . ARG B 1 30 ? -21.672 -11.617 -11.805 1 97.5 30 ARG B C 1
ATOM 2694 O O . ARG B 1 30 ? -20.766 -11.391 -11 1 97.5 30 ARG B O 1
ATOM 2701 N N . ARG B 1 31 ? -22.609 -10.797 -12.023 1 97.44 31 ARG B N 1
ATOM 2702 C CA . ARG B 1 31 ? -22.719 -9.539 -11.289 1 97.44 31 ARG B CA 1
ATOM 2703 C C . ARG B 1 31 ? -22.906 -9.789 -9.805 1 97.44 31 ARG B C 1
ATOM 2705 O O . ARG B 1 31 ? -22.328 -9.094 -8.969 1 97.44 31 ARG B O 1
ATOM 2712 N N . GLU B 1 32 ? -23.766 -10.734 -9.555 1 96.94 32 GLU B N 1
ATOM 2713 C CA . GLU B 1 32 ? -23.969 -11.086 -8.156 1 96.94 32 GLU B CA 1
ATOM 2714 C C . GLU B 1 32 ? -22.672 -11.539 -7.496 1 96.94 32 GLU B C 1
ATOM 2716 O O . GLU B 1 32 ? -22.375 -11.148 -6.367 1 96.94 32 GLU B O 1
ATOM 2721 N N . LEU B 1 33 ? -21.938 -12.43 -8.164 1 96.38 33 LEU B N 1
ATOM 2722 C CA . LEU B 1 33 ? -20.641 -12.883 -7.672 1 96.38 33 LEU B CA 1
ATOM 2723 C C . LEU B 1 33 ? -19.688 -11.703 -7.469 1 96.38 33 LEU B C 1
ATOM 2725 O O . LEU B 1 33 ? -19.016 -11.617 -6.445 1 96.38 33 LEU B O 1
ATOM 2729 N N . TRP B 1 34 ? -19.688 -10.805 -8.414 1 97.56 34 TRP B N 1
ATOM 2730 C CA . TRP B 1 34 ? -18.844 -9.609 -8.391 1 97.56 34 TRP B CA 1
ATOM 2731 C C . TRP B 1 34 ? -19.188 -8.742 -7.176 1 97.56 34 TRP B C 1
ATOM 2733 O O . TRP B 1 34 ? -18.281 -8.312 -6.449 1 97.56 34 TRP B O 1
ATOM 2743 N N . GLU B 1 35 ? -20.422 -8.523 -6.898 1 97.12 35 GLU B N 1
ATOM 2744 C CA . GLU B 1 35 ? -20.844 -7.719 -5.754 1 97.12 35 GLU B CA 1
ATOM 2745 C C . GLU B 1 35 ? -20.5 -8.414 -4.438 1 97.12 35 GLU B C 1
ATOM 2747 O O . GLU B 1 35 ? -20.109 -7.754 -3.469 1 97.12 35 GLU B O 1
ATOM 2752 N N . ASN B 1 36 ? -20.719 -9.711 -4.43 1 95.94 36 ASN B N 1
ATOM 2753 C CA . ASN B 1 36 ? -20.359 -10.461 -3.229 1 95.94 36 ASN B CA 1
ATOM 2754 C C . ASN B 1 36 ? -18.875 -10.359 -2.926 1 95.94 36 ASN B C 1
ATOM 2756 O O . ASN B 1 36 ? -18.484 -10.195 -1.771 1 95.94 36 ASN B O 1
ATOM 2760 N N . ASN B 1 37 ? -18.078 -10.523 -3.941 1 96.69 37 ASN B N 1
ATOM 2761 C CA . ASN B 1 37 ? -16.641 -10.391 -3.76 1 96.69 37 ASN B CA 1
ATOM 2762 C C . ASN B 1 37 ? -16.25 -8.977 -3.328 1 96.69 37 ASN B C 1
ATOM 2764 O O . ASN B 1 37 ? -15.367 -8.797 -2.494 1 96.69 37 ASN B O 1
ATOM 2768 N N . LEU B 1 38 ? -16.922 -7.941 -3.889 1 97.38 38 LEU B N 1
ATOM 2769 C CA . LEU B 1 38 ? -16.688 -6.562 -3.479 1 97.38 38 LEU B CA 1
ATOM 2770 C C . LEU B 1 38 ? -17.016 -6.371 -2 1 97.38 38 LEU B C 1
ATOM 2772 O O . LEU B 1 38 ? -16.281 -5.684 -1.284 1 97.38 38 LEU B O 1
ATOM 2776 N N . LYS B 1 39 ? -18.094 -6.953 -1.552 1 96.06 39 LYS B N 1
ATOM 2777 C CA . LYS B 1 39 ? -18.469 -6.879 -0.142 1 96.06 39 LYS B CA 1
ATOM 2778 C C . LYS B 1 39 ? -17.406 -7.531 0.743 1 96.06 39 LYS B C 1
ATOM 2780 O O . LYS B 1 39 ? -17.047 -6.988 1.787 1 96.06 39 LYS B O 1
ATOM 2785 N N . MET B 1 40 ? -16.953 -8.672 0.347 1 96 40 MET B N 1
ATOM 2786 C CA . MET B 1 40 ? -15.914 -9.367 1.099 1 96 40 MET B CA 1
ATOM 2787 C C . MET B 1 40 ? -14.664 -8.5 1.214 1 96 40 MET B C 1
ATOM 2789 O O . MET B 1 40 ? -14.094 -8.359 2.299 1 96 40 MET B O 1
ATOM 2793 N N . ILE B 1 41 ? -14.242 -7.91 0.101 1 97.81 41 ILE B N 1
ATOM 2794 C CA . ILE B 1 41 ? -13.078 -7.031 0.059 1 97.81 41 ILE B CA 1
ATOM 2795 C C . ILE B 1 41 ? -13.289 -5.855 1.009 1 97.81 41 ILE B C 1
ATOM 2797 O O . ILE B 1 41 ? -12.398 -5.52 1.796 1 97.81 41 ILE B O 1
ATOM 2801 N N . THR B 1 42 ? -14.461 -5.266 0.967 1 97.5 42 THR B N 1
ATOM 2802 C CA . THR B 1 42 ? -14.789 -4.102 1.78 1 97.5 42 THR B CA 1
ATOM 2803 C C . THR B 1 42 ? -14.703 -4.438 3.266 1 97.5 42 THR B C 1
ATOM 2805 O O . THR B 1 42 ? -14.062 -3.711 4.035 1 97.5 42 THR B O 1
ATOM 2808 N N . VAL B 1 43 ? -15.312 -5.512 3.617 1 97.5 43 VAL B N 1
ATOM 2809 C CA . VAL B 1 43 ? -15.352 -5.914 5.02 1 97.5 43 VAL B CA 1
ATOM 2810 C C . VAL B 1 43 ? -13.938 -6.242 5.5 1 97.5 43 VAL B C 1
ATOM 2812 O O . VAL B 1 43 ? -13.531 -5.812 6.582 1 97.5 43 VAL B O 1
ATOM 2815 N N . HIS B 1 44 ? -13.219 -6.969 4.734 1 97.88 44 HIS B N 1
ATOM 2816 C CA . HIS B 1 44 ? -11.852 -7.312 5.105 1 97.88 44 HIS B CA 1
ATOM 2817 C C . HIS B 1 44 ? -11.008 -6.059 5.32 1 97.88 44 HIS B C 1
ATOM 2819 O O . HIS B 1 44 ? -10.273 -5.961 6.305 1 97.88 44 HIS B O 1
ATOM 2825 N N . ASN B 1 45 ? -11.094 -5.141 4.352 1 98.12 45 ASN B N 1
ATOM 2826 C CA . ASN B 1 45 ? -10.281 -3.926 4.434 1 98.12 45 ASN B CA 1
ATOM 2827 C C . ASN B 1 45 ? -10.695 -3.053 5.613 1 98.12 45 ASN B C 1
ATOM 2829 O O . ASN B 1 45 ? -9.859 -2.385 6.219 1 98.12 45 ASN B O 1
ATOM 2833 N N . LEU B 1 46 ? -12 -3.02 5.906 1 97.88 46 LEU B N 1
ATOM 2834 C CA . LEU B 1 46 ? -12.469 -2.344 7.113 1 97.88 46 LEU B CA 1
ATOM 2835 C C . LEU B 1 46 ? -11.844 -2.959 8.359 1 97.88 46 LEU B C 1
ATOM 2837 O O . LEU B 1 46 ? -11.344 -2.238 9.227 1 97.88 46 LEU B O 1
ATOM 2841 N N . GLU B 1 47 ? -11.828 -4.254 8.438 1 97.88 47 GLU B N 1
ATOM 2842 C CA . GLU B 1 47 ? -11.203 -4.953 9.555 1 97.88 47 GLU B CA 1
ATOM 2843 C C . GLU B 1 47 ? -9.703 -4.668 9.617 1 97.88 47 GLU B C 1
ATOM 2845 O O . GLU B 1 47 ? -9.148 -4.484 10.703 1 97.88 47 GLU B O 1
ATOM 2850 N N . ALA B 1 48 ? -9.078 -4.695 8.461 1 97.38 48 ALA B N 1
ATOM 2851 C CA . ALA B 1 48 ? -7.648 -4.379 8.406 1 97.38 48 ALA B CA 1
ATOM 2852 C C . ALA B 1 48 ? -7.379 -2.984 8.969 1 97.38 48 ALA B C 1
ATOM 2854 O O . ALA B 1 48 ? -6.391 -2.773 9.672 1 97.38 48 ALA B O 1
ATOM 2855 N N . SER B 1 49 ? -8.258 -2.021 8.656 1 96.38 49 SER B N 1
ATOM 2856 C CA . SER B 1 49 ? -8.102 -0.649 9.125 1 96.38 49 SER B CA 1
ATOM 2857 C C . SER B 1 49 ? -8.188 -0.569 10.648 1 96.38 49 SER B C 1
ATOM 2859 O O . SER B 1 49 ? -7.758 0.415 11.25 1 96.38 49 SER B O 1
ATOM 2861 N N . MET B 1 50 ? -8.773 -1.578 11.273 1 96.38 50 MET B N 1
ATOM 2862 C CA . MET B 1 50 ? -8.914 -1.617 12.727 1 96.38 50 MET B CA 1
ATOM 2863 C C . MET B 1 50 ? -7.863 -2.529 13.344 1 96.38 50 MET B C 1
ATOM 2865 O O . MET B 1 50 ? -7.945 -2.865 14.531 1 96.38 50 MET B O 1
ATOM 2869 N N . GLY B 1 51 ? -6.953 -3.049 12.555 1 94.5 51 GLY B N 1
ATOM 2870 C CA . GLY B 1 51 ? -5.797 -3.768 13.062 1 94.5 51 GLY B CA 1
ATOM 2871 C C . GLY B 1 51 ? -6 -5.27 13.102 1 94.5 51 GLY B C 1
ATOM 2872 O O . GLY B 1 51 ? -5.164 -6 13.641 1 94.5 51 GLY B O 1
ATOM 2873 N N . LEU B 1 52 ? -7.082 -5.773 12.484 1 96.94 52 LEU B N 1
ATOM 2874 C CA . LEU B 1 52 ? -7.391 -7.195 12.586 1 96.94 52 LEU B CA 1
ATOM 2875 C C . LEU B 1 52 ? -6.621 -8 11.539 1 96.94 52 LEU B C 1
ATOM 2877 O O . LEU B 1 52 ? -6.504 -9.219 11.656 1 96.94 52 LEU B O 1
ATOM 2881 N N . HIS B 1 53 ? -6.164 -7.332 10.477 1 97 53 HIS B N 1
ATOM 2882 C CA . HIS B 1 53 ? -5.395 -7.977 9.422 1 97 53 HIS B CA 1
ATOM 2883 C C . HIS B 1 53 ? -4.168 -7.152 9.055 1 97 53 HIS B C 1
ATOM 2885 O O . HIS B 1 53 ? -4.156 -5.934 9.242 1 97 53 HIS B O 1
ATOM 2891 N N . THR B 1 54 ? -3.148 -7.797 8.469 1 97.5 54 THR B N 1
ATOM 2892 C CA . THR B 1 54 ? -1.9 -7.141 8.094 1 97.5 54 THR B CA 1
ATOM 2893 C C . THR B 1 54 ? -1.832 -6.926 6.586 1 97.5 54 THR B C 1
ATOM 2895 O O . THR B 1 54 ? -0.785 -6.555 6.051 1 97.5 54 THR B O 1
ATOM 2898 N N . TYR B 1 55 ? -2.943 -7.207 5.902 1 97.69 55 TYR B N 1
ATOM 2899 C CA . TYR B 1 55 ? -2.994 -7.07 4.453 1 97.69 55 TYR B CA 1
ATOM 2900 C C . TYR B 1 55 ? -4.367 -6.59 4 1 97.69 55 TYR B C 1
ATOM 2902 O O . TYR B 1 55 ? -5.332 -6.625 4.77 1 97.69 55 TYR B O 1
ATOM 2910 N N . GLU B 1 56 ? -4.398 -6.086 2.799 1 97.88 56 GLU B N 1
ATOM 2911 C CA . GLU B 1 56 ? -5.633 -5.602 2.189 1 97.88 56 GLU B CA 1
ATOM 2912 C C . GLU B 1 56 ? -5.957 -6.371 0.913 1 97.88 56 GLU B C 1
ATOM 2914 O O . GLU B 1 56 ? -5.094 -7.051 0.355 1 97.88 56 GLU B O 1
ATOM 2919 N N . LEU B 1 57 ? -7.195 -6.285 0.583 1 98.38 57 LEU B N 1
ATOM 2920 C CA . LEU B 1 57 ? -7.684 -6.914 -0.637 1 98.38 57 LEU B CA 1
ATOM 2921 C C . LEU B 1 57 ? -8.07 -5.867 -1.674 1 98.38 57 LEU B C 1
ATOM 2923 O O . LEU B 1 57 ? -8.219 -4.688 -1.345 1 98.38 57 LEU B O 1
ATOM 2927 N N . GLY B 1 58 ? -8.203 -6.266 -2.875 1 98 58 GLY B N 1
ATOM 2928 C CA . GLY B 1 58 ? -8.648 -5.426 -3.977 1 98 58 GLY B CA 1
ATOM 2929 C C . GLY B 1 58 ? -9.281 -6.211 -5.105 1 98 58 GLY B C 1
ATOM 2930 O O . GLY B 1 58 ? -8.906 -7.355 -5.367 1 98 58 GLY B O 1
ATOM 2931 N N . MET B 1 59 ? -10.211 -5.57 -5.73 1 97.81 59 MET B N 1
ATOM 2932 C CA . MET B 1 59 ? -10.852 -6.184 -6.887 1 97.81 59 MET B CA 1
ATOM 2933 C C . MET B 1 59 ? -9.852 -6.398 -8.016 1 97.81 59 MET B C 1
ATOM 2935 O O . MET B 1 59 ? -8.914 -5.613 -8.172 1 97.81 59 MET B O 1
ATOM 2939 N N . ASN B 1 60 ? -10 -7.426 -8.75 1 96.88 60 ASN B N 1
ATOM 2940 C CA . ASN B 1 60 ? -9.172 -7.723 -9.914 1 96.88 60 ASN B CA 1
ATOM 2941 C C . ASN B 1 60 ? -9.953 -8.492 -10.977 1 96.88 60 ASN B C 1
ATOM 2943 O O . ASN B 1 60 ? -11.188 -8.43 -11.016 1 96.88 60 ASN B O 1
ATOM 2947 N N . HIS B 1 61 ? -9.297 -9.141 -11.891 1 95.25 61 HIS B N 1
ATOM 2948 C CA . HIS B 1 61 ? -9.938 -9.742 -13.055 1 95.25 61 HIS B CA 1
ATOM 2949 C C . HIS B 1 61 ? -10.75 -10.977 -12.672 1 95.25 61 HIS B C 1
ATOM 2951 O O . HIS B 1 61 ? -11.477 -11.531 -13.5 1 95.25 61 HIS B O 1
ATOM 2957 N N . MET B 1 62 ? -10.727 -11.398 -11.398 1 94.62 62 MET B N 1
ATOM 2958 C CA . MET B 1 62 ? -11.453 -12.594 -10.961 1 94.62 62 MET B CA 1
ATOM 2959 C C . MET B 1 62 ? -12.734 -12.211 -10.234 1 94.62 62 MET B C 1
ATOM 2961 O O . MET B 1 62 ? -13.367 -13.055 -9.594 1 94.62 62 MET B O 1
ATOM 2965 N N . GLY B 1 63 ? -13.102 -11.031 -10.273 1 96.12 63 GLY B N 1
ATOM 2966 C CA . GLY B 1 63 ? -14.203 -10.492 -9.492 1 96.12 63 GLY B CA 1
ATOM 2967 C C . GLY B 1 63 ? -15.516 -11.203 -9.75 1 96.12 63 GLY B C 1
ATOM 2968 O O . GLY B 1 63 ? -16.375 -11.289 -8.867 1 96.12 63 GLY B O 1
ATOM 2969 N N . ASP B 1 64 ? -15.758 -11.742 -10.984 1 96.38 64 ASP B N 1
ATOM 2970 C CA . ASP B 1 64 ? -17.031 -12.344 -11.367 1 96.38 64 ASP B CA 1
ATOM 2971 C C . ASP B 1 64 ? -16.984 -13.859 -11.227 1 96.38 64 ASP B C 1
ATOM 2973 O O . ASP B 1 64 ? -17.875 -14.562 -11.727 1 96.38 64 ASP B O 1
ATOM 2977 N N . LEU B 1 65 ? -15.953 -14.406 -10.562 1 93.75 65 LEU B N 1
ATOM 2978 C CA . LEU B 1 65 ? -15.773 -15.852 -10.508 1 93.75 65 LEU B CA 1
ATOM 2979 C C . LEU B 1 65 ? -16.172 -16.391 -9.133 1 93.75 65 LEU B C 1
ATOM 2981 O O . LEU B 1 65 ? -16.047 -15.695 -8.125 1 93.75 65 LEU B O 1
ATOM 2985 N N . THR B 1 66 ? -16.641 -17.625 -9.172 1 91.19 66 THR B N 1
ATOM 2986 C CA . THR B 1 66 ? -16.875 -18.375 -7.938 1 91.19 66 THR B CA 1
ATOM 2987 C C . THR B 1 66 ? -15.555 -18.859 -7.348 1 91.19 66 THR B C 1
ATOM 2989 O O . THR B 1 66 ? -14.523 -18.859 -8.023 1 91.19 66 THR B O 1
ATOM 2992 N N . GLU B 1 67 ? -15.641 -19.266 -6.125 1 85.56 67 GLU B N 1
ATOM 2993 C CA . GLU B 1 67 ? -14.469 -19.844 -5.492 1 85.56 67 GLU B CA 1
ATOM 2994 C C . GLU B 1 67 ? -13.961 -21.047 -6.281 1 85.56 67 GLU B C 1
ATOM 2996 O O . GLU B 1 67 ? -12.75 -21.219 -6.453 1 85.56 67 GLU B O 1
ATOM 3001 N N . GLU B 1 68 ? -14.883 -21.859 -6.762 1 83.88 68 GLU B N 1
ATOM 3002 C CA . GLU B 1 68 ? -14.531 -23.047 -7.523 1 83.88 68 GLU B CA 1
ATOM 3003 C C . GLU B 1 68 ? -13.852 -22.688 -8.844 1 83.88 68 GLU B C 1
ATOM 3005 O O . GLU B 1 68 ? -12.906 -23.344 -9.266 1 83.88 68 GLU B O 1
ATOM 3010 N N . GLU B 1 69 ? -14.344 -21.672 -9.469 1 86.25 69 GLU B N 1
ATOM 3011 C CA . GLU B 1 69 ? -13.75 -21.234 -10.727 1 86.25 69 GLU B CA 1
ATOM 3012 C C . GLU B 1 69 ? -12.344 -20.672 -10.5 1 86.25 69 GLU B C 1
ATOM 3014 O O . GLU B 1 69 ? -11.445 -20.906 -11.312 1 86.25 69 GLU B O 1
ATOM 3019 N N . ILE B 1 70 ? -12.172 -20 -9.43 1 82.38 70 ILE B N 1
ATOM 3020 C CA . ILE B 1 70 ? -10.875 -19.422 -9.102 1 82.38 70 ILE B CA 1
ATOM 3021 C C . ILE B 1 70 ? -9.867 -20.547 -8.844 1 82.38 70 ILE B C 1
ATOM 3023 O O . ILE B 1 70 ? -8.703 -20.438 -9.234 1 82.38 70 ILE B O 1
ATOM 3027 N N . LEU B 1 71 ? -10.32 -21.609 -8.234 1 79.94 71 LEU B N 1
ATOM 3028 C CA . LEU B 1 71 ? -9.453 -22.734 -7.93 1 79.94 71 LEU B CA 1
ATOM 3029 C C . LEU B 1 71 ? -8.898 -23.359 -9.203 1 79.94 71 LEU B C 1
ATOM 3031 O O . LEU B 1 71 ? -7.84 -24 -9.18 1 79.94 71 LEU B O 1
ATOM 3035 N N . GLN B 1 72 ? -9.625 -23.156 -10.289 1 75.56 72 GLN B N 1
ATOM 3036 C CA . GLN B 1 72 ? -9.148 -23.719 -11.555 1 75.56 72 GLN B CA 1
ATOM 3037 C C . GLN B 1 72 ? -7.855 -23.047 -12 1 75.56 72 GLN B C 1
ATOM 3039 O O . GLN B 1 72 ? -7.098 -23.609 -12.797 1 75.56 72 GLN B O 1
ATOM 3044 N N . PHE B 1 73 ? -7.68 -21.844 -11.5 1 68.56 73 PHE B N 1
ATOM 3045 C CA . PHE B 1 73 ? -6.43 -21.141 -11.789 1 68.56 73 PHE B CA 1
ATOM 3046 C C . PHE B 1 73 ? -5.258 -21.828 -11.086 1 68.56 73 PHE B C 1
ATOM 3048 O O . PHE B 1 73 ? -4.102 -21.594 -11.43 1 68.56 73 PHE B O 1
ATOM 3055 N N . SER B 1 74 ? -5.453 -22.609 -10.07 1 66.25 74 SER B N 1
ATOM 3056 C CA . SER B 1 74 ? -4.395 -23.188 -9.242 1 66.25 74 SER B CA 1
ATOM 3057 C C . SER B 1 74 ? -4.484 -24.719 -9.219 1 66.25 74 SER B C 1
ATOM 3059 O O . SER B 1 74 ? -3.555 -25.391 -8.766 1 66.25 74 SER B O 1
ATOM 3061 N N . ALA B 1 75 ? -5.676 -25.359 -9.781 1 60.16 75 ALA B N 1
ATOM 3062 C CA . ALA B 1 75 ? -6.035 -26.766 -9.539 1 60.16 75 ALA B CA 1
ATOM 3063 C C . ALA B 1 75 ? -5.203 -27.703 -10.406 1 60.16 75 ALA B C 1
ATOM 3065 O O . ALA B 1 75 ? -4.656 -27.281 -11.43 1 60.16 75 ALA B O 1
ATOM 3066 N N . THR B 1 76 ? -4.438 -28.5 -9.812 1 63.94 76 THR B N 1
ATOM 3067 C CA . THR B 1 76 ? -4.098 -29.812 -10.383 1 63.94 76 THR B CA 1
ATOM 3068 C C . THR B 1 76 ? -2.619 -30.125 -10.164 1 63.94 76 THR B C 1
ATOM 3070 O O . THR B 1 76 ? -1.966 -30.688 -11.039 1 63.94 76 THR B O 1
ATOM 3073 N N . LEU B 1 77 ? -2.24 -29.516 -8.938 1 65.81 77 LEU B N 1
ATOM 3074 C CA . LEU B 1 77 ? -0.911 -30.016 -8.602 1 65.81 77 LEU B CA 1
ATOM 3075 C C . LEU B 1 77 ? -1.003 -31.344 -7.859 1 65.81 77 LEU B C 1
ATOM 3077 O O . LEU B 1 77 ? -1.729 -31.453 -6.867 1 65.81 77 LEU B O 1
ATOM 3081 N N . ILE B 1 78 ? -0.685 -32.438 -8.453 1 60.19 78 ILE B N 1
ATOM 3082 C CA . ILE B 1 78 ? -0.68 -33.75 -7.809 1 60.19 78 ILE B CA 1
ATOM 3083 C C . ILE B 1 78 ? 0.737 -34.094 -7.359 1 60.19 78 ILE B C 1
ATOM 3085 O O . ILE B 1 78 ? 1.611 -34.344 -8.188 1 60.19 78 ILE B O 1
ATOM 3089 N N . PRO B 1 79 ? 0.957 -33.875 -5.996 1 61.34 79 PRO B N 1
ATOM 3090 C CA . PRO B 1 79 ? 2.301 -34.281 -5.586 1 61.34 79 PRO B CA 1
ATOM 3091 C C . PRO B 1 79 ? 2.568 -35.781 -5.836 1 61.34 79 PRO B C 1
ATOM 3093 O O . PRO B 1 79 ? 1.655 -36.594 -5.723 1 61.34 79 PRO B O 1
ATOM 3096 N N . PRO B 1 80 ? 3.807 -36 -6.316 1 59.25 80 PRO B N 1
ATOM 3097 C CA . PRO B 1 80 ? 4.125 -37.406 -6.445 1 59.25 80 PRO B CA 1
ATOM 3098 C C . PRO B 1 80 ? 4.223 -38.125 -5.098 1 59.25 80 PRO B C 1
ATOM 3100 O O . PRO B 1 80 ? 4.48 -37.469 -4.074 1 59.25 80 PRO B O 1
ATOM 3103 N N . THR B 1 81 ? 3.666 -39.312 -4.957 1 55.06 81 THR B N 1
ATOM 3104 C CA . THR B 1 81 ? 3.736 -40.125 -3.752 1 55.06 81 THR B CA 1
ATOM 3105 C C . THR B 1 81 ? 5.184 -40.438 -3.4 1 55.06 81 THR B C 1
ATOM 3107 O O . THR B 1 81 ? 5.496 -40.75 -2.248 1 55.06 81 THR B O 1
ATOM 3110 N N . ASP B 1 82 ? 6.125 -40.438 -4.297 1 55.38 82 ASP B N 1
ATOM 3111 C CA . ASP B 1 82 ? 7.484 -40.938 -4.047 1 55.38 82 ASP B CA 1
ATOM 3112 C C . ASP B 1 82 ? 8.5 -39.812 -4.27 1 55.38 82 ASP B C 1
ATOM 3114 O O . ASP B 1 82 ? 9.297 -39.875 -5.207 1 55.38 82 ASP B O 1
ATOM 3118 N N . ILE B 1 83 ? 8.367 -38.688 -3.551 1 61.12 83 ILE B N 1
ATOM 3119 C CA . ILE B 1 83 ? 9.359 -37.656 -3.734 1 61.12 83 ILE B CA 1
ATOM 3120 C C . ILE B 1 83 ? 10.703 -38.094 -3.162 1 61.12 83 ILE B C 1
ATOM 3122 O O . ILE B 1 83 ? 10.789 -38.469 -1.988 1 61.12 83 ILE B O 1
ATOM 3126 N N . GLN B 1 84 ? 11.703 -38.5 -4.062 1 52.28 84 GLN B N 1
ATOM 3127 C CA . GLN B 1 84 ? 13.062 -38.75 -3.6 1 52.28 84 GLN B CA 1
ATOM 3128 C C . GLN B 1 84 ? 13.727 -37.469 -3.145 1 52.28 84 GLN B C 1
ATOM 3130 O O . GLN B 1 84 ? 13.898 -36.531 -3.939 1 52.28 84 GLN B O 1
ATOM 3135 N N . ARG B 1 85 ? 13.617 -37.156 -1.811 1 57.09 85 ARG B N 1
ATOM 3136 C CA . ARG B 1 85 ? 14.281 -35.969 -1.279 1 57.09 85 ARG B CA 1
ATOM 3137 C C . ARG B 1 85 ? 15.773 -36.219 -1.058 1 57.09 85 ARG B C 1
ATOM 3139 O O . ARG B 1 85 ? 16.156 -36.938 -0.128 1 57.09 85 ARG B O 1
ATOM 3146 N N . ALA B 1 86 ? 16.547 -36.344 -2.172 1 50.69 86 ALA B N 1
ATOM 3147 C CA . ALA B 1 86 ? 17.984 -36.406 -1.909 1 50.69 86 ALA B CA 1
ATOM 3148 C C . ALA B 1 86 ? 18.453 -35.219 -1.089 1 50.69 86 ALA B C 1
ATOM 3150 O O . ALA B 1 86 ? 17.891 -34.125 -1.187 1 50.69 86 ALA B O 1
ATOM 3151 N N . PRO B 1 87 ? 19.25 -35.5 -0.031 1 49.78 87 PRO B N 1
ATOM 3152 C CA . PRO B 1 87 ? 19.812 -34.406 0.744 1 49.78 87 PRO B CA 1
ATOM 3153 C C . PRO B 1 87 ? 20.375 -33.281 -0.139 1 49.78 87 PRO B C 1
ATOM 3155 O O . PRO B 1 87 ? 21.125 -33.562 -1.079 1 49.78 87 PRO B O 1
ATOM 3158 N N . SER B 1 88 ? 19.625 -32.25 -0.443 1 57.09 88 SER B N 1
ATOM 3159 C CA . SER B 1 88 ? 20.141 -31.094 -1.164 1 57.09 88 SER B CA 1
ATOM 3160 C C . SER B 1 88 ? 21.531 -30.734 -0.691 1 57.09 88 SER B C 1
ATOM 3162 O O . SER B 1 88 ? 21.812 -30.719 0.51 1 57.09 88 SER B O 1
ATOM 3164 N N . PRO B 1 89 ? 22.609 -30.875 -1.647 1 55.09 89 PRO B N 1
ATOM 3165 C CA . PRO B 1 89 ? 23.906 -30.344 -1.237 1 55.09 89 PRO B CA 1
ATOM 3166 C C . PRO B 1 89 ? 23.812 -28.969 -0.604 1 55.09 89 PRO B C 1
ATOM 3168 O O . PRO B 1 89 ? 24.781 -28.469 -0.028 1 55.09 89 PRO B O 1
ATOM 3171 N N . PHE B 1 90 ? 22.797 -28.344 -0.945 1 58.56 90 PHE B N 1
ATOM 3172 C CA . PHE B 1 90 ? 22.703 -27 -0.36 1 58.56 90 PHE B CA 1
ATOM 3173 C C . PHE B 1 90 ? 22.625 -27.094 1.16 1 58.56 90 PHE B C 1
ATOM 3175 O O . PHE B 1 90 ? 21.578 -27.438 1.718 1 58.56 90 PHE B O 1
ATOM 3182 N N . ALA B 1 91 ? 23.75 -27.578 1.593 1 49.78 91 ALA B N 1
ATOM 3183 C CA . ALA B 1 91 ? 23.906 -27.375 3.029 1 49.78 91 ALA B CA 1
ATOM 3184 C C . ALA B 1 91 ? 23.953 -25.891 3.363 1 49.78 91 ALA B C 1
ATOM 3186 O O . ALA B 1 91 ? 24.953 -25.203 3.096 1 49.78 91 ALA B O 1
ATOM 3187 N N . GLY B 1 92 ? 23 -25.141 2.805 1 49.69 92 GLY B N 1
ATOM 3188 C CA . GLY B 1 92 ? 23.109 -23.781 3.297 1 49.69 92 GLY B CA 1
ATOM 3189 C C . GLY B 1 92 ? 23.906 -23.672 4.582 1 49.69 92 GLY B C 1
ATOM 3190 O O . GLY B 1 92 ? 23.766 -24.5 5.484 1 49.69 92 GLY B O 1
ATOM 3191 N N . ALA B 1 93 ? 25.203 -23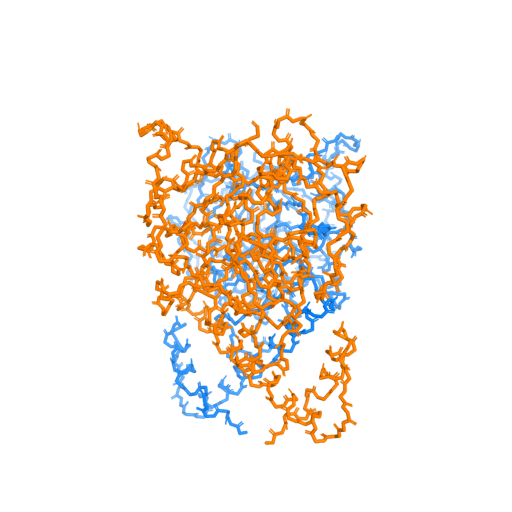.406 4.348 1 43.47 93 ALA B N 1
ATOM 3192 C CA . ALA B 1 93 ? 25.984 -23.234 5.566 1 43.47 93 ALA B CA 1
ATOM 3193 C C . ALA B 1 93 ? 25.109 -22.797 6.73 1 43.47 93 ALA B C 1
ATOM 3195 O O . ALA B 1 93 ? 24.641 -21.656 6.766 1 43.47 93 ALA B O 1
ATOM 3196 N N . SER B 1 94 ? 24.469 -23.594 7.191 1 48.34 94 SER B N 1
ATOM 3197 C CA . SER B 1 94 ? 23.906 -23.375 8.523 1 48.34 94 SER B CA 1
ATOM 3198 C C . SER B 1 94 ? 24.766 -22.438 9.344 1 48.34 94 SER B C 1
ATOM 3200 O O . SER B 1 94 ? 25.984 -22.641 9.445 1 48.34 94 SER B O 1
ATOM 3202 N N . GLY B 1 95 ? 24.438 -21.188 9.18 1 56.69 95 GLY B N 1
ATOM 3203 C CA . GLY B 1 95 ? 25.047 -20.266 10.117 1 56.69 95 GLY B CA 1
ATOM 3204 C C . GLY B 1 95 ? 25.547 -18.984 9.469 1 56.69 95 GLY B C 1
ATOM 3205 O O . GLY B 1 95 ? 25.922 -18.031 10.156 1 56.69 95 GLY B O 1
ATOM 3206 N N . SER B 1 96 ? 25.797 -19.188 8.07 1 66.06 96 SER B N 1
ATOM 3207 C CA . SER B 1 96 ? 26.328 -17.922 7.598 1 66.06 96 SER B CA 1
ATOM 3208 C C . SER B 1 96 ? 25.234 -16.859 7.508 1 66.06 96 SER B C 1
ATOM 3210 O O . SER B 1 96 ? 24.125 -17.141 7.07 1 66.06 96 SER B O 1
ATOM 3212 N N . PRO B 1 97 ? 25.547 -15.789 7.922 1 87 97 PRO B N 1
ATOM 3213 C CA . PRO B 1 97 ? 24.562 -14.703 7.926 1 87 97 PRO B CA 1
ATOM 3214 C C . PRO B 1 97 ? 24.125 -14.281 6.523 1 87 97 PRO B C 1
ATOM 3216 O O . PRO B 1 97 ? 24.953 -14.25 5.609 1 87 97 PRO B O 1
ATOM 3219 N N . VAL B 1 98 ? 22.875 -14.484 6.211 1 93.81 98 VAL B N 1
ATOM 3220 C CA . VAL B 1 98 ? 22.312 -13.977 4.969 1 93.81 98 VAL B CA 1
ATOM 3221 C C . VAL B 1 98 ? 21.688 -12.602 5.207 1 93.81 98 VAL B C 1
ATOM 3223 O O . VAL B 1 98 ? 21.406 -12.234 6.348 1 93.81 98 VAL B O 1
ATOM 3226 N N . PRO B 1 99 ? 21.578 -11.836 4.074 1 96.5 99 PRO B N 1
ATOM 3227 C CA . PRO B 1 99 ? 21 -10.5 4.238 1 96.5 99 PRO B CA 1
ATOM 3228 C C . PRO B 1 99 ? 19.594 -10.547 4.844 1 96.5 99 PRO B C 1
ATOM 3230 O O . PRO B 1 99 ? 18.891 -11.539 4.691 1 96.5 99 PRO B O 1
ATOM 3233 N N . ASP B 1 100 ? 19.188 -9.445 5.465 1 95.88 100 ASP B N 1
ATOM 3234 C CA . ASP B 1 100 ? 17.875 -9.336 6.066 1 95.88 100 ASP B CA 1
ATOM 3235 C C . ASP B 1 100 ? 16.781 -9.203 4.996 1 95.88 100 ASP B C 1
ATOM 3237 O O . ASP B 1 100 ? 15.633 -9.57 5.227 1 95.88 100 ASP B O 1
ATOM 3241 N N . THR B 1 101 ? 17.203 -8.648 3.875 1 97.81 101 THR B N 1
ATOM 3242 C CA . THR B 1 101 ? 16.281 -8.461 2.771 1 97.81 101 THR B CA 1
ATOM 3243 C C . THR B 1 101 ? 16.922 -8.852 1.444 1 97.81 101 THR B C 1
ATOM 3245 O O . THR B 1 101 ? 18.094 -8.555 1.205 1 97.81 101 THR B O 1
ATOM 3248 N N . VAL B 1 102 ? 16.172 -9.578 0.658 1 98.44 102 VAL B N 1
ATOM 3249 C CA . VAL B 1 102 ? 16.562 -9.938 -0.698 1 98.44 102 VAL B CA 1
ATOM 3250 C C . VAL B 1 102 ? 15.414 -9.688 -1.66 1 98.44 102 VAL B C 1
ATOM 3252 O O . VAL B 1 102 ? 14.258 -9.992 -1.343 1 98.44 102 VAL B O 1
ATOM 3255 N N . ASP B 1 103 ? 15.695 -9.086 -2.777 1 98.5 103 ASP B N 1
ATOM 3256 C CA . ASP B 1 103 ? 14.766 -8.898 -3.893 1 98.5 103 ASP B CA 1
ATOM 3257 C C . ASP B 1 103 ? 15.469 -9.109 -5.23 1 98.5 103 ASP B C 1
ATOM 3259 O O . ASP B 1 103 ? 16.172 -8.219 -5.715 1 98.5 103 ASP B O 1
ATOM 3263 N N . TRP B 1 104 ? 15.289 -10.18 -5.777 1 98.75 104 TRP B N 1
ATOM 3264 C CA . TRP B 1 104 ? 16.031 -10.562 -6.977 1 98.75 104 TRP B CA 1
ATOM 3265 C C . TRP B 1 104 ? 15.523 -9.797 -8.195 1 98.75 104 TRP B C 1
ATOM 3267 O O . TRP B 1 104 ? 16.172 -9.805 -9.25 1 98.75 104 TRP B O 1
ATOM 3277 N N . ARG B 1 105 ? 14.336 -9.148 -8.117 1 98 105 ARG B N 1
ATOM 3278 C CA . ARG B 1 105 ? 13.875 -8.289 -9.195 1 98 105 ARG B CA 1
ATOM 3279 C C . ARG B 1 105 ? 14.867 -7.16 -9.461 1 98 105 ARG B C 1
ATOM 3281 O O . ARG B 1 105 ? 15.031 -6.73 -10.602 1 98 105 ARG B O 1
ATOM 3288 N N . GLN B 1 106 ? 15.523 -6.785 -8.414 1 95.44 106 GLN B N 1
ATOM 3289 C CA . GLN B 1 106 ? 16.438 -5.645 -8.484 1 95.44 106 GLN B CA 1
ATOM 3290 C C . GLN B 1 106 ? 17.797 -6.055 -9.039 1 95.44 106 GLN B C 1
ATOM 3292 O O . GLN B 1 106 ? 18.625 -5.203 -9.367 1 95.44 106 GLN B O 1
ATOM 3297 N N . LYS B 1 107 ? 17.984 -7.32 -9.234 1 96.5 107 LYS B N 1
ATOM 3298 C CA . LYS B 1 107 ? 19.297 -7.812 -9.68 1 96.5 107 LYS B CA 1
ATOM 3299 C C . LYS B 1 107 ? 19.188 -8.469 -11.047 1 96.5 107 LYS B C 1
ATOM 3301 O O . LYS B 1 107 ? 20.156 -9.086 -11.523 1 96.5 107 LYS B O 1
ATOM 3306 N N . GLY B 1 108 ? 18.047 -8.492 -11.578 1 97.12 108 GLY B N 1
ATOM 3307 C CA . GLY B 1 108 ? 17.875 -8.961 -12.945 1 97.12 108 GLY B CA 1
ATOM 3308 C C . GLY B 1 108 ? 17.703 -10.469 -13.039 1 97.12 108 GLY B C 1
ATOM 3309 O O . GLY B 1 108 ? 18.109 -11.086 -14.023 1 97.12 108 GLY B O 1
ATOM 3310 N N . TYR B 1 109 ? 17.172 -11.078 -12 1 98.31 109 TYR B N 1
ATOM 3311 C CA . TYR B 1 109 ? 17.016 -12.523 -11.992 1 98.31 109 TYR B CA 1
ATOM 3312 C C . TYR B 1 109 ? 15.57 -12.93 -12.219 1 98.31 109 TYR B C 1
ATOM 3314 O O . TYR B 1 109 ? 15.242 -14.117 -12.211 1 98.31 109 TYR B O 1
ATOM 3322 N N . VAL B 1 110 ? 14.656 -11.977 -12.352 1 98.81 110 VAL B N 1
ATOM 3323 C CA . VAL B 1 110 ? 13.234 -12.281 -12.414 1 98.81 110 VAL B CA 1
ATOM 3324 C C . VAL B 1 110 ? 12.625 -11.641 -13.664 1 98.81 110 VAL B C 1
ATOM 3326 O O . VAL B 1 110 ? 12.742 -10.43 -13.875 1 98.81 110 VAL B O 1
ATOM 3329 N N . THR B 1 111 ? 12.055 -12.406 -14.531 1 98.56 111 THR B N 1
ATOM 3330 C CA . THR B 1 111 ? 11.375 -11.883 -15.711 1 98.56 111 THR B CA 1
ATOM 3331 C C . THR B 1 111 ? 10.023 -11.273 -15.336 1 98.56 111 THR B C 1
ATOM 3333 O O . THR B 1 111 ? 9.617 -11.328 -14.18 1 98.56 111 THR B O 1
ATOM 3336 N N . SER B 1 112 ? 9.359 -10.703 -16.25 1 97.88 112 SER B N 1
ATOM 3337 C CA . SER B 1 112 ? 8.086 -10.031 -16.016 1 97.88 112 SER B CA 1
ATOM 3338 C C . SER B 1 112 ? 7.016 -11.016 -15.57 1 97.88 112 SER B C 1
ATOM 3340 O O . SER B 1 112 ? 7.137 -12.219 -15.805 1 97.88 112 SER B O 1
ATOM 3342 N N . VAL B 1 113 ? 6.031 -10.5 -14.898 1 98.12 113 VAL B N 1
ATOM 3343 C CA . VAL B 1 113 ? 4.875 -11.289 -14.492 1 98.12 113 VAL B CA 1
ATOM 3344 C C . VAL B 1 113 ? 4.086 -11.727 -15.727 1 98.12 113 VAL B C 1
ATOM 3346 O O . VAL B 1 113 ? 3.838 -10.922 -16.625 1 98.12 113 VAL B O 1
ATOM 3349 N N . LYS B 1 114 ? 3.748 -12.984 -15.727 1 96.38 114 LYS B N 1
ATOM 3350 C CA . LYS B 1 114 ? 3.012 -13.562 -16.844 1 96.38 114 LYS B CA 1
ATOM 3351 C C . LYS B 1 114 ? 1.59 -13.938 -16.438 1 96.38 114 LYS B C 1
ATOM 3353 O O . LYS B 1 114 ? 1.193 -13.719 -15.281 1 96.38 114 LYS B O 1
ATOM 3358 N N . MET B 1 115 ? 0.803 -14.383 -17.422 1 93.94 115 MET B N 1
ATOM 3359 C CA . MET B 1 115 ? -0.592 -14.758 -17.219 1 93.94 115 MET B CA 1
ATOM 3360 C C . MET B 1 115 ? -0.858 -16.172 -17.719 1 93.94 115 MET B C 1
ATOM 3362 O O . MET B 1 115 ? -0.976 -16.406 -18.922 1 93.94 115 MET B O 1
ATOM 3366 N N . GLN B 1 116 ? -1.05 -17.047 -16.828 1 92.75 116 GLN B N 1
ATOM 3367 C CA . GLN B 1 116 ? -1.247 -18.438 -17.219 1 92.75 116 GLN B CA 1
ATOM 3368 C C . GLN B 1 116 ? -2.656 -18.672 -17.75 1 92.75 116 GLN B C 1
ATOM 3370 O O . GLN B 1 116 ? -2.891 -19.609 -18.5 1 92.75 116 GLN B O 1
ATOM 3375 N N . GLY B 1 117 ? -3.59 -17.766 -17.297 1 88.31 117 GLY B N 1
ATOM 3376 C CA . GLY B 1 117 ? -4.965 -17.938 -17.734 1 88.31 117 GLY B CA 1
ATOM 3377 C C . GLY B 1 117 ? -5.648 -19.141 -17.109 1 88.31 117 GLY B C 1
ATOM 3378 O O . GLY B 1 117 ? -5.395 -19.469 -15.945 1 88.31 117 GLY B O 1
ATOM 3379 N N . ALA B 1 118 ? -6.547 -19.75 -17.812 1 84 118 ALA B N 1
ATOM 3380 C CA . ALA B 1 118 ? -7.379 -20.828 -17.281 1 84 118 ALA B CA 1
ATOM 3381 C C . ALA B 1 118 ? -6.637 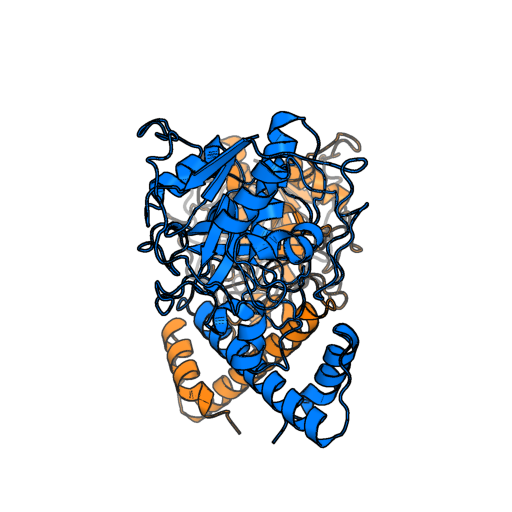-22.156 -17.312 1 84 118 ALA B C 1
ATOM 3383 O O . ALA B 1 118 ? -7.082 -23.125 -16.703 1 84 118 ALA B O 1
ATOM 3384 N N . CYS B 1 119 ? -5.492 -22.172 -18.016 1 89.38 119 CYS B N 1
ATOM 3385 C CA . CYS B 1 119 ? -4.684 -23.391 -18.047 1 89.38 119 CYS B CA 1
ATOM 3386 C C . CYS B 1 119 ? -4.004 -23.641 -16.703 1 89.38 119 CYS B C 1
ATOM 3388 O O . CYS B 1 119 ? -3.371 -22.734 -16.156 1 89.38 119 CYS B O 1
ATOM 3390 N N . GLY B 1 120 ? -4.191 -24.859 -16.125 1 89.06 120 GLY B N 1
ATOM 3391 C CA . GLY B 1 120 ? -3.516 -25.234 -14.891 1 89.06 120 GLY B CA 1
ATOM 3392 C C . GLY B 1 120 ? -2.02 -25.422 -15.062 1 89.06 120 GLY B C 1
ATOM 3393 O O . GLY B 1 120 ? -1.48 -26.484 -14.781 1 89.06 120 GLY B O 1
ATOM 3394 N N . ALA B 1 121 ? -1.352 -24.344 -15.508 1 92.31 121 ALA B N 1
ATOM 3395 C CA . ALA B 1 121 ? 0.051 -24.438 -15.906 1 92.31 121 ALA B CA 1
ATOM 3396 C C . ALA B 1 121 ? 0.956 -23.734 -14.898 1 92.31 121 ALA B C 1
ATOM 3398 O O . ALA B 1 121 ? 2.105 -23.422 -15.203 1 92.31 121 ALA B O 1
ATOM 3399 N N . CYS B 1 122 ? 0.443 -23.531 -13.648 1 94.75 122 CYS B N 1
ATOM 3400 C CA . CYS B 1 122 ? 1.226 -22.812 -12.648 1 94.75 122 CYS B CA 1
ATOM 3401 C C . CYS B 1 122 ? 2.564 -23.5 -12.414 1 94.75 122 CYS B C 1
ATOM 3403 O O . CYS B 1 122 ? 3.582 -22.828 -12.211 1 94.75 122 CYS B O 1
ATOM 3405 N N . TRP B 1 123 ? 2.568 -24.844 -12.469 1 94.62 123 TRP B N 1
ATOM 3406 C CA . TRP B 1 123 ? 3.791 -25.609 -12.289 1 94.62 123 TRP B CA 1
ATOM 3407 C C . TRP B 1 123 ? 4.82 -25.266 -13.359 1 94.62 123 TRP B C 1
ATOM 3409 O O . TRP B 1 123 ? 6.008 -25.109 -13.062 1 94.62 123 TRP B O 1
ATOM 3419 N N . ALA B 1 124 ? 4.359 -25.109 -14.523 1 96.44 124 ALA B N 1
ATOM 3420 C CA . ALA B 1 124 ? 5.246 -24.781 -15.641 1 96.44 124 ALA B CA 1
ATOM 3421 C C . ALA B 1 124 ? 5.82 -23.375 -15.5 1 96.44 124 ALA B C 1
ATOM 3423 O O . ALA B 1 124 ? 7.004 -23.156 -15.766 1 96.44 124 ALA B O 1
ATOM 3424 N N . PHE B 1 125 ? 4.949 -22.438 -15.07 1 96.94 125 PHE B N 1
ATOM 3425 C CA . PHE B 1 125 ? 5.395 -21.062 -14.891 1 96.94 125 PHE B CA 1
ATOM 3426 C C . PHE B 1 125 ? 6.41 -20.969 -13.758 1 96.94 125 PHE B C 1
ATOM 3428 O O . PHE B 1 125 ? 7.41 -20.25 -13.875 1 96.94 125 PHE B O 1
ATOM 3435 N N . SER B 1 126 ? 6.148 -21.625 -12.711 1 97.62 126 SER B N 1
ATOM 3436 C CA . SER B 1 126 ? 7.055 -21.641 -11.562 1 97.62 126 SER B CA 1
ATOM 3437 C C . SER B 1 126 ? 8.43 -22.172 -11.953 1 97.62 126 SER B C 1
ATOM 3439 O O . SER B 1 126 ? 9.453 -21.562 -11.656 1 97.62 126 SER B O 1
ATOM 3441 N N . VAL B 1 127 ? 8.438 -23.297 -12.641 1 97.5 127 VAL B N 1
ATOM 3442 C CA . VAL B 1 127 ? 9.672 -23.953 -13.047 1 97.5 127 VAL B CA 1
ATOM 3443 C C . VAL B 1 127 ? 10.438 -23.078 -14.031 1 97.5 127 VAL B C 1
ATOM 3445 O O . VAL B 1 127 ? 11.648 -22.891 -13.891 1 97.5 127 VAL B O 1
ATOM 3448 N N . ALA B 1 128 ? 9.727 -22.594 -15.039 1 98.38 128 ALA B N 1
ATOM 3449 C CA . ALA B 1 128 ? 10.375 -21.703 -16 1 98.38 128 ALA B CA 1
ATOM 3450 C C . ALA B 1 128 ? 11.023 -20.516 -15.305 1 98.38 128 ALA B C 1
ATOM 3452 O O . ALA B 1 128 ? 12.156 -20.141 -15.625 1 98.38 128 ALA B O 1
ATOM 3453 N N . GLY B 1 129 ? 10.305 -19.938 -14.336 1 98.62 129 GLY B N 1
ATOM 3454 C CA . GLY B 1 129 ? 10.844 -18.812 -13.602 1 98.62 129 GLY B CA 1
ATOM 3455 C C . GLY B 1 129 ? 12.117 -19.141 -12.852 1 98.62 129 GLY B C 1
ATOM 3456 O O . GLY B 1 129 ? 13.062 -18.344 -12.859 1 98.62 129 GLY B O 1
ATOM 3457 N N . ALA B 1 130 ? 12.133 -20.25 -12.18 1 98.56 130 ALA B N 1
ATOM 3458 C CA . ALA B 1 130 ? 13.328 -20.672 -11.453 1 98.56 130 ALA B CA 1
ATOM 3459 C C . ALA B 1 130 ? 14.508 -20.875 -12.406 1 98.56 130 ALA B C 1
ATOM 3461 O O . ALA B 1 130 ? 15.633 -20.453 -12.102 1 98.56 130 ALA B O 1
ATOM 3462 N N . LEU B 1 131 ? 14.266 -21.469 -13.531 1 98.62 131 LEU B N 1
ATOM 3463 C CA . LEU B 1 131 ? 15.297 -21.688 -14.531 1 98.62 131 LEU B CA 1
ATOM 3464 C C . LEU B 1 131 ? 15.812 -20.359 -15.078 1 98.62 131 LEU B C 1
ATOM 3466 O O . LEU B 1 131 ? 17.016 -20.188 -15.312 1 98.62 131 LEU B O 1
ATOM 3470 N N . GLU B 1 132 ? 14.883 -19.422 -15.328 1 98.69 132 GLU B N 1
ATOM 3471 C CA . GLU B 1 132 ? 15.273 -18.109 -15.805 1 98.69 132 GLU B CA 1
ATOM 3472 C C . GLU B 1 132 ? 16.25 -17.438 -14.836 1 98.69 132 GLU B C 1
ATOM 3474 O O . GLU B 1 132 ? 17.234 -16.844 -15.266 1 98.69 132 GLU B O 1
ATOM 3479 N N . GLY B 1 133 ? 15.914 -17.516 -13.586 1 98.31 133 GLY B N 1
ATOM 3480 C CA . GLY B 1 133 ? 16.812 -16.953 -12.586 1 98.31 133 GLY B CA 1
ATOM 3481 C C . GLY B 1 133 ? 18.203 -17.562 -12.617 1 98.31 133 GLY B C 1
ATOM 3482 O O . GLY B 1 133 ? 19.203 -16.844 -12.586 1 98.31 133 GLY B O 1
ATOM 3483 N N . GLN B 1 134 ? 18.281 -18.875 -12.711 1 97.38 134 GLN B N 1
ATOM 3484 C CA . GLN B 1 134 ? 19.562 -19.562 -12.758 1 97.38 134 GLN B CA 1
ATOM 3485 C C . GLN B 1 134 ? 20.328 -19.219 -14.039 1 97.38 134 GLN B C 1
ATOM 3487 O O . GLN B 1 134 ? 21.547 -19.078 -14.023 1 97.38 134 GLN B O 1
ATOM 3492 N N . LEU B 1 135 ? 19.594 -19.156 -15.07 1 97.69 135 LEU B N 1
ATOM 3493 C CA . LEU B 1 135 ? 20.203 -18.766 -16.344 1 97.69 135 LEU B CA 1
ATOM 3494 C C . LEU B 1 135 ? 20.828 -17.375 -16.234 1 97.69 135 LEU B C 1
ATOM 3496 O O . LEU B 1 135 ? 21.969 -17.172 -16.672 1 97.69 135 LEU B O 1
ATOM 3500 N N . ALA B 1 136 ? 20.078 -16.469 -15.695 1 97.94 136 ALA B N 1
ATOM 3501 C CA . ALA B 1 136 ? 20.594 -15.125 -15.5 1 97.94 136 ALA B CA 1
ATOM 3502 C C . ALA B 1 136 ? 21.844 -15.141 -14.617 1 97.94 136 ALA B C 1
ATOM 3504 O O . ALA B 1 136 ? 22.828 -14.445 -14.906 1 97.94 136 ALA B O 1
ATOM 3505 N N . LYS B 1 137 ? 21.75 -15.898 -13.625 1 96 137 LYS B N 1
ATOM 3506 C CA . LYS B 1 137 ? 22.891 -16 -12.703 1 96 137 LYS B CA 1
ATOM 3507 C C . LYS B 1 137 ? 24.125 -16.547 -13.406 1 96 137 LYS B C 1
ATOM 3509 O O . LYS B 1 137 ? 25.234 -16.047 -13.203 1 96 137 LYS B O 1
ATOM 3514 N N . THR B 1 138 ? 23.984 -17.469 -14.227 1 95.31 138 THR B N 1
ATOM 3515 C CA . THR B 1 138 ? 25.094 -18.188 -14.852 1 95.31 138 THR B CA 1
ATOM 3516 C C . THR B 1 138 ? 25.625 -17.422 -16.062 1 95.31 138 THR B C 1
ATOM 3518 O O . THR B 1 138 ? 26.828 -17.422 -16.312 1 95.31 138 THR B O 1
ATOM 3521 N N . THR B 1 139 ? 24.781 -16.797 -16.766 1 96.12 139 THR B N 1
ATOM 3522 C CA . THR B 1 139 ? 25.188 -16.234 -18.047 1 96.12 139 THR B CA 1
ATOM 3523 C C . THR B 1 139 ? 25.188 -14.711 -18 1 96.12 139 THR B C 1
ATOM 3525 O O . THR B 1 139 ? 25.75 -14.055 -18.875 1 96.12 139 THR B O 1
ATOM 3528 N N . GLY B 1 140 ? 24.469 -14.164 -17.016 1 96.44 140 GLY B N 1
ATOM 3529 C CA . GLY B 1 140 ? 24.328 -12.727 -16.953 1 96.44 140 GLY B CA 1
ATOM 3530 C C . GLY B 1 140 ? 23.203 -12.203 -17.828 1 96.44 140 GLY B C 1
ATOM 3531 O O . GLY B 1 140 ? 22.969 -10.992 -17.906 1 96.44 140 GLY B O 1
ATOM 3532 N N . LYS B 1 141 ? 22.516 -13.156 -18.453 1 96.31 141 LYS B N 1
ATOM 3533 C CA . LYS B 1 141 ? 21.438 -12.75 -19.344 1 96.31 141 LYS B CA 1
ATOM 3534 C C . LYS B 1 141 ? 20.078 -13.273 -18.859 1 96.31 141 LYS B C 1
ATOM 3536 O O . LYS B 1 141 ? 19.922 -14.469 -18.609 1 96.31 141 LYS B O 1
ATOM 3541 N N . LEU B 1 142 ? 19.172 -12.344 -18.734 1 97.62 142 LEU B N 1
ATOM 3542 C CA . LEU B 1 142 ? 17.812 -12.719 -18.359 1 97.62 142 LEU B CA 1
ATOM 3543 C C . LEU B 1 142 ? 16.969 -13.008 -19.609 1 97.62 142 LEU B C 1
ATOM 3545 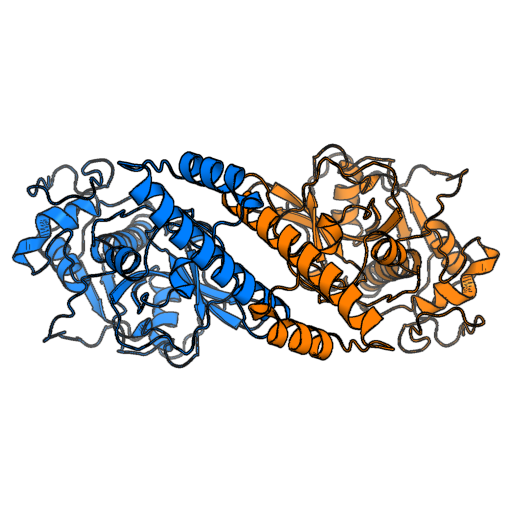O O . LEU B 1 142 ? 16.781 -12.133 -20.453 1 97.62 142 LEU B O 1
ATOM 3549 N N . VAL B 1 143 ? 16.516 -14.203 -19.734 1 97.62 143 VAL B N 1
ATOM 3550 C CA . VAL B 1 143 ? 15.758 -14.656 -20.891 1 97.62 143 VAL B CA 1
ATOM 3551 C C . VAL B 1 143 ? 14.43 -15.258 -20.438 1 97.62 143 VAL B C 1
ATOM 3553 O O . VAL B 1 143 ? 14.391 -16.016 -19.469 1 97.62 143 VAL B O 1
ATOM 3556 N N . ASP B 1 144 ? 13.352 -14.852 -21.141 1 98.5 144 ASP B N 1
ATOM 3557 C CA . ASP B 1 144 ? 12.07 -15.5 -20.906 1 98.5 144 ASP B CA 1
ATOM 3558 C C . ASP B 1 144 ? 12.062 -16.922 -21.453 1 98.5 144 ASP B C 1
ATOM 3560 O O . ASP B 1 144 ? 12.211 -17.125 -22.672 1 98.5 144 ASP B O 1
ATOM 3564 N N . LEU B 1 145 ? 11.859 -17.875 -20.594 1 98.56 145 LEU B N 1
ATOM 3565 C CA . LEU B 1 145 ? 11.742 -19.266 -21.031 1 98.56 145 LEU B CA 1
ATOM 3566 C C . LEU B 1 145 ? 10.281 -19.656 -21.234 1 98.56 145 LEU B C 1
ATOM 3568 O O . LEU B 1 145 ? 9.383 -18.938 -20.781 1 98.56 145 LEU B O 1
ATOM 3572 N N . SER B 1 146 ? 10.039 -20.75 -21.875 1 98.62 146 SER B N 1
ATOM 3573 C CA . SER B 1 146 ? 8.703 -21.078 -22.359 1 98.62 146 SER B CA 1
ATOM 3574 C C . SER B 1 146 ? 7.973 -22 -21.391 1 98.62 146 SER B C 1
ATOM 3576 O O . SER B 1 146 ? 8.258 -23.203 -21.344 1 98.62 146 SER B O 1
ATOM 3578 N N . PRO B 1 147 ? 6.988 -21.484 -20.703 1 97.94 147 PRO B N 1
ATOM 3579 C CA . PRO B 1 147 ? 6.133 -22.406 -19.969 1 97.94 147 PRO B CA 1
ATOM 3580 C C . PRO B 1 147 ? 5.367 -23.359 -20.875 1 97.94 147 PRO B C 1
ATOM 3582 O O . PRO B 1 147 ? 5.105 -24.516 -20.5 1 97.94 147 PRO B O 1
ATOM 3585 N N . GLN B 1 148 ? 5.043 -22.938 -22.109 1 98.25 148 GLN B N 1
ATOM 3586 C CA . GLN B 1 148 ? 4.301 -23.781 -23.047 1 98.25 148 GLN B CA 1
ATOM 3587 C C . GLN B 1 148 ? 5.102 -25.016 -23.438 1 98.25 148 GLN B C 1
ATOM 3589 O O . GLN B 1 148 ? 4.531 -26.078 -23.656 1 98.25 148 GLN B O 1
ATOM 3594 N N . ASN B 1 149 ? 6.371 -24.812 -23.578 1 98.56 149 ASN B N 1
ATOM 3595 C CA . ASN B 1 149 ? 7.242 -25.938 -23.844 1 98.56 149 ASN B CA 1
ATOM 3596 C C . ASN B 1 149 ? 7.09 -27.031 -22.781 1 98.56 149 ASN B C 1
ATOM 3598 O O . ASN B 1 149 ? 7.039 -28.219 -23.109 1 98.56 149 ASN B O 1
ATOM 3602 N N . LEU B 1 150 ? 6.977 -26.703 -21.562 1 97.62 150 LEU B N 1
ATOM 3603 C CA . LEU B 1 150 ? 6.789 -27.656 -20.469 1 97.62 150 LEU B CA 1
ATOM 3604 C C . LEU B 1 150 ? 5.395 -28.266 -20.516 1 97.62 150 LEU B C 1
ATOM 3606 O O . LEU B 1 150 ? 5.234 -29.484 -20.359 1 97.62 150 LEU B O 1
ATOM 3610 N N . VAL B 1 151 ? 4.41 -27.438 -20.766 1 96.38 151 VAL B N 1
ATOM 3611 C CA . VAL B 1 151 ? 3.018 -27.875 -20.812 1 96.38 151 VAL B CA 1
ATOM 3612 C C . VAL B 1 151 ? 2.842 -28.938 -21.875 1 96.38 151 VAL B C 1
ATOM 3614 O O . VAL B 1 151 ? 2.225 -29.984 -21.641 1 96.38 151 VAL B O 1
ATOM 3617 N N . ASP B 1 152 ? 3.471 -28.719 -23 1 98 152 ASP B N 1
ATOM 3618 C CA . ASP B 1 152 ? 3.23 -29.562 -24.156 1 98 152 ASP B CA 1
ATOM 3619 C C . ASP B 1 152 ? 4.109 -30.812 -24.125 1 98 152 ASP B C 1
ATOM 3621 O O . ASP B 1 152 ? 3.73 -31.875 -24.641 1 98 152 ASP B O 1
ATOM 3625 N N . CYS B 1 153 ? 5.234 -30.734 -23.531 1 98.19 153 CYS B N 1
ATOM 3626 C CA . CYS B 1 153 ? 6.234 -31.734 -23.875 1 98.19 153 CYS B CA 1
ATOM 3627 C C . CYS B 1 153 ? 6.566 -32.594 -22.688 1 98.19 153 CYS B C 1
ATOM 3629 O O . CYS B 1 153 ? 7.27 -33.625 -22.812 1 98.19 153 CYS B O 1
ATOM 3631 N N . SER B 1 154 ? 6.016 -32.344 -21.516 1 95.88 154 SER B N 1
ATOM 3632 C CA . SER B 1 154 ? 6.484 -33.062 -20.344 1 95.88 154 SER B CA 1
ATOM 3633 C C . SER B 1 154 ? 5.484 -34.125 -19.922 1 95.88 154 SER B C 1
ATOM 3635 O O . SER B 1 154 ? 5.527 -34.625 -18.797 1 95.88 154 SER B O 1
ATOM 3637 N N . GLY B 1 155 ? 4.602 -34.5 -20.766 1 94 155 GLY B N 1
ATOM 3638 C CA . GLY B 1 155 ? 3.57 -35.5 -20.469 1 94 155 GLY B CA 1
ATOM 3639 C C . GLY B 1 155 ? 4.133 -36.844 -20.047 1 94 155 GLY B C 1
ATOM 3640 O O . GLY B 1 155 ? 3.604 -37.469 -19.125 1 94 155 GLY B O 1
ATOM 3641 N N . LYS B 1 156 ? 5.199 -37.281 -20.703 1 94.5 156 LYS B N 1
ATOM 3642 C CA . LYS B 1 156 ? 5.797 -38.594 -20.438 1 94.5 156 LYS B CA 1
ATOM 3643 C C . LYS B 1 156 ? 6.348 -38.688 -19.016 1 94.5 156 LYS B C 1
ATOM 3645 O O . LYS B 1 156 ? 6.602 -39.75 -18.5 1 94.5 156 LYS B O 1
ATOM 3650 N N . TYR B 1 157 ? 6.504 -37.531 -18.375 1 93.25 157 TYR B N 1
ATOM 3651 C CA . TYR B 1 157 ? 7.078 -37.5 -17.047 1 93.25 157 TYR B CA 1
ATOM 3652 C C . TYR B 1 157 ? 5.988 -37.438 -15.977 1 93.25 157 TYR B C 1
ATOM 3654 O O . TYR B 1 157 ? 6.277 -37.344 -14.781 1 93.25 157 TYR B O 1
ATOM 3662 N N . GLY B 1 158 ? 4.711 -37.438 -16.438 1 90.31 158 GLY B N 1
ATOM 3663 C CA . GLY B 1 158 ? 3.594 -37.469 -15.508 1 90.31 158 GLY B CA 1
ATOM 3664 C C . GLY B 1 158 ? 2.842 -36.156 -15.406 1 90.31 158 GLY B C 1
ATOM 3665 O O . GLY B 1 158 ? 1.896 -36.031 -14.625 1 90.31 158 GLY B O 1
ATOM 3666 N N . ASN B 1 159 ? 3.254 -35.156 -16.109 1 92.44 159 ASN B N 1
ATOM 3667 C CA . ASN B 1 159 ? 2.502 -33.906 -16.172 1 92.44 159 ASN B CA 1
ATOM 3668 C C . ASN B 1 159 ? 1.329 -34 -17.141 1 92.44 159 ASN B C 1
ATOM 3670 O O . ASN B 1 159 ? 1.381 -34.781 -18.109 1 92.44 159 ASN B O 1
ATOM 3674 N N . HIS B 1 160 ? 0.294 -33.219 -16.906 1 91.69 160 HIS B N 1
ATOM 3675 C CA . HIS B 1 160 ? -0.931 -33.344 -17.688 1 91.69 160 HIS B CA 1
ATOM 3676 C C . HIS B 1 160 ? -1.306 -32 -18.328 1 91.69 160 HIS B C 1
ATOM 3678 O O . HIS B 1 160 ? -2.48 -31.641 -18.359 1 91.69 160 HIS B O 1
ATOM 3684 N N . GLY B 1 161 ? -0.286 -31.266 -18.719 1 92.38 161 GLY B N 1
ATOM 3685 C CA . GLY B 1 161 ? -0.544 -30 -19.391 1 92.38 161 GLY B CA 1
ATOM 3686 C C . GLY B 1 161 ? -1.414 -29.062 -18.578 1 92.38 161 GLY B C 1
ATOM 3687 O O . GLY B 1 161 ? -1.108 -28.781 -17.422 1 92.38 161 GLY B O 1
ATOM 3688 N N . CYS B 1 162 ? -2.52 -28.703 -19.156 1 91 162 CYS B N 1
ATOM 3689 C CA . CYS B 1 162 ? -3.424 -27.75 -18.516 1 91 162 CYS B CA 1
ATOM 3690 C C . CYS B 1 162 ? -4.219 -28.422 -17.406 1 91 162 CYS B C 1
ATOM 3692 O O . CYS B 1 162 ? -4.934 -27.75 -16.656 1 91 162 CYS B O 1
ATOM 3694 N N . ASN B 1 163 ? -4.027 -29.594 -17.188 1 89 163 ASN B N 1
ATOM 3695 C CA . ASN B 1 163 ? -4.711 -30.312 -16.125 1 89 163 ASN B CA 1
ATOM 3696 C C . ASN B 1 163 ? -3.791 -30.547 -14.93 1 89 163 ASN B C 1
ATOM 3698 O O . ASN B 1 163 ? -4.105 -31.359 -14.047 1 89 163 ASN B O 1
ATOM 3702 N N . GLY B 1 164 ? -2.643 -29.938 -15.016 1 89.12 164 GLY B N 1
ATOM 3703 C CA . GLY B 1 164 ? -1.785 -29.984 -13.844 1 89.12 164 GLY B CA 1
ATOM 3704 C C . GLY B 1 164 ? -0.438 -30.625 -14.109 1 89.12 164 GLY B C 1
ATOM 3705 O O . GLY B 1 164 ? -0.218 -31.203 -15.172 1 89.12 164 GLY B O 1
ATOM 3706 N N . GLY B 1 165 ? 0.399 -30.516 -13.133 1 91.62 165 GLY B N 1
ATOM 3707 C CA . GLY B 1 165 ? 1.749 -31.062 -13.148 1 91.62 165 GLY B CA 1
ATOM 3708 C C . GLY B 1 165 ? 2.508 -30.797 -11.859 1 91.62 165 GLY B C 1
ATOM 3709 O O . GLY B 1 165 ? 1.938 -30.297 -10.883 1 91.62 165 GLY B O 1
ATOM 3710 N N . TYR B 1 166 ? 3.713 -31.234 -11.938 1 92.12 166 TYR B N 1
ATOM 3711 C CA . TYR B 1 166 ? 4.547 -31.078 -10.75 1 92.12 166 TYR B CA 1
ATOM 3712 C C . TYR B 1 166 ? 5.91 -30.516 -11.109 1 92.12 166 TYR B C 1
ATOM 3714 O O . TYR B 1 166 ? 6.465 -30.844 -12.164 1 92.12 166 TYR B O 1
ATOM 3722 N N . ILE B 1 167 ? 6.418 -29.781 -10.203 1 93.5 167 ILE B N 1
ATOM 3723 C CA . ILE B 1 167 ? 7.617 -28.984 -10.438 1 93.5 167 ILE B CA 1
ATOM 3724 C C . ILE B 1 167 ? 8.797 -29.906 -10.758 1 93.5 167 ILE B C 1
ATOM 3726 O O . ILE B 1 167 ? 9.492 -29.703 -11.75 1 93.5 167 ILE B O 1
ATOM 3730 N N . SER B 1 168 ? 9.008 -30.938 -9.953 1 92.94 168 SER B N 1
ATOM 3731 C CA . SER B 1 168 ? 10.18 -31.797 -10.148 1 92.94 168 SER B CA 1
ATOM 3732 C C . SER B 1 168 ? 10.102 -32.531 -11.477 1 92.94 168 SER B C 1
ATOM 3734 O O . SER B 1 168 ? 11.125 -32.75 -12.125 1 92.94 168 SER B O 1
ATOM 3736 N N . ARG B 1 169 ? 8.922 -32.906 -11.898 1 93.88 169 ARG B N 1
ATOM 3737 C CA . ARG B 1 169 ? 8.727 -33.625 -13.172 1 93.88 169 ARG B CA 1
ATOM 3738 C C . ARG B 1 169 ? 9.086 -32.688 -14.344 1 93.88 169 ARG B C 1
ATOM 3740 O O . ARG B 1 169 ? 9.633 -33.156 -15.344 1 93.88 169 ARG B O 1
ATOM 3747 N N . ALA B 1 170 ? 8.734 -31.484 -14.164 1 95.5 170 ALA B N 1
ATOM 3748 C CA . ALA B 1 170 ? 9.07 -30.516 -15.195 1 95.5 170 ALA B CA 1
ATOM 3749 C C . ALA B 1 170 ? 10.578 -30.297 -15.281 1 95.5 170 ALA B C 1
ATOM 3751 O O . ALA B 1 170 ? 11.141 -30.234 -16.375 1 95.5 170 ALA B O 1
ATOM 3752 N N . PHE B 1 171 ? 11.242 -30.188 -14.133 1 96.62 171 PHE B N 1
ATOM 3753 C CA . PHE B 1 171 ? 12.695 -30.094 -14.141 1 96.62 171 PHE B CA 1
ATOM 3754 C C . PHE B 1 171 ? 13.32 -31.312 -14.797 1 96.62 171 PHE B C 1
ATOM 3756 O O . PHE B 1 171 ? 14.25 -31.188 -15.594 1 96.62 171 PHE B O 1
ATOM 3763 N N . GLN B 1 172 ? 12.805 -32.5 -14.453 1 96.12 172 GLN B N 1
ATOM 3764 C CA . GLN B 1 172 ? 13.352 -33.719 -15 1 96.12 172 GLN B CA 1
ATOM 3765 C C . GLN B 1 172 ? 13.219 -33.75 -16.531 1 96.12 172 GLN B C 1
ATOM 3767 O O . GLN B 1 172 ? 14.133 -34.219 -17.219 1 96.12 172 GLN B O 1
ATOM 3772 N N . TYR B 1 173 ? 12.102 -33.312 -17 1 97.19 173 TYR B N 1
ATOM 3773 C CA . TYR B 1 173 ? 11.945 -33.219 -18.453 1 97.19 173 TYR B CA 1
ATOM 3774 C C . TYR B 1 173 ? 13.062 -32.375 -19.047 1 97.19 173 TYR B C 1
ATOM 3776 O O . TYR B 1 173 ? 13.688 -32.75 -20.047 1 97.19 173 TYR B O 1
ATOM 3784 N N . VAL B 1 174 ? 13.336 -31.172 -18.484 1 98.06 174 VAL B N 1
ATOM 3785 C CA . VAL B 1 174 ? 14.328 -30.266 -19.031 1 98.06 174 VAL B CA 1
ATOM 3786 C C . VAL B 1 174 ? 15.711 -30.906 -19 1 98.06 174 VAL B C 1
ATOM 3788 O O . VAL B 1 174 ? 16.5 -30.766 -19.938 1 98.06 174 VAL B O 1
ATOM 3791 N N . ILE B 1 175 ? 16.016 -31.656 -17.938 1 97.31 175 ILE B N 1
ATOM 3792 C CA . ILE B 1 175 ? 17.281 -32.375 -17.812 1 97.31 175 ILE B CA 1
ATOM 3793 C C . ILE B 1 175 ? 17.422 -33.375 -18.922 1 97.31 175 ILE B C 1
ATOM 3795 O O . ILE B 1 175 ? 18.391 -33.344 -19.688 1 97.31 175 ILE B O 1
ATOM 3799 N N . ASP B 1 176 ? 16.438 -34.219 -19.078 1 97.69 176 ASP B N 1
ATOM 3800 C CA . ASP B 1 176 ? 16.5 -35.344 -20.031 1 97.69 176 ASP B CA 1
ATOM 3801 C C . ASP B 1 176 ? 16.453 -34.844 -21.469 1 97.69 176 ASP B C 1
ATOM 3803 O O . ASP B 1 176 ? 17.094 -35.406 -22.359 1 97.69 176 ASP B O 1
ATOM 3807 N N . ASN B 1 177 ? 15.633 -33.812 -21.625 1 97.44 177 ASN B N 1
ATOM 3808 C CA . ASN B 1 177 ? 15.477 -33.219 -22.953 1 97.44 177 ASN B CA 1
ATOM 3809 C C . ASN B 1 177 ? 16.703 -32.406 -23.359 1 97.44 177 ASN B C 1
ATOM 3811 O O . ASN B 1 177 ? 16.859 -32.062 -24.516 1 97.44 177 ASN B O 1
ATOM 3815 N N . GLN B 1 178 ? 17.516 -32.094 -22.406 1 96.5 178 GLN B N 1
ATOM 3816 C CA . GLN B 1 178 ? 18.719 -31.297 -22.547 1 96.5 178 GLN B CA 1
ATOM 3817 C C . GLN B 1 178 ? 18.391 -29.891 -23.031 1 96.5 178 GLN B C 1
ATOM 3819 O O . GLN B 1 178 ? 19.078 -29.359 -23.922 1 96.5 178 GLN B O 1
ATOM 3824 N N . GLY B 1 179 ? 17.25 -29.438 -22.516 1 97.06 179 GLY B N 1
ATOM 3825 C CA . GLY B 1 179 ? 16.984 -28.047 -22.875 1 97.06 179 GLY B CA 1
ATOM 3826 C C . GLY B 1 179 ? 15.531 -27.656 -22.766 1 97.06 179 GLY B C 1
ATOM 3827 O O . GLY B 1 179 ? 14.664 -28.516 -22.594 1 97.06 179 GLY B O 1
ATOM 3828 N N . ILE B 1 180 ? 15.32 -26.359 -22.844 1 98.19 180 ILE B N 1
ATOM 3829 C CA . ILE B 1 180 ? 14.023 -25.719 -22.922 1 98.19 180 ILE B CA 1
ATOM 3830 C C . ILE B 1 180 ? 14.102 -24.516 -23.859 1 98.19 180 ILE B C 1
ATOM 3832 O O . ILE B 1 180 ? 15.125 -23.828 -23.922 1 98.19 180 ILE B O 1
ATOM 3836 N N . ASP B 1 181 ? 13.023 -24.266 -24.547 1 98.19 181 ASP B N 1
ATOM 3837 C CA . ASP B 1 181 ? 12.977 -23.172 -25.516 1 98.19 181 ASP B CA 1
ATOM 3838 C C . ASP B 1 181 ? 12.672 -21.844 -24.812 1 98.19 181 ASP B C 1
ATOM 3840 O O . ASP B 1 181 ? 12.156 -21.828 -23.703 1 98.19 181 ASP B O 1
ATOM 3844 N N . SER B 1 182 ? 13.023 -20.781 -25.516 1 97.75 182 SER B N 1
ATOM 3845 C CA . SER B 1 182 ? 12.602 -19.453 -25.078 1 97.75 182 SER B CA 1
ATOM 3846 C C . SER B 1 182 ? 11.117 -19.219 -25.344 1 97.75 182 SER B C 1
ATOM 3848 O O . SER B 1 182 ? 10.523 -19.891 -26.188 1 97.75 182 SER B O 1
ATOM 3850 N N . ASP B 1 183 ? 10.594 -18.312 -24.578 1 97.5 183 ASP B N 1
ATOM 3851 C CA . ASP B 1 183 ? 9.211 -17.922 -24.828 1 97.5 183 ASP B CA 1
ATOM 3852 C C . ASP B 1 183 ? 9.039 -17.328 -26.219 1 97.5 183 ASP B C 1
ATOM 3854 O O . ASP B 1 183 ? 7.988 -17.484 -26.844 1 97.5 183 ASP B O 1
ATOM 3858 N N . ALA B 1 184 ? 10.016 -16.688 -26.766 1 97.19 184 ALA B N 1
ATOM 3859 C CA . ALA B 1 184 ? 9.984 -16.078 -28.094 1 97.19 184 ALA B CA 1
ATOM 3860 C C . ALA B 1 184 ? 9.828 -17.156 -29.188 1 97.19 184 ALA B C 1
ATOM 3862 O O . ALA B 1 184 ? 9.078 -16.969 -30.141 1 97.19 184 ALA B O 1
ATOM 3863 N N . SER B 1 185 ? 10.516 -18.234 -29.031 1 97.62 185 SER B N 1
ATOM 3864 C CA . SER B 1 185 ? 10.508 -19.297 -30.031 1 97.62 185 SER B CA 1
ATOM 3865 C C . SER B 1 185 ? 9.359 -20.281 -29.797 1 97.62 185 SER B C 1
ATOM 3867 O O . SER B 1 185 ? 8.953 -20.984 -30.719 1 97.62 185 SER B O 1
ATOM 3869 N N . TYR B 1 186 ? 8.852 -20.328 -28.609 1 98.12 186 TYR B N 1
ATOM 3870 C CA . TYR B 1 186 ? 7.77 -21.219 -28.203 1 98.12 186 TYR B CA 1
ATOM 3871 C C . TYR B 1 186 ? 6.773 -20.5 -27.312 1 98.12 186 TYR B C 1
ATOM 3873 O O . TYR B 1 186 ? 6.695 -20.781 -26.109 1 98.12 186 TYR B O 1
ATOM 3881 N N . PRO B 1 187 ? 5.996 -19.609 -27.891 1 97.94 187 PRO B N 1
ATOM 3882 C CA . PRO B 1 187 ? 5.133 -18.719 -27.109 1 97.94 187 PRO B CA 1
ATOM 3883 C C . PRO B 1 187 ? 4.016 -19.453 -26.391 1 97.94 187 PRO B C 1
ATOM 3885 O O . PRO B 1 187 ? 3.508 -20.469 -26.891 1 97.94 187 PRO B O 1
ATOM 3888 N N . TYR B 1 188 ? 3.65 -18.938 -25.281 1 97.69 188 TYR B N 1
ATOM 3889 C CA . TYR B 1 188 ? 2.592 -19.516 -24.469 1 97.69 188 TYR B CA 1
ATOM 3890 C C . TYR B 1 188 ? 1.236 -19.375 -25.141 1 97.69 188 TYR B C 1
ATOM 3892 O O . TYR B 1 188 ? 0.862 -18.281 -25.594 1 97.69 188 TYR B O 1
ATOM 3900 N N . THR B 1 189 ? 0.492 -20.453 -25.219 1 96.94 189 THR B N 1
ATOM 3901 C CA . THR B 1 189 ? -0.822 -20.438 -25.859 1 96.94 189 THR B CA 1
ATOM 3902 C C . THR B 1 189 ? -1.919 -20.719 -24.828 1 96.94 189 THR B C 1
ATOM 3904 O O . THR B 1 189 ? -3.094 -20.453 -25.078 1 96.94 189 THR B O 1
ATOM 3907 N N . GLY B 1 190 ? -1.59 -21.406 -23.734 1 93.69 190 GLY B N 1
ATOM 3908 C CA . GLY B 1 190 ? -2.533 -21.672 -22.656 1 93.69 190 GLY B CA 1
ATOM 3909 C C . GLY B 1 190 ? -3.447 -22.844 -22.953 1 93.69 190 GLY B C 1
ATOM 3910 O O . GLY B 1 190 ? -4.535 -22.953 -22.375 1 93.69 190 GLY B O 1
ATOM 3911 N N . ARG B 1 191 ? -3.098 -23.641 -23.875 1 94.75 191 ARG B N 1
ATOM 3912 C CA . ARG B 1 191 ? -3.814 -24.875 -24.188 1 94.75 191 ARG B CA 1
ATOM 3913 C C . ARG B 1 191 ? -2.844 -26.016 -24.438 1 94.75 191 ARG B C 1
ATOM 3915 O O . ARG B 1 191 ? -1.65 -25.797 -24.656 1 94.75 191 ARG B O 1
ATOM 3922 N N . ASP B 1 192 ? -3.438 -27.234 -24.375 1 94.69 192 ASP B N 1
ATOM 3923 C CA . ASP B 1 192 ? -2.611 -28.391 -24.672 1 94.69 192 ASP B CA 1
ATOM 3924 C C . ASP B 1 192 ? -2.361 -28.531 -26.172 1 94.69 192 ASP B C 1
ATOM 3926 O O . ASP B 1 192 ? -3.305 -28.672 -26.953 1 94.69 192 ASP B O 1
ATOM 3930 N N . ASP B 1 193 ? -1.164 -28.469 -26.547 1 96.75 193 ASP B N 1
ATOM 3931 C CA . ASP B 1 193 ? -0.748 -28.625 -27.938 1 96.75 193 ASP B CA 1
ATOM 3932 C C . ASP B 1 193 ? 0.277 -29.75 -28.078 1 96.75 193 ASP B C 1
ATOM 3934 O O . ASP B 1 193 ? 0.839 -30.203 -27.078 1 96.75 193 ASP B O 1
ATOM 3938 N N . PRO B 1 194 ? 0.461 -30.266 -29.344 1 96.81 194 PRO B N 1
ATOM 3939 C CA . PRO B 1 194 ? 1.564 -31.219 -29.531 1 96.81 194 PRO B CA 1
ATOM 3940 C C . PRO B 1 194 ? 2.93 -30.594 -29.25 1 96.81 194 PRO B C 1
ATOM 3942 O O . PRO B 1 194 ? 3.135 -29.406 -29.516 1 96.81 194 PRO B O 1
ATOM 3945 N N . CYS B 1 195 ? 3.793 -31.422 -28.703 1 97.81 195 CYS B N 1
ATOM 3946 C CA . CYS B 1 195 ? 5.145 -30.953 -28.406 1 97.81 195 CYS B CA 1
ATOM 3947 C C . CYS B 1 195 ? 5.844 -30.5 -29.688 1 97.81 195 CYS B C 1
ATOM 3949 O O . CYS B 1 195 ? 5.914 -31.25 -30.656 1 97.81 195 CYS B O 1
ATOM 3951 N N . ARG B 1 196 ? 6.367 -29.344 -29.688 1 96.88 196 ARG B N 1
ATOM 3952 C CA . ARG B 1 196 ? 7.062 -28.797 -30.844 1 96.88 196 ARG B CA 1
ATOM 3953 C C . ARG B 1 196 ? 8.453 -28.297 -30.469 1 96.88 196 ARG B C 1
ATOM 3955 O O . ARG B 1 196 ? 8.953 -27.344 -31.062 1 96.88 196 ARG B O 1
ATOM 3962 N N . TYR B 1 197 ? 8.992 -28.859 -29.453 1 96.94 197 TYR B N 1
ATOM 3963 C CA . TYR B 1 197 ? 10.336 -28.453 -29.031 1 96.94 197 TYR B CA 1
ATOM 3964 C C . TYR B 1 197 ? 11.312 -28.547 -30.203 1 96.94 197 TYR B C 1
ATOM 3966 O O . TYR B 1 197 ? 11.273 -29.5 -30.984 1 96.94 197 TYR B O 1
ATOM 3974 N N . ASN B 1 198 ? 12.18 -27.531 -30.312 1 94.06 198 ASN B N 1
ATOM 3975 C CA . ASN B 1 198 ? 13.25 -27.453 -31.297 1 94.06 198 ASN B CA 1
ATOM 3976 C C . ASN B 1 198 ? 14.602 -27.188 -30.656 1 94.06 198 ASN B C 1
ATOM 3978 O O . ASN B 1 198 ? 14.836 -26.078 -30.141 1 94.06 198 ASN B O 1
ATOM 3982 N N . PRO B 1 199 ? 15.539 -28.156 -30.719 1 94.69 199 PRO B N 1
ATOM 3983 C CA . PRO B 1 199 ? 16.859 -27.953 -30.109 1 94.69 199 PRO B CA 1
ATOM 3984 C C . PRO B 1 199 ? 17.594 -26.734 -30.672 1 94.69 199 PRO B C 1
ATOM 3986 O O . PRO B 1 199 ? 18.422 -26.141 -29.984 1 94.69 199 PRO B O 1
ATOM 3989 N N . ALA B 1 200 ? 17.25 -26.312 -31.828 1 94.88 200 ALA B N 1
ATOM 3990 C CA . ALA B 1 200 ? 17.906 -25.172 -32.469 1 94.88 200 ALA B CA 1
ATOM 3991 C C . ALA B 1 200 ? 17.578 -23.875 -31.75 1 94.88 200 ALA B C 1
ATOM 3993 O O . ALA B 1 200 ? 18.312 -22.891 -31.859 1 94.88 200 ALA B O 1
ATOM 3994 N N . THR B 1 201 ? 16.516 -23.875 -30.984 1 94.25 201 THR B N 1
ATOM 3995 C CA . THR B 1 201 ? 16.109 -22.656 -30.297 1 94.25 201 THR B CA 1
ATOM 3996 C C . THR B 1 201 ? 16.172 -22.828 -28.781 1 94.25 201 THR B C 1
ATOM 3998 O O . THR B 1 201 ? 15.477 -22.141 -28.031 1 94.25 201 THR B O 1
ATOM 4001 N N . ARG B 1 202 ? 16.953 -23.797 -28.438 1 95.06 202 ARG B N 1
ATOM 4002 C CA . ARG B 1 202 ? 17.188 -24.031 -27.016 1 95.06 202 ARG B CA 1
ATOM 4003 C C . ARG B 1 202 ? 17.75 -22.797 -26.344 1 95.06 202 ARG B C 1
ATOM 4005 O O . ARG B 1 202 ? 18.703 -22.188 -26.828 1 95.06 202 ARG B O 1
ATOM 4012 N N . ALA B 1 203 ? 17.109 -22.469 -25.234 1 96.75 203 ALA B N 1
ATOM 4013 C CA . ALA B 1 203 ? 17.547 -21.234 -24.578 1 96.75 203 ALA B CA 1
ATOM 4014 C C . ALA B 1 203 ? 18.234 -21.531 -23.266 1 96.75 203 ALA B C 1
ATOM 4016 O O . ALA B 1 203 ? 19.016 -20.719 -22.766 1 96.75 203 ALA B O 1
ATOM 4017 N N . ALA B 1 204 ? 17.938 -22.641 -22.672 1 96.31 204 ALA B N 1
ATOM 4018 C CA . ALA B 1 204 ? 18.531 -23.016 -21.391 1 96.31 204 ALA B CA 1
ATOM 4019 C C . ALA B 1 204 ? 18.547 -24.531 -21.219 1 96.31 204 ALA B C 1
ATOM 4021 O O . ALA B 1 204 ? 17.875 -25.25 -21.969 1 96.31 204 ALA B O 1
ATOM 4022 N N . ASN B 1 205 ? 19.391 -24.922 -20.328 1 93.69 205 ASN B N 1
ATOM 4023 C CA . ASN B 1 205 ? 19.438 -26.312 -19.891 1 93.69 205 ASN B CA 1
ATOM 4024 C C . ASN B 1 205 ? 19.438 -26.438 -18.375 1 93.69 205 ASN B C 1
ATOM 4026 O O . ASN B 1 205 ? 19.484 -25.422 -17.672 1 93.69 205 ASN B O 1
ATOM 4030 N N . CYS B 1 206 ? 19.234 -27.656 -17.875 1 94.5 206 CYS B N 1
ATOM 4031 C CA . CYS B 1 206 ? 19.234 -28 -16.453 1 94.5 206 CYS B CA 1
ATOM 4032 C C . CYS B 1 206 ? 20.047 -29.281 -16.219 1 94.5 206 CYS B C 1
ATOM 4034 O O . CYS B 1 206 ? 19.844 -30.281 -16.906 1 94.5 206 CYS B O 1
ATOM 4036 N N . SER B 1 207 ? 20.984 -29.156 -15.281 1 95.75 207 SER B N 1
ATOM 4037 C CA . SER B 1 207 ? 21.812 -30.328 -15.008 1 95.75 207 SER B CA 1
ATOM 4038 C C . SER B 1 207 ? 21.188 -31.219 -13.938 1 95.75 207 SER B C 1
ATOM 4040 O O . SER B 1 207 ? 21.281 -32.438 -14.008 1 95.75 207 SER B O 1
ATOM 4042 N N . SER B 1 208 ? 20.656 -30.594 -12.953 1 95.69 208 SER B N 1
ATOM 4043 C CA . SER B 1 208 ? 19.984 -31.281 -11.859 1 95.69 208 SER B CA 1
ATOM 4044 C C . SER B 1 208 ? 19.016 -30.359 -11.141 1 95.69 208 SER B C 1
ATOM 4046 O O . SER B 1 208 ? 18.906 -29.172 -11.469 1 95.69 208 SER B O 1
ATOM 4048 N N . TYR B 1 209 ? 18.188 -30.953 -10.305 1 95.81 209 TYR B N 1
ATOM 4049 C CA . TYR B 1 209 ? 17.344 -30.172 -9.398 1 95.81 209 TYR B CA 1
ATOM 4050 C C . TYR B 1 209 ? 17.406 -30.75 -7.988 1 95.81 209 TYR B C 1
ATOM 4052 O O . TYR B 1 209 ? 17.734 -31.922 -7.797 1 95.81 209 TYR B O 1
ATOM 4060 N N . HIS B 1 210 ? 17.078 -29.844 -7.012 1 94.25 210 HIS B N 1
ATOM 4061 C CA . HIS B 1 210 ? 17.141 -30.25 -5.617 1 94.25 210 HIS B CA 1
ATOM 4062 C C . HIS B 1 210 ? 15.961 -29.703 -4.824 1 94.25 210 HIS B C 1
ATOM 4064 O O . HIS B 1 210 ? 15.578 -28.547 -5.008 1 94.25 210 HIS B O 1
ATOM 4070 N N . PHE B 1 211 ? 15.391 -30.594 -3.977 1 94.69 211 PHE B N 1
ATOM 4071 C CA . PHE B 1 211 ? 14.43 -30.125 -2.986 1 94.69 211 PHE B CA 1
ATOM 4072 C C . PHE B 1 211 ? 15.133 -29.609 -1.74 1 94.69 211 PHE B C 1
ATOM 4074 O O . PHE B 1 211 ? 16.156 -30.156 -1.321 1 94.69 211 PHE B O 1
ATOM 4081 N N . LEU B 1 212 ? 14.562 -28.562 -1.246 1 94.19 212 LEU B N 1
ATOM 4082 C CA . LEU B 1 212 ? 15.008 -28.141 0.077 1 94.19 212 LEU B CA 1
ATOM 4083 C C . LEU B 1 212 ? 14.367 -28.984 1.167 1 94.19 212 LEU B C 1
ATOM 4085 O O . LEU B 1 212 ? 13.438 -29.75 0.897 1 94.19 212 LEU B O 1
ATOM 4089 N N . ARG B 1 213 ? 14.953 -28.812 2.412 1 92.88 213 ARG B N 1
ATOM 4090 C CA . ARG B 1 213 ? 14.391 -29.547 3.535 1 92.88 213 ARG B CA 1
ATOM 4091 C C . ARG B 1 213 ? 12.914 -29.219 3.723 1 92.88 213 ARG B C 1
ATOM 4093 O O . ARG B 1 213 ? 12.523 -28.062 3.736 1 92.88 213 ARG B O 1
ATOM 4100 N N . HIS B 1 214 ? 12.156 -30.281 3.855 1 92.94 214 HIS B N 1
ATOM 4101 C CA . HIS B 1 214 ? 10.695 -30.234 3.91 1 92.94 214 HIS B CA 1
ATOM 4102 C C . HIS B 1 214 ? 10.219 -29.359 5.062 1 92.94 214 HIS B C 1
ATOM 4104 O O . HIS B 1 214 ? 10.562 -29.594 6.219 1 92.94 214 HIS B O 1
ATOM 4110 N N . GLY B 1 215 ? 9.477 -28.281 4.715 1 94.62 215 GLY B N 1
ATOM 4111 C CA . GLY B 1 215 ? 8.852 -27.438 5.715 1 94.62 215 GLY B CA 1
ATOM 4112 C C . GLY B 1 215 ? 9.828 -26.516 6.43 1 94.62 215 GLY B C 1
ATOM 4113 O O . GLY B 1 215 ? 9.484 -25.891 7.434 1 94.62 215 GLY B O 1
ATOM 4114 N N . ASP B 1 216 ? 11.039 -26.406 5.941 1 95.38 216 ASP B N 1
ATOM 4115 C CA . ASP B 1 216 ? 12.094 -25.656 6.613 1 95.38 216 ASP B CA 1
ATOM 4116 C C . ASP B 1 216 ? 12.219 -24.25 6.031 1 95.38 216 ASP B C 1
ATOM 4118 O O . ASP B 1 216 ? 12.898 -24.047 5.023 1 95.38 216 ASP B O 1
ATOM 4122 N N . GLU B 1 217 ? 11.633 -23.297 6.707 1 97.25 217 GLU B N 1
ATOM 4123 C CA . GLU B 1 217 ? 11.648 -21.922 6.234 1 97.25 217 GLU B CA 1
ATOM 4124 C C . GLU B 1 217 ? 13.062 -21.344 6.262 1 97.25 217 GLU B C 1
ATOM 4126 O O . GLU B 1 217 ? 13.398 -20.484 5.441 1 97.25 217 GLU B O 1
ATOM 4131 N N . ASP B 1 218 ? 13.852 -21.766 7.215 1 95.12 218 ASP B N 1
ATOM 4132 C CA . ASP B 1 218 ? 15.227 -21.281 7.266 1 95.12 218 ASP B CA 1
ATOM 4133 C C . ASP B 1 218 ? 16.016 -21.75 6.043 1 95.12 218 ASP B C 1
ATOM 4135 O O . ASP B 1 218 ? 16.781 -20.984 5.469 1 95.12 218 ASP B O 1
ATOM 4139 N N . ALA B 1 219 ? 15.844 -22.953 5.691 1 94.88 219 ALA B N 1
ATOM 4140 C CA . ALA B 1 219 ? 16.484 -23.453 4.484 1 94.88 219 ALA B CA 1
ATOM 4141 C C . ALA B 1 219 ? 16.016 -22.703 3.248 1 94.88 219 ALA B C 1
ATOM 4143 O O . ALA B 1 219 ? 16.812 -22.391 2.359 1 94.88 219 ALA B O 1
ATOM 4144 N N . LEU B 1 220 ? 14.742 -22.438 3.227 1 97.38 220 LEU B N 1
ATOM 4145 C CA . LEU B 1 220 ? 14.203 -21.688 2.104 1 97.38 220 LEU B CA 1
ATOM 4146 C C . LEU B 1 220 ? 14.812 -20.297 2.039 1 97.38 220 LEU B C 1
ATOM 4148 O O . LEU B 1 220 ? 15.227 -19.844 0.968 1 97.38 220 LEU B O 1
ATOM 4152 N N . LYS B 1 221 ? 14.906 -19.625 3.199 1 97.69 221 LYS B N 1
ATOM 4153 C CA . LYS B 1 221 ? 15.5 -18.297 3.24 1 97.69 221 LYS B CA 1
ATOM 4154 C C . LYS B 1 221 ? 16.938 -18.312 2.752 1 97.69 221 LYS B C 1
ATOM 4156 O O . LYS B 1 221 ? 17.344 -17.469 1.948 1 97.69 221 LYS B O 1
ATOM 4161 N N . GLN B 1 222 ? 17.719 -19.266 3.211 1 96.31 222 GLN B N 1
ATOM 4162 C CA . GLN B 1 222 ? 19.109 -19.406 2.795 1 96.31 222 GLN B CA 1
ATOM 4163 C C . GLN B 1 222 ? 19.219 -19.641 1.291 1 96.31 222 GLN B C 1
ATOM 4165 O O . GLN B 1 222 ? 20.078 -19.062 0.624 1 96.31 222 GLN B O 1
ATOM 4170 N N . ALA B 1 223 ? 18.359 -20.484 0.835 1 96.81 223 ALA B N 1
ATOM 4171 C CA . ALA B 1 223 ? 18.375 -20.812 -0.591 1 96.81 223 ALA B CA 1
ATOM 4172 C C . ALA B 1 223 ? 18.031 -19.578 -1.43 1 96.81 223 ALA B C 1
ATOM 4174 O O . ALA B 1 223 ? 18.703 -19.297 -2.424 1 96.81 223 ALA B O 1
ATOM 4175 N N . VAL B 1 224 ? 17 -18.859 -1.019 1 98.25 224 VAL B N 1
ATOM 4176 C CA . VAL B 1 224 ? 16.609 -17.656 -1.743 1 98.25 224 VAL B CA 1
ATOM 4177 C C . VAL B 1 224 ? 17.781 -16.672 -1.769 1 98.25 224 VAL B C 1
ATOM 4179 O O . VAL B 1 224 ? 18.062 -16.047 -2.803 1 98.25 224 VAL B O 1
ATOM 4182 N N . ALA B 1 225 ? 18.453 -16.562 -0.697 1 97.44 225 ALA B N 1
ATOM 4183 C CA . ALA B 1 225 ? 19.547 -15.594 -0.563 1 97.44 225 ALA B CA 1
ATOM 4184 C C . ALA B 1 225 ? 20.734 -15.977 -1.436 1 97.44 225 ALA B C 1
ATOM 4186 O O . ALA B 1 225 ? 21.406 -15.109 -1.988 1 97.44 225 ALA B O 1
ATOM 4187 N N . THR B 1 226 ? 20.984 -17.234 -1.573 1 95.44 226 THR B N 1
ATOM 4188 C CA . THR B 1 226 ? 22.266 -17.625 -2.115 1 95.44 226 THR B CA 1
ATOM 4189 C C . THR B 1 226 ? 22.109 -18.219 -3.516 1 95.44 226 THR B C 1
ATOM 4191 O O . THR B 1 226 ? 23.047 -18.172 -4.324 1 95.44 226 THR B O 1
ATOM 4194 N N . ILE B 1 227 ? 20.984 -18.781 -3.785 1 95.56 227 ILE B N 1
ATOM 4195 C CA . ILE B 1 227 ? 20.797 -19.453 -5.062 1 95.56 227 ILE B CA 1
ATOM 4196 C C . ILE B 1 227 ? 20.047 -18.531 -6.023 1 95.56 227 ILE B C 1
ATOM 4198 O O . ILE B 1 227 ? 20.469 -18.344 -7.168 1 95.56 227 ILE B O 1
ATOM 4202 N N . GLY B 1 228 ? 19.062 -17.891 -5.645 1 97.62 228 GLY B N 1
ATOM 4203 C CA . GLY B 1 228 ? 18.156 -17.094 -6.465 1 97.62 228 GLY B CA 1
ATOM 4204 C C . GLY B 1 228 ? 16.703 -17.469 -6.273 1 97.62 228 GLY B C 1
ATOM 4205 O O . GLY B 1 228 ? 16.312 -17.969 -5.211 1 97.62 228 GLY B O 1
ATOM 4206 N N . PRO B 1 229 ? 15.914 -17.25 -7.328 1 98.69 229 PRO B N 1
ATOM 4207 C CA . PRO B 1 229 ? 14.492 -17.609 -7.223 1 98.69 229 PRO B CA 1
ATOM 4208 C C . PRO B 1 229 ? 14.273 -19.109 -7.02 1 98.69 229 PRO B C 1
ATOM 4210 O O . PRO B 1 229 ? 14.977 -19.922 -7.617 1 98.69 229 PRO B O 1
ATOM 4213 N N . ILE B 1 230 ? 13.273 -19.422 -6.156 1 98.56 230 ILE B N 1
ATOM 4214 C CA . ILE B 1 230 ? 13 -20.812 -5.793 1 98.56 230 ILE B CA 1
ATOM 4215 C C . ILE B 1 230 ? 11.555 -21.156 -6.152 1 98.56 230 ILE B C 1
ATOM 4217 O O . ILE B 1 230 ? 10.633 -20.406 -5.828 1 98.56 230 ILE B O 1
ATOM 4221 N N . SER B 1 231 ? 11.391 -22.281 -6.855 1 98.19 231 SER B N 1
ATOM 4222 C CA . SER B 1 231 ? 10.047 -22.797 -7.125 1 98.19 231 SER B CA 1
ATOM 4223 C C . SER B 1 231 ? 9.43 -23.406 -5.875 1 98.19 231 SER B C 1
ATOM 4225 O O . SER B 1 231 ? 10.055 -24.234 -5.211 1 98.19 231 SER B O 1
ATOM 4227 N N . VAL B 1 232 ? 8.18 -22.938 -5.566 1 97.31 232 VAL B N 1
ATOM 4228 C CA . VAL B 1 232 ? 7.492 -23.453 -4.387 1 97.31 232 VAL B CA 1
ATOM 4229 C C . VAL B 1 232 ? 6.039 -23.766 -4.73 1 97.31 232 VAL B C 1
ATOM 4231 O O . VAL B 1 232 ? 5.566 -23.422 -5.82 1 97.31 232 VAL B O 1
ATOM 4234 N N . ILE B 1 233 ? 5.402 -24.469 -3.83 1 95.75 233 ILE B N 1
ATOM 4235 C CA . ILE B 1 233 ? 3.975 -24.75 -3.934 1 95.75 233 ILE B CA 1
ATOM 4236 C C . ILE B 1 233 ? 3.266 -24.281 -2.662 1 95.75 233 ILE B C 1
ATOM 4238 O O . ILE B 1 233 ? 3.76 -24.5 -1.554 1 95.75 233 ILE B O 1
ATOM 4242 N N . ILE B 1 234 ? 2.121 -23.656 -2.875 1 95.81 234 ILE B N 1
ATOM 4243 C CA . ILE B 1 234 ? 1.408 -23.094 -1.731 1 95.81 234 ILE B CA 1
ATOM 4244 C C . ILE B 1 234 ? -0.058 -23.516 -1.78 1 95.81 234 ILE B C 1
ATOM 4246 O O . ILE B 1 234 ? -0.534 -24.016 -2.807 1 95.81 234 ILE B O 1
ATOM 4250 N N . ASP B 1 235 ? -0.747 -23.375 -0.68 1 94.38 235 ASP B N 1
ATOM 4251 C CA . ASP B 1 235 ? -2.205 -23.453 -0.626 1 94.38 235 ASP B CA 1
ATOM 4252 C C . ASP B 1 235 ? -2.834 -22.125 -1.032 1 94.38 235 ASP B C 1
ATOM 4254 O O . ASP B 1 235 ? -2.746 -21.141 -0.296 1 94.38 235 ASP B O 1
ATOM 4258 N N . ALA B 1 236 ? -3.398 -22.078 -2.176 1 92.94 236 ALA B N 1
ATOM 4259 C CA . ALA B 1 236 ? -3.988 -20.844 -2.688 1 92.94 236 ALA B CA 1
ATOM 4260 C C . ALA B 1 236 ? -5.512 -20.953 -2.738 1 92.94 236 ALA B C 1
ATOM 4262 O O . ALA B 1 236 ? -6.156 -20.281 -3.557 1 92.94 236 ALA B O 1
ATOM 4263 N N . ARG B 1 237 ? -6.16 -21.719 -1.897 1 91.38 237 ARG B N 1
ATOM 4264 C CA . ARG B 1 237 ? -7.586 -22.016 -2.006 1 91.38 237 ARG B CA 1
ATOM 4265 C C . ARG B 1 237 ? -8.422 -20.953 -1.312 1 91.38 237 ARG B C 1
ATOM 4267 O O . ARG B 1 237 ? -9.625 -20.844 -1.555 1 91.38 237 ARG B O 1
ATOM 4274 N N . ARG B 1 238 ? -7.801 -20.172 -0.485 1 92.31 238 ARG B N 1
ATOM 4275 C CA . ARG B 1 238 ? -8.578 -19.188 0.269 1 92.31 238 ARG B CA 1
ATOM 4276 C C . ARG B 1 238 ? -8.984 -18.016 -0.614 1 92.31 238 ARG B C 1
ATOM 4278 O O . ARG B 1 238 ? -8.164 -17.484 -1.366 1 92.31 238 ARG B O 1
ATOM 4285 N N . PRO B 1 239 ? -10.203 -17.547 -0.465 1 91.56 239 PRO B N 1
ATOM 4286 C CA . PRO B 1 239 ? -10.672 -16.438 -1.283 1 91.56 239 PRO B CA 1
ATOM 4287 C C . PRO B 1 239 ? -9.852 -15.164 -1.066 1 91.56 239 PRO B C 1
ATOM 4289 O O . PRO B 1 239 ? -9.625 -14.398 -2.01 1 91.56 239 PRO B O 1
ATOM 4292 N N . ARG B 1 240 ? -9.43 -14.945 0.146 1 95.06 240 ARG B N 1
ATOM 4293 C CA . ARG B 1 240 ? -8.672 -13.742 0.454 1 95.06 240 ARG B CA 1
ATOM 4294 C C . ARG B 1 240 ? -7.32 -13.742 -0.263 1 95.06 240 ARG B C 1
ATOM 4296 O O . ARG B 1 240 ? -6.773 -12.68 -0.567 1 95.06 240 ARG B O 1
ATOM 4303 N N . PHE B 1 241 ? -6.812 -14.938 -0.586 1 96.31 241 PHE B N 1
ATOM 4304 C CA . PHE B 1 241 ? -5.586 -15.008 -1.371 1 96.31 241 PHE B CA 1
ATOM 4305 C C . PHE B 1 241 ? -5.805 -14.453 -2.771 1 96.31 241 PHE B C 1
ATOM 4307 O O . PHE B 1 241 ? -4.996 -13.656 -3.26 1 96.31 241 PHE B O 1
ATOM 4314 N N . SER B 1 242 ? -6.895 -14.805 -3.414 1 95.5 242 SER B N 1
ATOM 4315 C CA . SER B 1 242 ? -7.16 -14.453 -4.805 1 95.5 242 SER B CA 1
ATOM 4316 C C . SER B 1 242 ? -7.328 -12.953 -4.973 1 95.5 242 SER B C 1
ATOM 4318 O O . SER B 1 242 ? -7.082 -12.406 -6.055 1 95.5 242 SER B O 1
ATOM 4320 N N . PHE B 1 243 ? -7.691 -12.273 -3.85 1 97.5 243 PHE B N 1
ATOM 4321 C CA . PHE B 1 243 ? -7.965 -10.844 -3.957 1 97.5 243 PHE B CA 1
ATOM 4322 C C . PHE B 1 243 ? -6.938 -10.039 -3.174 1 97.5 243 PHE B C 1
ATOM 4324 O O . PHE B 1 243 ? -7.156 -8.859 -2.885 1 97.5 243 PHE B O 1
ATOM 4331 N N . TYR B 1 244 ? -5.844 -10.703 -2.82 1 98.19 244 TYR B N 1
ATOM 4332 C CA . TYR B 1 244 ? -4.758 -9.984 -2.168 1 98.19 244 TYR B CA 1
ATOM 4333 C C . TYR B 1 244 ? -4.348 -8.758 -2.982 1 98.19 244 TYR B C 1
ATOM 4335 O O . TYR B 1 244 ? -4.297 -8.812 -4.215 1 98.19 244 TYR B O 1
ATOM 4343 N N . ARG B 1 245 ? -4.023 -7.656 -2.244 1 97.81 245 ARG B N 1
ATOM 4344 C CA . ARG B 1 245 ? -3.633 -6.438 -2.943 1 97.81 245 ARG B CA 1
ATOM 4345 C C . ARG B 1 245 ? -2.338 -5.871 -2.371 1 97.81 245 ARG B C 1
ATOM 4347 O O . ARG B 1 245 ? -1.457 -5.445 -3.121 1 97.81 245 ARG B O 1
ATOM 4354 N N . SER B 1 246 ? -2.246 -5.816 -1.078 1 96.81 246 SER B N 1
ATOM 4355 C CA . SER B 1 246 ? -1.075 -5.207 -0.457 1 96.81 246 SER B CA 1
ATOM 4356 C C . SER B 1 246 ? -0.907 -5.676 0.984 1 96.81 246 SER B C 1
ATOM 4358 O O . SER B 1 246 ? -1.797 -6.324 1.54 1 96.81 246 SER B O 1
ATOM 4360 N N . GLY B 1 247 ? 0.279 -5.363 1.579 1 97.56 247 GLY B N 1
ATOM 4361 C CA . GLY B 1 247 ? 0.586 -5.805 2.932 1 97.56 247 GLY B CA 1
ATOM 4362 C C . GLY B 1 247 ? 1.202 -7.188 2.982 1 97.56 247 GLY B C 1
ATOM 4363 O O . GLY B 1 247 ? 1.69 -7.695 1.97 1 97.56 247 GLY B O 1
ATOM 4364 N N . VAL B 1 248 ? 1.273 -7.738 4.18 1 98.69 248 VAL B N 1
ATOM 4365 C CA . VAL B 1 248 ? 1.818 -9.078 4.367 1 98.69 248 VAL B CA 1
ATOM 4366 C C . VAL B 1 248 ? 0.68 -10.07 4.582 1 98.69 248 VAL B C 1
ATOM 4368 O O . VAL B 1 248 ? 0.008 -10.039 5.617 1 98.69 248 VAL B O 1
ATOM 4371 N N . TYR B 1 249 ? 0.458 -10.891 3.604 1 98.75 249 TYR B N 1
ATOM 4372 C CA . TYR B 1 249 ? -0.594 -11.898 3.654 1 98.75 249 TYR B CA 1
ATOM 4373 C C . TYR B 1 249 ? -0.362 -12.875 4.805 1 98.75 249 TYR B C 1
ATOM 4375 O O . TYR B 1 249 ? 0.625 -13.617 4.812 1 98.75 249 TYR B O 1
ATOM 4383 N N . ASN B 1 250 ? -1.17 -12.781 5.781 1 98.12 250 ASN B N 1
ATOM 4384 C CA . ASN B 1 250 ? -1.179 -13.641 6.961 1 98.12 250 ASN B CA 1
ATOM 4385 C C . ASN B 1 250 ? -2.566 -14.219 7.223 1 98.12 250 ASN B C 1
ATOM 4387 O O . ASN B 1 250 ? -3.422 -13.547 7.805 1 98.12 250 ASN B O 1
ATOM 4391 N N . ASP B 1 251 ? -2.795 -15.43 6.73 1 96.56 251 ASP B N 1
ATOM 4392 C CA . ASP B 1 251 ? -4.082 -16.109 6.84 1 96.56 251 ASP B CA 1
ATOM 4393 C C . ASP B 1 251 ? -3.938 -17.438 7.57 1 96.56 251 ASP B C 1
ATOM 4395 O O . ASP B 1 251 ? -3.602 -18.453 6.953 1 96.56 251 ASP B O 1
ATOM 4399 N N . PRO B 1 252 ? -4.234 -17.422 8.805 1 93.56 252 PRO B N 1
ATOM 4400 C CA . PRO B 1 252 ? -4.035 -18.641 9.602 1 93.56 252 PRO B CA 1
ATOM 4401 C C . PRO B 1 252 ? -4.934 -19.781 9.156 1 93.56 252 PRO B C 1
ATOM 4403 O O . PRO B 1 252 ? -4.742 -20.922 9.586 1 93.56 252 PRO B O 1
ATOM 4406 N N . SER B 1 253 ? -5.898 -19.516 8.32 1 94.25 253 SER B N 1
ATOM 4407 C CA . SER B 1 253 ? -6.773 -20.578 7.836 1 94.25 253 SER B CA 1
ATOM 4408 C C . SER B 1 253 ? -6.137 -21.344 6.676 1 94.25 253 SER B C 1
ATOM 4410 O O . SER B 1 253 ? -6.652 -22.375 6.246 1 94.25 253 SER B O 1
ATOM 4412 N N . CYS B 1 254 ? -5.039 -20.812 6.215 1 93.62 254 CYS B N 1
ATOM 4413 C CA . CYS B 1 254 ? -4.297 -21.516 5.18 1 93.62 254 CYS B CA 1
ATOM 4414 C C . CYS B 1 254 ? -3.83 -22.875 5.684 1 93.62 254 CYS B C 1
ATOM 4416 O O . CYS B 1 254 ? -3.395 -23 6.828 1 93.62 254 CYS B O 1
ATOM 4418 N N . THR B 1 255 ? -3.883 -23.922 4.82 1 93.25 255 THR B N 1
ATOM 4419 C CA . THR B 1 255 ? -3.525 -25.266 5.238 1 93.25 255 THR B CA 1
ATOM 4420 C C . THR B 1 255 ? -2.182 -25.672 4.645 1 93.25 255 THR B C 1
ATOM 4422 O O . THR B 1 255 ? -1.539 -24.891 3.943 1 93.25 255 THR B O 1
ATOM 4425 N N . GLN B 1 256 ? -1.834 -26.906 4.98 1 93.75 256 GLN B N 1
ATOM 4426 C CA . GLN B 1 256 ? -0.608 -27.484 4.438 1 93.75 256 GLN B CA 1
ATOM 4427 C C . GLN B 1 256 ? -0.895 -28.312 3.186 1 93.75 256 GLN B C 1
ATOM 4429 O O . GLN B 1 256 ? 0.01 -28.938 2.627 1 93.75 256 GLN B O 1
ATOM 4434 N N . ASN B 1 257 ? -2.178 -28.297 2.752 1 91.38 257 ASN B N 1
ATOM 4435 C CA . ASN B 1 257 ? -2.547 -28.953 1.505 1 91.38 257 ASN B CA 1
ATOM 4436 C C . ASN B 1 257 ? -2.342 -28.031 0.302 1 91.38 257 ASN B C 1
ATOM 4438 O O . ASN B 1 257 ? -3.264 -27.328 -0.11 1 91.38 257 ASN B O 1
ATOM 4442 N N . VAL B 1 258 ? -1.195 -28.094 -0.271 1 92.81 258 VAL B N 1
ATOM 4443 C CA . VAL B 1 258 ? -0.763 -27.125 -1.279 1 92.81 258 VAL B CA 1
ATOM 4444 C C . VAL B 1 258 ? -1.38 -27.484 -2.631 1 92.81 258 VAL B C 1
ATOM 4446 O O . VAL B 1 258 ? -1.678 -28.641 -2.896 1 92.81 258 VAL B O 1
ATOM 4449 N N . ASN B 1 259 ? -1.575 -26.453 -3.541 1 91.31 259 ASN B N 1
ATOM 4450 C CA . ASN B 1 259 ? -2.258 -26.703 -4.805 1 91.31 259 ASN B CA 1
ATOM 4451 C C . ASN B 1 259 ? -1.812 -25.719 -5.887 1 91.31 259 ASN B C 1
ATOM 4453 O O . ASN B 1 259 ? -2.312 -25.766 -7.012 1 91.31 259 ASN B O 1
ATOM 4457 N N . HIS B 1 260 ? -0.873 -24.844 -5.605 1 94.25 260 HIS B N 1
ATOM 4458 C CA . HIS B 1 260 ? -0.508 -23.797 -6.547 1 94.25 260 HIS B CA 1
ATOM 4459 C C . HIS B 1 260 ? 0.994 -23.531 -6.523 1 94.25 260 HIS B C 1
ATOM 4461 O O . HIS B 1 260 ? 1.547 -23.156 -5.484 1 94.25 260 HIS B O 1
ATOM 4467 N N . ALA B 1 261 ? 1.627 -23.719 -7.652 1 95.69 261 ALA B N 1
ATOM 4468 C CA . ALA B 1 261 ? 3.064 -23.469 -7.754 1 95.69 261 ALA B CA 1
ATOM 4469 C C . ALA B 1 261 ? 3.357 -22.016 -8.086 1 95.69 261 ALA B C 1
ATOM 4471 O O . ALA B 1 261 ? 2.729 -21.438 -8.969 1 95.69 261 ALA B O 1
ATOM 4472 N N . VAL B 1 262 ? 4.215 -21.453 -7.332 1 97.38 262 VAL B N 1
ATOM 4473 C CA . VAL B 1 262 ? 4.621 -20.062 -7.512 1 97.38 262 VAL B CA 1
ATOM 4474 C C . VAL B 1 262 ? 6.133 -19.953 -7.34 1 97.38 262 VAL B C 1
ATOM 4476 O O . VAL B 1 262 ? 6.84 -20.953 -7.273 1 97.38 262 VAL B O 1
ATOM 4479 N N . LEU B 1 263 ? 6.613 -18.703 -7.441 1 98.75 263 LEU B N 1
ATOM 4480 C CA . LEU B 1 263 ? 8.055 -18.469 -7.414 1 98.75 263 LEU B CA 1
ATOM 4481 C C . LEU B 1 263 ? 8.43 -17.5 -6.305 1 98.75 263 LEU B C 1
ATOM 4483 O O . LEU B 1 263 ? 7.98 -16.344 -6.309 1 98.75 263 LEU B O 1
ATOM 4487 N N . VAL B 1 264 ? 9.227 -17.984 -5.316 1 98.94 264 VAL B N 1
ATOM 4488 C CA . VAL B 1 264 ? 9.773 -17.062 -4.32 1 98.94 264 VAL B CA 1
ATOM 4489 C C . VAL B 1 264 ? 10.969 -16.328 -4.906 1 98.94 264 VAL B C 1
ATOM 4491 O O . VAL B 1 264 ? 11.93 -16.953 -5.359 1 98.94 264 VAL B O 1
ATOM 4494 N N . VAL B 1 265 ? 10.93 -14.977 -4.852 1 98.94 265 VAL B N 1
ATOM 4495 C CA . VAL B 1 265 ? 11.977 -14.203 -5.516 1 98.94 265 VAL B CA 1
ATOM 4496 C C . VAL B 1 265 ? 12.664 -13.297 -4.496 1 98.94 265 VAL B C 1
ATOM 4498 O O . VAL B 1 265 ? 13.523 -12.484 -4.859 1 98.94 265 VAL B O 1
ATOM 4501 N N . GLY B 1 266 ? 12.32 -13.414 -3.26 1 98.88 266 GLY B N 1
ATOM 4502 C CA . GLY B 1 266 ? 12.93 -12.609 -2.211 1 98.88 266 GLY B CA 1
ATOM 4503 C C . GLY B 1 266 ? 12.234 -12.75 -0.87 1 98.88 266 GLY B C 1
ATOM 4504 O O . GLY B 1 266 ? 11.352 -13.594 -0.708 1 98.88 266 GLY B O 1
ATOM 4505 N N . TYR B 1 267 ? 12.711 -12 0.066 1 98.81 267 TYR B N 1
ATOM 4506 C CA . TYR B 1 267 ? 12.133 -11.891 1.399 1 98.81 267 TYR B CA 1
ATOM 4507 C C . TYR B 1 267 ? 12.523 -10.57 2.057 1 98.81 267 TYR B C 1
ATOM 4509 O O . TYR B 1 267 ? 13.438 -9.891 1.594 1 98.81 267 TYR B O 1
ATOM 4517 N N . GLY B 1 268 ? 11.805 -10.234 3.053 1 98.5 268 GLY B N 1
ATOM 4518 C CA . GLY B 1 268 ? 12.078 -9.023 3.801 1 98.5 268 GLY B CA 1
ATOM 4519 C C . GLY B 1 268 ? 11.148 -8.828 4.988 1 98.5 268 GLY B C 1
ATOM 4520 O O . GLY B 1 268 ? 10.633 -9.805 5.543 1 98.5 268 GLY B O 1
ATOM 4521 N N . THR B 1 269 ? 11.125 -7.594 5.477 1 98 269 THR B N 1
ATOM 4522 C CA . THR B 1 269 ? 10.258 -7.191 6.574 1 98 269 THR B CA 1
ATOM 4523 C C . THR B 1 269 ? 9.484 -5.926 6.211 1 98 269 THR B C 1
ATOM 4525 O O . THR B 1 269 ? 10.047 -4.977 5.668 1 98 269 THR B O 1
ATOM 4528 N N . LEU B 1 270 ? 8.188 -5.953 6.332 1 95.75 270 LEU B N 1
ATOM 4529 C CA . LEU B 1 270 ? 7.305 -4.809 6.141 1 95.75 270 LEU B CA 1
ATOM 4530 C C . LEU B 1 270 ? 6.504 -4.52 7.402 1 95.75 270 LEU B C 1
ATOM 4532 O O . LEU B 1 270 ? 5.738 -5.367 7.867 1 95.75 270 LEU B O 1
ATOM 4536 N N . ASP B 1 271 ? 6.703 -3.293 7.965 1 89.75 271 ASP B N 1
ATOM 4537 C CA . ASP B 1 271 ? 6.012 -2.871 9.18 1 89.75 271 ASP B CA 1
ATOM 4538 C C . ASP B 1 271 ? 6.145 -3.922 10.281 1 89.75 271 ASP B C 1
ATOM 4540 O O . ASP B 1 271 ? 5.152 -4.32 10.891 1 89.75 271 ASP B O 1
ATOM 4544 N N . GLY B 1 272 ? 7.32 -4.422 10.391 1 93.94 272 GLY B N 1
ATOM 4545 C CA . GLY B 1 272 ? 7.641 -5.348 11.461 1 93.94 272 GLY B CA 1
ATOM 4546 C C . GLY B 1 272 ? 7.258 -6.781 11.148 1 93.94 272 GLY B C 1
ATOM 4547 O O . GLY B 1 272 ? 7.504 -7.688 11.945 1 93.94 272 GLY B O 1
ATOM 4548 N N . GLN B 1 273 ? 6.656 -7.039 9.953 1 97.06 273 GLN B N 1
ATOM 4549 C CA . GLN B 1 273 ? 6.234 -8.383 9.57 1 97.06 273 GLN B CA 1
ATOM 4550 C C . GLN B 1 273 ? 7.168 -8.961 8.508 1 97.06 273 GLN B C 1
ATOM 4552 O O . GLN B 1 273 ? 7.363 -8.359 7.449 1 97.06 273 GLN B O 1
ATOM 4557 N N . ASP B 1 274 ? 7.707 -10.117 8.82 1 98.5 274 ASP B N 1
ATOM 4558 C CA . ASP B 1 274 ? 8.57 -10.797 7.852 1 98.5 274 ASP B CA 1
ATOM 4559 C C . ASP B 1 274 ? 7.75 -11.43 6.73 1 98.5 274 ASP B C 1
ATOM 4561 O O . ASP B 1 274 ? 6.672 -11.977 6.977 1 98.5 274 ASP B O 1
ATOM 4565 N N . TYR B 1 275 ? 8.281 -11.375 5.531 1 98.88 275 TYR B N 1
ATOM 4566 C CA . TYR B 1 275 ? 7.5 -11.914 4.426 1 98.88 275 TYR B CA 1
ATOM 4567 C C . TYR B 1 275 ? 8.398 -12.602 3.404 1 98.88 275 TYR B C 1
ATOM 4569 O O . TYR B 1 275 ? 9.602 -12.344 3.359 1 98.88 275 TYR B O 1
ATOM 4577 N N . TRP B 1 276 ? 7.824 -13.555 2.652 1 98.88 276 TRP B N 1
ATOM 4578 C CA . TRP B 1 276 ? 8.328 -14.016 1.362 1 98.88 276 TRP B CA 1
ATOM 4579 C C . TRP B 1 276 ? 7.785 -13.156 0.225 1 98.88 276 TRP B C 1
ATOM 4581 O O . TRP B 1 276 ? 6.59 -12.852 0.183 1 98.88 276 TRP B O 1
ATOM 4591 N N . LEU B 1 277 ? 8.656 -12.719 -0.638 1 98.88 277 LEU B N 1
ATOM 4592 C CA . LEU B 1 277 ? 8.195 -12.102 -1.876 1 98.88 277 LEU B CA 1
ATOM 4593 C C . LEU B 1 277 ? 7.969 -13.148 -2.959 1 98.88 277 LEU B C 1
ATOM 4595 O O . LEU B 1 277 ? 8.914 -13.82 -3.383 1 98.88 277 LEU B O 1
ATOM 4599 N N . VAL B 1 278 ? 6.703 -13.227 -3.412 1 98.88 278 VAL B N 1
ATOM 4600 C CA . VAL B 1 278 ? 6.316 -14.328 -4.281 1 98.88 278 VAL B CA 1
ATOM 4601 C C . VAL B 1 278 ? 5.773 -13.781 -5.602 1 98.88 278 VAL B C 1
ATOM 4603 O O . VAL B 1 278 ? 4.918 -12.898 -5.609 1 98.88 278 VAL B O 1
ATOM 4606 N N . LYS B 1 279 ? 6.289 -14.258 -6.711 1 98.81 279 LYS B N 1
ATOM 4607 C CA . LYS B 1 279 ? 5.789 -13.945 -8.047 1 98.81 279 LYS B CA 1
ATOM 4608 C C . LYS B 1 279 ? 4.703 -14.938 -8.469 1 98.81 279 LYS B C 1
ATOM 4610 O O . LYS B 1 279 ? 4.938 -16.141 -8.5 1 98.81 279 LYS B O 1
ATOM 4615 N N . ASN B 1 280 ? 3.541 -14.414 -8.711 1 97.06 280 ASN B N 1
ATOM 4616 C CA . ASN B 1 280 ? 2.428 -15.211 -9.211 1 97.06 280 ASN B CA 1
ATOM 4617 C C . ASN B 1 280 ? 2.359 -15.18 -10.742 1 97.06 280 ASN B C 1
ATOM 4619 O O . ASN B 1 280 ? 3.135 -14.477 -11.383 1 97.06 280 ASN B O 1
ATOM 4623 N N . SER B 1 281 ? 1.51 -16.031 -11.289 1 96.56 281 SER B N 1
ATOM 4624 C CA . SER B 1 281 ? 1.354 -16.094 -12.734 1 96.56 281 SER B CA 1
ATOM 4625 C C . SER B 1 281 ? -0.074 -15.758 -13.156 1 96.56 281 SER B C 1
ATOM 4627 O O . SER B 1 281 ? -0.597 -16.344 -14.109 1 96.56 281 SER B O 1
ATOM 4629 N N . TRP B 1 282 ? -0.719 -14.914 -12.375 1 94.81 282 TRP B N 1
ATOM 4630 C CA . TRP B 1 282 ? -2.107 -14.547 -12.641 1 94.81 282 TRP B CA 1
ATOM 4631 C C . TRP B 1 282 ? -2.197 -13.133 -13.195 1 94.81 282 TRP B C 1
ATOM 4633 O O . TRP B 1 282 ? -3.209 -12.445 -13.016 1 94.81 282 TRP B O 1
ATOM 4643 N N . GLY B 1 283 ? -1.081 -12.625 -13.789 1 95.06 283 GLY B N 1
ATOM 4644 C CA . GLY B 1 283 ? -1.075 -11.297 -14.375 1 95.06 283 GLY B CA 1
ATOM 4645 C C . GLY B 1 283 ? -0.753 -10.203 -13.375 1 95.06 283 GLY B C 1
ATOM 4646 O O . GLY B 1 283 ? -0.689 -10.461 -12.164 1 95.06 283 GLY B O 1
ATOM 4647 N N . THR B 1 284 ? -0.617 -8.969 -13.859 1 95.44 284 THR B N 1
ATOM 4648 C CA . THR B 1 284 ? -0.183 -7.848 -13.031 1 95.44 284 THR B CA 1
ATOM 4649 C C . THR B 1 284 ? -1.359 -7.258 -12.266 1 95.44 284 THR B C 1
ATOM 4651 O O . THR B 1 284 ? -1.168 -6.469 -11.336 1 95.44 284 THR B O 1
ATOM 4654 N N . SER B 1 285 ? -2.611 -7.676 -12.648 1 92.81 285 SER B N 1
ATOM 4655 C CA . SER B 1 285 ? -3.779 -7.164 -11.93 1 92.81 285 SER B CA 1
ATOM 4656 C C . SER B 1 285 ? -3.965 -7.871 -10.594 1 92.81 285 SER B C 1
ATOM 4658 O O . SER B 1 285 ? -4.727 -7.41 -9.742 1 92.81 285 SER B O 1
ATOM 4660 N N . PHE B 1 286 ? -3.289 -8.992 -10.406 1 94.81 286 PHE B N 1
ATOM 4661 C CA . PHE B 1 286 ? -3.285 -9.68 -9.125 1 94.81 286 PHE B CA 1
ATOM 4662 C C . PHE B 1 286 ? -2.295 -9.031 -8.164 1 94.81 286 PHE B C 1
ATOM 4664 O O . PHE B 1 286 ? -1.181 -8.68 -8.555 1 94.81 286 PHE B O 1
ATOM 4671 N N . GLY B 1 287 ? -2.715 -8.898 -6.898 1 96.62 287 GLY B N 1
ATOM 4672 C CA . GLY B 1 287 ? -1.807 -8.5 -5.832 1 96.62 287 GLY B CA 1
ATOM 4673 C C . GLY B 1 287 ? -1.118 -7.172 -6.102 1 96.62 287 GLY B C 1
ATOM 4674 O O . GLY B 1 287 ? -1.758 -6.211 -6.531 1 96.62 287 GLY B O 1
ATOM 4675 N N . ASP B 1 288 ? 0.116 -7.09 -5.734 1 96.19 288 ASP B N 1
ATOM 4676 C CA . ASP B 1 288 ? 0.971 -5.934 -5.988 1 96.19 288 ASP B CA 1
ATOM 4677 C C . ASP B 1 288 ? 1.736 -6.098 -7.301 1 96.19 288 ASP B C 1
ATOM 4679 O O . ASP B 1 288 ? 2.902 -6.5 -7.301 1 96.19 288 ASP B O 1
ATOM 4683 N N . GLN B 1 289 ? 1.035 -5.836 -8.414 1 95.5 289 GLN B N 1
ATOM 4684 C CA . GLN B 1 289 ? 1.599 -5.961 -9.75 1 95.5 289 GLN B CA 1
ATOM 4685 C C . GLN B 1 289 ? 2.055 -7.391 -10.031 1 95.5 289 GLN B C 1
ATOM 4687 O O . GLN B 1 289 ? 3.156 -7.609 -10.539 1 95.5 289 GLN B O 1
ATOM 4692 N N . GLY B 1 290 ? 1.323 -8.344 -9.547 1 97.81 290 GLY B N 1
ATOM 4693 C CA . GLY B 1 290 ? 1.589 -9.75 -9.836 1 97.81 290 GLY B CA 1
ATOM 4694 C C . GLY B 1 290 ? 2.309 -10.461 -8.703 1 97.81 290 GLY B C 1
ATOM 4695 O O . GLY B 1 290 ? 2.533 -11.672 -8.773 1 97.81 290 GLY B O 1
ATOM 4696 N N . TYR B 1 291 ? 2.625 -9.688 -7.621 1 98.56 291 TYR B N 1
ATOM 4697 C CA . TYR B 1 291 ? 3.373 -10.25 -6.504 1 98.56 291 TYR B CA 1
ATOM 4698 C C . TYR B 1 291 ? 2.529 -10.266 -5.234 1 98.56 291 TYR B C 1
ATOM 4700 O O . TYR B 1 291 ? 1.535 -9.539 -5.137 1 98.56 291 TYR B O 1
ATOM 4708 N N . ILE B 1 292 ? 2.906 -11.109 -4.359 1 98.69 292 ILE B N 1
ATOM 4709 C CA . ILE B 1 292 ? 2.299 -11.18 -3.033 1 98.69 292 ILE B CA 1
ATOM 4710 C C . ILE B 1 292 ? 3.385 -11.359 -1.976 1 98.69 292 ILE B C 1
ATOM 4712 O O . ILE B 1 292 ? 4.375 -12.055 -2.207 1 98.69 292 ILE B O 1
ATOM 4716 N N . ARG B 1 293 ? 3.27 -10.703 -0.85 1 98.88 293 ARG B N 1
ATOM 4717 C CA . ARG B 1 293 ? 4.109 -10.914 0.325 1 98.88 293 ARG B CA 1
ATOM 4718 C C . ARG B 1 293 ? 3.453 -11.891 1.3 1 98.88 293 ARG B C 1
ATOM 4720 O O . ARG B 1 293 ? 2.467 -11.547 1.957 1 98.88 293 ARG B O 1
ATOM 4727 N N . MET B 1 294 ? 4.008 -13.086 1.357 1 98.81 294 MET B N 1
ATOM 4728 C CA . MET B 1 294 ? 3.443 -14.102 2.238 1 98.81 294 MET B CA 1
ATOM 4729 C C . MET B 1 294 ? 4.176 -14.133 3.574 1 98.81 294 MET B C 1
ATOM 4731 O O . MET B 1 294 ? 5.406 -14.039 3.615 1 98.81 294 MET B O 1
ATOM 4735 N N . ALA B 1 295 ? 3.471 -14.305 4.609 1 98.62 295 ALA B N 1
ATOM 4736 C CA . ALA B 1 295 ? 4.047 -14.25 5.949 1 98.62 295 ALA B CA 1
ATOM 4737 C C . ALA B 1 295 ? 5.137 -15.305 6.121 1 98.62 295 ALA B C 1
ATOM 4739 O O . ALA B 1 295 ? 4.957 -16.469 5.734 1 98.62 295 ALA B O 1
ATOM 4740 N N . ARG B 1 296 ? 6.191 -14.875 6.617 1 98.06 296 ARG B N 1
ATOM 4741 C CA . ARG B 1 296 ? 7.312 -15.727 6.984 1 98.06 296 ARG B CA 1
ATOM 4742 C C . ARG B 1 296 ? 7.41 -15.883 8.5 1 98.06 296 ARG B C 1
ATOM 4744 O O . ARG B 1 296 ? 7 -14.992 9.242 1 98.06 296 ARG B O 1
ATOM 4751 N N . ASN B 1 297 ? 7.953 -17.031 8.953 1 96.81 297 ASN B N 1
ATOM 4752 C CA . ASN B 1 297 ? 8.109 -17.312 10.375 1 96.81 297 ASN B CA 1
ATOM 4753 C C . ASN B 1 297 ? 6.758 -17.453 11.062 1 96.81 297 ASN B C 1
ATOM 4755 O O . ASN B 1 297 ? 6.578 -16.984 12.188 1 96.81 297 ASN B O 1
ATOM 4759 N N . GLN B 1 298 ? 5.77 -17.953 10.359 1 96.75 298 GLN B N 1
ATOM 4760 C CA . GLN B 1 298 ? 4.426 -18.219 10.859 1 96.75 298 GLN B CA 1
ATOM 4761 C C . GLN B 1 298 ? 4.047 -19.688 10.664 1 96.75 298 GLN B C 1
ATOM 4763 O O . GLN B 1 298 ? 2.996 -19.984 10.094 1 96.75 298 GLN B O 1
ATOM 4768 N N . ASN B 1 299 ? 5.004 -20.578 11.07 1 96.31 299 ASN B N 1
ATOM 4769 C CA . ASN B 1 299 ? 4.785 -22.016 11.031 1 96.31 299 ASN B CA 1
ATOM 4770 C C . ASN B 1 299 ? 4.539 -22.5 9.609 1 96.31 299 ASN B C 1
ATOM 4772 O O . ASN B 1 299 ? 3.561 -23.203 9.352 1 96.31 299 ASN B O 1
ATOM 4776 N N . ASP B 1 300 ? 5.352 -22.078 8.641 1 97.38 300 ASP B N 1
ATOM 4777 C CA . ASP B 1 300 ? 5.289 -22.469 7.238 1 97.38 300 ASP B CA 1
ATOM 4778 C C . ASP B 1 300 ? 3.879 -22.281 6.68 1 97.38 300 ASP B C 1
ATOM 4780 O O . ASP B 1 300 ? 3.316 -23.203 6.078 1 97.38 300 ASP B O 1
ATOM 4784 N N . GLN B 1 301 ? 3.309 -21.094 6.98 1 97 301 GLN B N 1
ATOM 4785 C CA . GLN B 1 301 ? 1.938 -20.797 6.582 1 97 301 GLN B CA 1
ATOM 4786 C C . GLN B 1 301 ? 1.725 -21.078 5.098 1 97 301 GLN B C 1
ATOM 4788 O O . GLN B 1 301 ? 2.566 -20.734 4.266 1 97 301 GLN B O 1
ATOM 4793 N N . CYS B 1 302 ? 0.643 -21.781 4.754 1 96.81 302 CYS B N 1
ATOM 4794 C CA . CYS B 1 302 ? 0.199 -22.156 3.414 1 96.81 302 CYS B CA 1
ATOM 4795 C C . CYS B 1 302 ? 1.141 -23.172 2.795 1 96.81 302 CYS B C 1
ATOM 4797 O O . CYS B 1 302 ? 1.096 -23.422 1.586 1 96.81 302 CYS B O 1
ATOM 4799 N N . GLY B 1 303 ? 2.158 -23.734 3.547 1 96.62 303 GLY B N 1
ATOM 4800 C CA . GLY B 1 303 ? 3.002 -24.828 3.111 1 96.62 303 GLY B CA 1
ATOM 4801 C C . GLY B 1 303 ? 4.086 -24.406 2.141 1 96.62 303 GLY B C 1
ATOM 4802 O O . GLY B 1 303 ? 4.535 -25.203 1.317 1 96.62 303 GLY B O 1
ATOM 4803 N N . ILE B 1 304 ? 4.5 -23.172 2.213 1 97.69 304 ILE B N 1
ATOM 4804 C CA . ILE B 1 304 ? 5.344 -22.578 1.179 1 97.69 304 ILE B CA 1
ATOM 4805 C C . ILE B 1 304 ? 6.711 -23.266 1.175 1 97.69 304 ILE B C 1
ATOM 4807 O O . ILE B 1 304 ? 7.375 -23.344 0.138 1 97.69 304 ILE B O 1
ATOM 4811 N N . ALA B 1 305 ? 7.129 -23.875 2.268 1 97.31 305 ALA B N 1
ATOM 4812 C CA . ALA B 1 305 ? 8.461 -24.469 2.348 1 97.31 305 ALA B CA 1
ATOM 4813 C C . ALA B 1 305 ? 8.391 -25.984 2.176 1 97.31 305 ALA B C 1
ATOM 4815 O O . ALA B 1 305 ? 9.414 -26.672 2.223 1 97.31 305 ALA B O 1
ATOM 4816 N N . LEU B 1 306 ? 7.219 -26.578 1.938 1 95.12 306 LEU B N 1
ATOM 4817 C CA . LEU B 1 306 ? 7.047 -28.016 1.92 1 95.12 306 LEU B CA 1
ATOM 4818 C C . LEU B 1 306 ? 7.746 -28.641 0.713 1 95.12 306 LEU B C 1
ATOM 4820 O O . LEU B 1 306 ? 8.367 -29.703 0.823 1 95.12 306 LEU B O 1
ATOM 4824 N N . TYR B 1 307 ? 7.625 -27.953 -0.395 1 94.06 307 TYR B N 1
ATOM 4825 C CA . TYR B 1 307 ? 8.117 -28.547 -1.629 1 94.06 307 TYR B CA 1
ATOM 4826 C C . TYR B 1 307 ? 8.984 -27.562 -2.408 1 94.06 307 TYR B C 1
ATOM 4828 O O . TYR B 1 307 ? 8.891 -27.484 -3.635 1 94.06 307 TYR B O 1
ATOM 4836 N N . ALA B 1 308 ? 9.766 -26.797 -1.646 1 96.44 308 ALA B N 1
ATOM 4837 C CA . ALA B 1 308 ? 10.672 -25.859 -2.293 1 96.44 308 ALA B CA 1
ATOM 4838 C C . ALA B 1 308 ? 11.75 -26.594 -3.094 1 96.44 308 ALA B C 1
ATOM 4840 O O . ALA B 1 308 ? 12.375 -27.531 -2.59 1 96.44 308 ALA B O 1
ATOM 4841 N N . CYS B 1 309 ? 11.93 -26.156 -4.352 1 95.69 309 CYS B N 1
ATOM 4842 C CA . CYS B 1 309 ? 12.812 -26.859 -5.281 1 95.69 309 CYS B CA 1
ATOM 4843 C C . CYS B 1 309 ? 13.516 -25.875 -6.211 1 95.69 309 CYS B C 1
ATOM 4845 O O . CYS B 1 309 ? 12.945 -24.859 -6.582 1 95.69 309 CYS B O 1
ATOM 4847 N N . TYR B 1 310 ? 14.789 -26.141 -6.477 1 96.5 310 TYR B N 1
ATOM 4848 C CA . TYR B 1 310 ? 15.523 -25.266 -7.379 1 96.5 310 TYR B CA 1
ATOM 4849 C C . TYR B 1 310 ? 16.359 -26.062 -8.367 1 96.5 310 TYR B C 1
ATOM 4851 O O . TYR B 1 310 ? 16.812 -27.172 -8.055 1 96.5 310 TYR B O 1
ATOM 4859 N N . PRO B 1 311 ? 16.531 -25.531 -9.578 1 96.75 311 PRO B N 1
ATOM 4860 C CA . PRO B 1 311 ? 17.375 -26.156 -10.594 1 96.75 311 PRO B CA 1
ATOM 4861 C C . PRO B 1 311 ? 18.844 -25.766 -10.461 1 96.75 311 PRO B C 1
ATOM 4863 O O . PRO B 1 311 ? 19.156 -24.75 -9.836 1 96.75 311 PRO B O 1
ATOM 4866 N N . VAL B 1 312 ? 19.672 -26.609 -11 1 94.75 312 VAL B N 1
ATOM 4867 C CA . VAL B 1 312 ? 21.094 -26.328 -11.156 1 94.75 312 VAL B CA 1
ATOM 4868 C C . VAL B 1 312 ? 21.469 -26.359 -12.633 1 94.75 312 VAL B C 1
ATOM 4870 O O . VAL B 1 312 ? 21.062 -27.266 -13.367 1 94.75 312 VAL B O 1
ATOM 4873 N N . MET B 1 313 ? 22.141 -25.312 -13.062 1 92 313 MET B N 1
ATOM 4874 C CA . MET B 1 313 ? 22.547 -25.234 -14.461 1 92 313 MET B CA 1
ATOM 4875 C C . MET B 1 313 ? 24 -25.672 -14.625 1 92 313 MET B C 1
ATOM 4877 O O . MET B 1 313 ? 24.812 -25.516 -13.711 1 92 313 MET B O 1
#

pLDDT: mean 92.58, std 11.02, range [43.19, 98.94]

Solvent-accessible surface area (backbone atoms only — not comparable to full-atom values): 32428 Å² total; per-residue (Å²): 134,81,66,72,89,44,50,67,55,50,52,50,48,26,61,73,62,70,58,81,61,95,44,68,68,55,43,51,52,29,47,51,36,27,51,51,47,49,49,51,33,47,52,49,35,48,40,22,56,71,66,76,43,62,34,37,48,41,63,44,88,62,36,52,48,51,74,70,59,53,37,39,46,34,44,33,47,59,79,70,92,74,71,82,71,56,82,38,81,72,57,56,62,85,74,65,84,68,77,80,58,45,57,37,68,81,71,50,34,54,75,80,63,41,65,43,59,75,18,10,37,36,27,31,46,13,44,32,48,21,46,24,12,46,42,10,69,76,70,71,48,69,54,62,46,21,34,36,51,45,38,29,54,24,44,93,61,71,28,49,22,44,62,7,28,38,50,68,40,48,51,48,39,25,34,78,65,64,27,42,37,20,24,87,82,34,60,72,76,57,65,76,50,79,61,72,86,51,81,90,49,47,64,46,61,35,72,48,71,36,41,51,58,69,53,30,57,66,54,48,52,46,41,39,70,70,72,36,38,31,21,23,29,23,32,64,79,49,69,67,61,73,26,26,31,46,59,40,46,73,61,90,83,44,43,73,71,47,33,27,36,26,25,36,41,29,32,34,70,57,98,87,40,41,23,34,33,29,45,41,48,67,20,51,64,30,32,54,63,14,26,48,31,36,41,43,95,54,83,48,50,18,20,42,24,46,57,23,32,39,70,36,112,135,81,65,71,89,43,50,68,55,50,54,49,49,28,62,75,62,71,57,83,62,94,43,70,68,54,43,53,51,30,48,50,37,27,51,51,47,49,49,50,34,46,52,48,35,50,40,22,56,71,66,74,43,63,34,36,47,42,63,41,87,61,36,52,46,51,74,71,58,54,37,39,46,35,44,36,46,60,81,70,90,75,73,79,71,56,82,37,82,72,58,57,62,81,77,63,84,67,75,80,58,45,57,35,66,83,71,51,34,54,76,81,64,41,64,42,60,76,19,9,35,35,28,31,47,13,43,31,47,21,48,24,13,48,43,10,69,74,70,71,48,68,53,63,45,21,34,36,51,46,36,30,55,25,45,91,60,71,28,51,24,45,62,8,28,41,50,68,39,48,52,49,39,26,34,75,65,63,26,43,37,22,24,87,84,35,58,74,77,58,64,79,48,82,62,74,86,51,82,90,50,48,65,46,60,35,72,48,72,38,41,50,59,70,52,31,56,67,55,48,52,46,41,39,69,72,73,36,39,30,20,23,30,24,32,65,79,49,68,68,60,73,25,27,31,47,58,40,46,73,60,87,83,46,44,73,71,46,32,28,36,27,26,37,38,28,31,31,70,57,98,89,40,40,23,34,32,30,44,41,47,67,20,50,64,30,34,54,64,12,27,46,30,36,41,44,93,55,84,47,50,17,19,43,23,46,58,22,30,38,70,38,113

Secondary structure (DSSP, 8-state):
---GGGHHHHHHHHHHTT---SSHHHHHHHHHHHHHHHHHHHHHHHHHHTTS-SEEE---TTTT--HHHHHTTT------S-------S----TTPPPPS-EEGGGGT------B-TTS--HHHHHHHHHHHHHHHHHHS----B-HHHHHHH-GGGT--GGG---HHHHHHHHHHHT-EEBTTTS---SS-------GGGEEE--SEEEEPPTT-HHHHHHHHHHT--EEEEE---SHHHHTEEEEEE--TT--S---EEEEEEEEEEETTEEEEEEE-SB-TTTTBTTEEEEESSSSSGGGTTTT-EEEE-/---GGGHHHHHHHHHHTT---SSHHHHHHHHHHHHHHHHHHHHHHHHHHTTS-SEEE---TTTT--HHHHHTTT------S-------S----TT----S-EEGGGGT------B-TTS--HHHHHHHHHHHHHHHHHHS----B-HHHHHHH-GGGT--GGG---HHHHHHHHHHHT-EEBTTTS---SS-------GGGEEE--SEEEEPPTT-HHHHHHHHHHT--EEEEE---SHHHHTEEEEEE--TT--S---EEEEEEEEEEETTEEEEEEE-SB-TTTTBTTEEEEESSSSSGGGTTTT-EEEE-